Protein AF-0000000076974874 (afdb_homodimer)

Foldseek 3Di:
DWAWKFWWQAAAFFPVSIDIDTDHHDDDDDQQKWKWQFFKAFDDVVQLCVSQPNDDPEDGPRATFGFKTKGFTCQHGNPHDPDGGGFIWIFGDPHGRRRIRMDMDGPLRIGGADPVDDRLQSNLDQPQQLVLCCQCPVVLVHAAQFEEEEELLQEANNLNNQLVQVVHHNYAYEYEDDPVRVVVSVVSPHPYYDHPVCVVVVLCVVPVQAGQEYEYAQAFQCQLVCVNRHHALHEREYEHHLVQLPDRHGDVVSVVRRVVNVPDDDPVVCVVRNYYYYYDDPNVCCVVPVPVSNVVVVVSSVCVVVVSDTFDEFDEEESRCVSVQSVCVSVSVTRTIYMYGHD/DWAWKFWWQAAAFFPVRIDIDTDHHDDDDDQQKWKWQFFKAFDDVVQLCVSQPNDDPEDGPRATFGFKTKGFTCQHGNPHDPDGGGFIWIFGDPHGRRRIRMDMDGPLRIGGADPPDDRLQSNLAQPQQLVLCCQCCVVLVHAAQFEEEEELLQEANNLNNQLVQVVHHNYAYEYEDDPVRVVVSVVSPHPYYDHPVCVVVVLCVVPVQAGQEYEYAQAFQCQLVCVNRHHALGEREYEHHLVQLPDRHGDVVSVVRRVVNPPDDDPVVCVVRNYYYYYDDPNVCCVVPSPVSNVVVVVSSVCVVVVSDDFDEFDEEESRCVSVQSVCVSVSVTRTIYMYGHD

Organism: Strigamia maritima (NCBI:txid126957)

Nearest PDB structures (foldseek):
  6lii-assembly2_C  TM=9.595E-01  e=7.041E-46  Homo sapiens
  6k9y-assembly2_D  TM=9.654E-01  e=4.906E-43  Homo sapiens
  6k9y-assembly2_C  TM=9.634E-01  e=1.095E-42  Homo sapiens
  1yb5-assembly1_A  TM=9.048E-01  e=5.462E-28  Homo sapiens
  2oby-assembly1_A  TM=8.708E-01  e=3.545E-28  Homo sapiens

InterPro domains:
  IPR011032 GroES-like superfamily [SSF50129] (5-145)
  IPR013154 Alcohol dehydrogenase-like, N-terminal [PF08240] (32-114)
  IPR020843 Enoylreductase domain [SM00829] (13-340)
  IPR036291 NAD(P)-binding domain superfamily [SSF51735] (117-253)
  IPR052100 NADPH-dependent quinone oxidoreductase VAT1 [PTHR44054] (5-342)

Sequence (686 aa):
MSGGKCVVLKGFGGYEMLNTEERPDPKITLSNEVKVQVHACGVNFADIYQRQGMLVDMPKPPVVLGLECSGVVECVGNEVLSLKKGDKVMCYSSKGGLYSEKVVLPAEKCFLMPSSMTFEEGAAFLINYLTAYFTLFDIGNLQRGQTVFVHAIAGGVGCAVTQLSKSMPEITVLGTASDGKALAARANGADTVLSYSSFHEELNTRHPKGVDIFIDNLSGAEFIKSLVHIRGLGKLIHIGANSVITGEKRNFMALVRAFWGLKNVSILQLVNNNQAVCGFHLANLWETDQLRVTNTVEKLCRLYEDGVLKPQIDTTWHFNEVTTAMQRIGRRDNIGKVVITPEMSGGKCVVLKGFGGYEMLNTEERPDPKITLSNEVKVQVHACGVNFADIYQRQGMLVDMPKPPVVLGLECSGVVECVGNEVLSLKKGDKVMCYSSKGGLYSEKVVLPAEKCFLMPSSMTFEEGAAFLINYLTAYFTLFDIGNLQRGQTVFVHAIAGGVGCAVTQLSKSMPEITVLGTASDGKALAARANGADTVLSYSSFHEELNTRHPKGVDIFIDNLSGAEFIKSLVHIRGLGKLIHIGANSVITGEKRNFMALVRAFWGLKNVSILQLVNNNQAVCGFHLANLWETDQLRVTNTVEKLCRLYEDGVLKPQIDTTWHFNEVTTAMQRIGRRDNIGKVVITPE

Radius of gyration: 28.52 Å; Cα contacts (8 Å, |Δi|>4): 1704; chains: 2; bounding box: 52×90×62 Å

Structure (mmCIF, N/CA/C/O backbone):
data_AF-0000000076974874-model_v1
#
loop_
_entity.id
_entity.type
_entity.pdbx_description
1 polymer 'Enoyl reductase (ER) domain-containing protein'
#
loop_
_atom_site.group_PDB
_atom_site.id
_atom_site.type_symbol
_atom_site.label_atom_id
_atom_site.label_alt_id
_atom_site.label_comp_id
_atom_site.label_asym_id
_atom_site.label_entity_id
_atom_site.label_seq_id
_atom_site.pdbx_PDB_ins_code
_atom_site.Cartn_x
_atom_site.Cartn_y
_atom_site.Cartn_z
_atom_site.occupancy
_atom_site.B_iso_or_equiv
_atom_site.auth_seq_id
_atom_site.auth_comp_id
_atom_site.auth_asym_id
_atom_site.auth_atom_id
_atom_site.pdbx_PDB_model_num
ATOM 1 N N . MET A 1 1 ? 18.734 -45.75 -20.766 1 39.56 1 MET A N 1
ATOM 2 C CA . MET A 1 1 ? 18.016 -45.719 -19.5 1 39.56 1 MET A CA 1
ATOM 3 C C . MET A 1 1 ? 16.75 -44.875 -19.625 1 39.56 1 MET A C 1
ATOM 5 O O . MET A 1 1 ? 16.797 -43.75 -20.125 1 39.56 1 MET A O 1
ATOM 9 N N . SER A 1 2 ? 15.57 -45.344 -19.766 1 52.66 2 SER A N 1
ATOM 10 C CA . SER A 1 2 ? 14.328 -44.75 -20.266 1 52.66 2 SER A CA 1
ATOM 11 C C . SER A 1 2 ? 13.961 -43.5 -19.469 1 52.66 2 SER A C 1
ATOM 13 O O . SER A 1 2 ? 13.969 -43.531 -18.234 1 52.66 2 SER A O 1
ATOM 15 N N . GLY A 1 3 ? 14.312 -42.312 -19.891 1 68.88 3 GLY A N 1
ATOM 16 C CA . GLY A 1 3 ? 14.008 -41.031 -19.266 1 68.88 3 GLY A CA 1
ATOM 17 C C . GLY A 1 3 ? 12.531 -40.875 -18.953 1 68.88 3 GLY A C 1
ATOM 18 O O . GLY A 1 3 ? 11.82 -41.844 -18.734 1 68.88 3 GLY A O 1
ATOM 19 N N . GLY A 1 4 ? 11.953 -39.875 -18.484 1 87.56 4 GLY A N 1
ATOM 20 C CA . GLY A 1 4 ? 10.555 -39.625 -18.172 1 87.56 4 GLY A CA 1
ATOM 21 C C . GLY A 1 4 ? 9.891 -38.656 -19.125 1 87.56 4 GLY A C 1
ATOM 22 O O . GLY A 1 4 ? 10.578 -37.969 -19.875 1 87.56 4 GLY A O 1
ATOM 23 N N . LYS A 1 5 ? 8.602 -38.75 -19.312 1 94.5 5 LYS A N 1
ATOM 24 C CA . LYS A 1 5 ? 7.789 -37.906 -20.172 1 94.5 5 LYS A CA 1
ATOM 25 C C . LYS A 1 5 ? 7.824 -36.438 -19.688 1 94.5 5 LYS A C 1
ATOM 27 O O . LYS A 1 5 ? 7.91 -36.188 -18.484 1 94.5 5 LYS A O 1
ATOM 32 N N . CYS A 1 6 ? 7.891 -35.594 -20.656 1 97.12 6 CYS A N 1
ATOM 33 C CA . CYS A 1 6 ? 7.777 -34.156 -20.359 1 97.12 6 CYS A CA 1
ATOM 34 C C . CYS A 1 6 ? 6.957 -33.438 -21.406 1 97.12 6 CYS A C 1
ATOM 36 O O . CYS A 1 6 ? 6.703 -34 -22.484 1 97.12 6 CYS A O 1
ATOM 38 N N . VAL A 1 7 ? 6.453 -32.281 -21.094 1 98.06 7 VAL A N 1
ATOM 39 C CA . VAL A 1 7 ? 5.738 -31.406 -22.031 1 98.06 7 VAL A CA 1
ATOM 40 C C . VAL A 1 7 ? 6.676 -30.328 -22.562 1 98.06 7 VAL A C 1
ATOM 42 O O . VAL A 1 7 ? 7.117 -29.453 -21.812 1 98.06 7 VAL A O 1
ATOM 45 N N . VAL A 1 8 ? 6.879 -30.344 -23.859 1 97.88 8 VAL A N 1
ATOM 46 C CA . VAL A 1 8 ? 7.859 -29.469 -24.5 1 97.88 8 VAL A CA 1
ATOM 47 C C . VAL A 1 8 ? 7.141 -28.453 -25.375 1 97.88 8 VAL A C 1
ATOM 49 O O . VAL A 1 8 ? 6.238 -28.812 -26.141 1 97.88 8 VAL A O 1
ATOM 52 N N . LEU A 1 9 ? 7.477 -27.219 -25.172 1 98 9 LEU A N 1
ATOM 53 C CA . LEU A 1 9 ? 7.129 -26.156 -26.109 1 98 9 LEU A CA 1
ATOM 54 C C . LEU A 1 9 ? 8.156 -26.062 -27.234 1 98 9 LEU A C 1
ATOM 56 O O . LEU A 1 9 ? 9.305 -25.672 -27 1 98 9 LEU A O 1
ATOM 60 N N . LYS A 1 10 ? 7.77 -26.297 -28.406 1 97.62 10 LYS A N 1
ATOM 61 C CA . LYS A 1 10 ? 8.703 -26.375 -29.531 1 97.62 10 LYS A CA 1
ATOM 62 C C . LYS A 1 10 ? 8.938 -25 -30.156 1 97.62 10 LYS A C 1
ATOM 64 O O . LYS A 1 10 ? 9.984 -24.75 -30.75 1 97.62 10 LYS A O 1
ATOM 69 N N . GLY A 1 11 ? 8.055 -24.156 -30.094 1 96.56 11 GLY A N 1
ATOM 70 C CA . GLY A 1 11 ? 8.023 -22.797 -30.578 1 96.56 11 GLY A CA 1
ATOM 71 C C . GLY A 1 11 ? 6.887 -21.969 -30 1 96.56 11 GLY A C 1
ATOM 72 O O . GLY A 1 11 ? 5.961 -22.531 -29.391 1 96.56 11 GLY A O 1
ATOM 73 N N . PHE A 1 12 ? 7.062 -20.703 -30.156 1 95.12 12 PHE A N 1
ATOM 74 C CA . PHE A 1 12 ? 5.953 -19.875 -29.703 1 95.12 12 PHE A CA 1
ATOM 75 C C . PHE A 1 12 ? 4.77 -19.984 -30.656 1 95.12 12 PHE A C 1
ATOM 77 O O . PHE A 1 12 ? 4.949 -20.109 -31.875 1 95.12 12 PHE A O 1
ATOM 84 N N . GLY A 1 13 ? 3.568 -20.031 -30.141 1 93.88 13 GLY A N 1
ATOM 85 C CA . GLY A 1 13 ? 2.402 -20.094 -31.016 1 93.88 13 GLY A CA 1
ATOM 86 C C . GLY A 1 13 ? 1.209 -20.766 -30.359 1 93.88 13 GLY A C 1
ATOM 87 O O . GLY A 1 13 ? 0.943 -20.547 -29.172 1 93.88 13 GLY A O 1
ATOM 88 N N . GLY A 1 14 ? 0.458 -21.469 -31.219 1 94.62 14 GLY A N 1
ATOM 89 C CA . GLY A 1 14 ? -0.742 -22.125 -30.734 1 94.62 14 GLY A CA 1
ATOM 90 C C . GLY A 1 14 ? -0.459 -23.469 -30.078 1 94.62 14 GLY A C 1
ATOM 91 O O . GLY A 1 14 ? 0.676 -23.75 -29.688 1 94.62 14 GLY A O 1
ATOM 92 N N . TYR A 1 15 ? -1.513 -24.266 -29.859 1 95.81 15 TYR A N 1
ATOM 93 C CA . TYR A 1 15 ? -1.425 -25.531 -29.141 1 95.81 15 TYR A CA 1
ATOM 94 C C . TYR A 1 15 ? -0.604 -26.547 -29.922 1 95.81 15 TYR A C 1
ATOM 96 O O . TYR A 1 15 ? -0.1 -27.516 -29.344 1 95.81 15 TYR A O 1
ATOM 104 N N . GLU A 1 16 ? -0.487 -26.344 -31.172 1 95.88 16 GLU A N 1
ATOM 105 C CA . GLU A 1 16 ? 0.279 -27.25 -32 1 95.88 16 GLU A CA 1
ATOM 106 C C . GLU A 1 16 ? 1.759 -27.234 -31.641 1 95.88 16 GLU A C 1
ATOM 108 O O . GLU A 1 16 ? 2.51 -28.141 -32.031 1 95.88 16 GLU A O 1
ATOM 113 N N . MET A 1 17 ? 2.156 -26.234 -30.906 1 96.88 17 MET A N 1
ATOM 114 C CA . MET A 1 17 ? 3.555 -26.094 -30.516 1 96.88 17 MET A CA 1
ATOM 115 C C . MET A 1 17 ? 3.867 -26.953 -29.297 1 96.88 17 MET A C 1
ATOM 117 O O . MET A 1 17 ? 5.027 -27.078 -28.906 1 96.88 17 MET A O 1
ATOM 121 N N . LEU A 1 18 ? 2.854 -27.562 -28.703 1 97.19 18 LEU A N 1
ATOM 122 C CA . LEU A 1 18 ? 3.021 -28.406 -27.531 1 97.19 18 LEU A CA 1
ATOM 123 C C . LEU A 1 18 ? 3.189 -29.875 -27.938 1 97.19 18 LEU A C 1
ATOM 125 O O . LEU A 1 18 ? 2.436 -30.375 -28.781 1 97.19 18 LEU A O 1
ATOM 129 N N . ASN A 1 19 ? 4.219 -30.453 -27.344 1 95.44 19 ASN A N 1
ATOM 130 C CA . ASN A 1 19 ? 4.473 -31.875 -27.578 1 95.44 19 ASN A CA 1
ATOM 131 C C . ASN A 1 19 ? 4.879 -32.594 -26.297 1 95.44 19 ASN A C 1
ATOM 133 O O . ASN A 1 19 ? 5.57 -32.031 -25.453 1 95.44 19 ASN A O 1
ATOM 137 N N . THR A 1 20 ? 4.418 -33.812 -26.188 1 95.5 20 THR A N 1
ATOM 138 C CA . THR A 1 20 ? 4.945 -34.688 -25.141 1 95.5 20 THR A CA 1
ATOM 139 C C . THR A 1 20 ? 6.094 -35.531 -25.672 1 95.5 20 THR A C 1
ATOM 141 O O . THR A 1 20 ? 5.949 -36.219 -26.688 1 95.5 20 THR A O 1
ATOM 144 N N . GLU A 1 21 ? 7.176 -35.438 -24.938 1 94.19 21 GLU A N 1
ATOM 145 C CA . GLU A 1 21 ? 8.359 -36.188 -25.375 1 94.19 21 GLU A CA 1
ATOM 146 C C . GLU A 1 21 ? 9.023 -36.906 -24.203 1 94.19 21 GLU A C 1
ATOM 148 O O . GLU A 1 21 ? 8.727 -36.625 -23.047 1 94.19 21 GLU A O 1
ATOM 153 N N . GLU A 1 22 ? 9.844 -37.875 -24.625 1 93.69 22 GLU A N 1
ATOM 154 C CA . GLU A 1 22 ? 10.695 -38.5 -23.625 1 93.69 22 GLU A CA 1
ATOM 155 C C . GLU A 1 22 ? 12.047 -37.812 -23.531 1 93.69 22 GLU A C 1
ATOM 157 O O . GLU A 1 22 ? 12.625 -37.406 -24.547 1 93.69 22 GLU A O 1
ATOM 162 N N . ARG A 1 23 ? 12.391 -37.688 -22.312 1 90.19 23 ARG A N 1
ATOM 163 C CA . ARG A 1 23 ? 13.695 -37.062 -22.078 1 90.19 23 ARG A CA 1
ATOM 164 C C . ARG A 1 23 ? 14.555 -37.938 -21.156 1 90.19 23 ARG A C 1
ATOM 166 O O . ARG A 1 23 ? 14.023 -38.75 -20.406 1 90.19 23 ARG A O 1
ATOM 173 N N . PRO A 1 24 ? 15.883 -37.719 -21.297 1 91 24 PRO A N 1
ATOM 174 C CA . PRO A 1 24 ? 16.766 -38.469 -20.406 1 91 24 PRO A CA 1
ATOM 175 C C . PRO A 1 24 ? 16.516 -38.156 -18.938 1 91 24 PRO A C 1
ATOM 177 O O . PRO A 1 24 ? 16.062 -37.062 -18.594 1 91 24 PRO A O 1
ATOM 180 N N . ASP A 1 25 ? 16.766 -39.094 -18.156 1 93.62 25 ASP A N 1
ATOM 181 C CA . ASP A 1 25 ? 16.656 -38.938 -16.719 1 93.62 25 ASP A CA 1
ATOM 182 C C . ASP A 1 25 ? 17.594 -37.812 -16.234 1 93.62 25 ASP A C 1
ATOM 184 O O . ASP A 1 25 ? 18.812 -37.906 -16.406 1 93.62 25 ASP A O 1
ATOM 188 N N . PRO A 1 26 ? 16.984 -36.812 -15.648 1 95 26 PRO A N 1
ATOM 189 C CA . PRO A 1 26 ? 17.859 -35.75 -15.172 1 95 26 PRO A CA 1
ATOM 190 C C . PRO A 1 26 ? 18.766 -36.188 -14.016 1 95 26 PRO A C 1
ATOM 192 O O . PRO A 1 26 ? 18.344 -37 -13.18 1 95 26 PRO A O 1
ATOM 195 N N . LYS A 1 27 ? 19.906 -35.625 -13.953 1 94.5 27 LYS A N 1
ATOM 196 C CA . LYS A 1 27 ? 20.891 -36 -12.922 1 94.5 27 LYS A CA 1
ATOM 197 C C . LYS A 1 27 ? 21.234 -34.812 -12.055 1 94.5 27 LYS A C 1
ATOM 199 O O . LYS A 1 27 ? 21.266 -33.656 -12.531 1 94.5 27 LYS A O 1
ATOM 204 N N . ILE A 1 28 ? 21.438 -35.062 -10.805 1 96.38 28 ILE A N 1
ATOM 205 C CA . ILE A 1 28 ? 21.969 -34.062 -9.898 1 96.38 28 ILE A CA 1
ATOM 206 C C . ILE A 1 28 ? 23.406 -33.719 -10.281 1 96.38 28 ILE A C 1
ATOM 208 O O . ILE A 1 28 ? 24.25 -34.594 -10.414 1 96.38 28 ILE A O 1
ATOM 212 N N . THR A 1 29 ? 23.656 -32.469 -10.531 1 96.5 29 THR A N 1
ATOM 213 C CA . THR A 1 29 ? 25 -32.031 -10.93 1 96.5 29 THR A CA 1
ATOM 214 C C . THR A 1 29 ? 25.578 -31.078 -9.898 1 96.5 29 THR A C 1
ATOM 216 O O . THR A 1 29 ? 26.797 -30.891 -9.844 1 96.5 29 THR A O 1
ATOM 219 N N . LEU A 1 30 ? 24.812 -30.422 -9.109 1 97.38 30 LEU A N 1
ATOM 220 C CA . LEU A 1 30 ? 25.25 -29.5 -8.07 1 97.38 30 LEU A CA 1
ATOM 221 C C . LEU A 1 30 ? 24.906 -30.047 -6.684 1 97.38 30 LEU A C 1
ATOM 223 O O . LEU A 1 30 ? 23.922 -30.766 -6.52 1 97.38 30 LEU A O 1
ATOM 227 N N . SER A 1 31 ? 25.688 -29.625 -5.719 1 98.06 31 SER A N 1
ATOM 228 C CA . SER A 1 31 ? 25.594 -30.188 -4.375 1 98.06 31 SER A CA 1
ATOM 229 C C . SER A 1 31 ? 24.328 -29.719 -3.66 1 98.06 31 SER A C 1
ATOM 231 O O . SER A 1 31 ? 23.922 -30.297 -2.656 1 98.06 31 SER A O 1
ATOM 233 N N . ASN A 1 32 ? 23.656 -28.672 -4.133 1 98.31 32 ASN A N 1
ATOM 234 C CA . ASN A 1 32 ? 22.484 -28.141 -3.473 1 98.31 32 ASN A CA 1
ATOM 235 C C . ASN A 1 32 ? 21.203 -28.547 -4.203 1 98.31 32 ASN A C 1
ATOM 237 O O . ASN A 1 32 ? 20.125 -27.984 -3.949 1 98.31 32 ASN A O 1
ATOM 241 N N . GLU A 1 33 ? 21.266 -29.5 -5.078 1 98.56 33 GLU A N 1
ATOM 242 C CA . GLU A 1 33 ? 20.125 -29.875 -5.914 1 98.56 33 GLU A CA 1
ATOM 243 C C . GLU A 1 33 ? 19.375 -31.078 -5.328 1 98.56 33 GLU A C 1
ATOM 245 O O . GLU A 1 33 ? 19.938 -31.828 -4.535 1 98.56 33 GLU A O 1
ATOM 250 N N . VAL A 1 34 ? 18.156 -31.188 -5.723 1 98.62 34 VAL A N 1
ATOM 251 C CA . VAL A 1 34 ? 17.25 -32.281 -5.363 1 98.62 34 VAL A CA 1
ATOM 252 C C . VAL A 1 34 ? 16.578 -32.844 -6.621 1 98.62 34 VAL A C 1
ATOM 254 O O . VAL A 1 34 ? 16.172 -32.062 -7.5 1 98.62 34 VAL A O 1
ATOM 257 N N . LYS A 1 35 ? 16.531 -34.125 -6.703 1 98.44 35 LYS A N 1
ATOM 258 C CA . LYS A 1 35 ? 15.758 -34.781 -7.754 1 98.44 35 LYS A CA 1
ATOM 259 C C . LYS A 1 35 ? 14.391 -35.219 -7.234 1 98.44 35 LYS A C 1
ATOM 261 O O . LYS A 1 35 ? 14.297 -35.875 -6.188 1 98.44 35 LYS A O 1
ATOM 266 N N . VAL A 1 36 ? 13.406 -34.875 -7.945 1 98.5 36 VAL A N 1
ATOM 267 C CA . VAL A 1 36 ? 12.039 -35.125 -7.508 1 98.5 36 VAL A CA 1
ATOM 268 C C . VAL A 1 36 ? 11.305 -35.938 -8.578 1 98.5 36 VAL A C 1
ATOM 270 O O . VAL A 1 36 ? 11.359 -35.594 -9.766 1 98.5 36 VAL A O 1
ATOM 273 N N . GLN A 1 37 ? 10.68 -37 -8.141 1 98.25 37 GLN A N 1
ATOM 274 C CA . GLN A 1 37 ? 9.688 -37.688 -8.961 1 98.25 37 GLN A CA 1
ATOM 275 C C . GLN A 1 37 ? 8.344 -36.969 -8.922 1 98.25 37 GLN A C 1
ATOM 277 O O . GLN A 1 37 ? 7.641 -37 -7.914 1 98.25 37 GLN A O 1
ATOM 282 N N . VAL A 1 38 ? 7.98 -36.438 -10.07 1 98.56 38 VAL A N 1
ATOM 283 C CA . VAL A 1 38 ? 6.812 -35.562 -10.117 1 98.56 38 VAL A CA 1
ATOM 284 C C . VAL A 1 38 ? 5.539 -36.406 -10.164 1 98.56 38 VAL A C 1
ATOM 286 O O . VAL A 1 38 ? 5.453 -37.375 -10.93 1 98.56 38 VAL A O 1
ATOM 289 N N . HIS A 1 39 ? 4.555 -35.969 -9.359 1 98.69 39 HIS A N 1
ATOM 290 C CA . HIS A 1 39 ? 3.271 -36.656 -9.344 1 98.69 39 HIS A CA 1
ATOM 291 C C . HIS A 1 39 ? 2.164 -35.75 -9.898 1 98.69 39 HIS A C 1
ATOM 293 O O . HIS A 1 39 ? 1.172 -36.25 -10.438 1 98.69 39 HIS A O 1
ATOM 299 N N . ALA A 1 40 ? 2.295 -34.5 -9.766 1 98.88 40 ALA A N 1
ATOM 300 C CA . ALA A 1 40 ? 1.297 -33.562 -10.273 1 98.88 40 ALA A CA 1
ATOM 301 C C . ALA A 1 40 ? 1.926 -32.188 -10.562 1 98.88 40 ALA A C 1
ATOM 303 O O . ALA A 1 40 ? 2.893 -31.797 -9.914 1 98.88 40 ALA A O 1
ATOM 304 N N . CYS A 1 41 ? 1.43 -31.5 -11.539 1 98.88 41 CYS A N 1
ATOM 305 C CA . CYS A 1 41 ? 1.834 -30.141 -11.906 1 98.88 41 CYS A CA 1
ATOM 306 C C . CYS A 1 41 ? 0.626 -29.219 -11.992 1 98.88 41 CYS A C 1
ATOM 308 O O . CYS A 1 41 ? -0.462 -29.656 -12.375 1 98.88 41 CYS A O 1
ATOM 310 N N . GLY A 1 42 ? 0.848 -28.016 -11.57 1 98.81 42 GLY A N 1
ATOM 311 C CA . GLY A 1 42 ? -0.207 -27.031 -11.742 1 98.81 42 GLY A CA 1
ATOM 312 C C . GLY A 1 42 ? -0.109 -26.281 -13.055 1 98.81 42 GLY A C 1
ATOM 313 O O . GLY A 1 42 ? 0.988 -25.938 -13.5 1 98.81 42 GLY A O 1
ATOM 314 N N . VAL A 1 43 ? -1.263 -26.047 -13.719 1 98.62 43 VAL A N 1
ATOM 315 C CA . VAL A 1 43 ? -1.313 -25.234 -14.922 1 98.62 43 VAL A CA 1
ATOM 316 C C . VAL A 1 43 ? -1.652 -23.797 -14.562 1 98.62 43 VAL A C 1
ATOM 318 O O . VAL A 1 43 ? -2.602 -23.531 -13.812 1 98.62 43 VAL A O 1
ATOM 321 N N . ASN A 1 44 ? -0.866 -22.891 -15.062 1 97.06 44 ASN A N 1
ATOM 322 C CA . ASN A 1 44 ? -1.031 -21.469 -14.758 1 97.06 44 ASN A CA 1
ATOM 323 C C . ASN A 1 44 ? -1.206 -20.641 -16.016 1 97.06 44 ASN A C 1
ATOM 325 O O . ASN A 1 44 ? -0.8 -21.062 -17.109 1 97.06 44 ASN A O 1
ATOM 329 N N . PHE A 1 45 ? -1.776 -19.484 -15.875 1 95.31 45 PHE A N 1
ATOM 330 C CA . PHE A 1 45 ? -1.852 -18.562 -17 1 95.31 45 PHE A CA 1
ATOM 331 C C . PHE A 1 45 ? -0.459 -18.234 -17.531 1 95.31 45 PHE A C 1
ATOM 333 O O . PHE A 1 45 ? -0.279 -18.047 -18.75 1 95.31 45 PHE A O 1
ATOM 340 N N . ALA A 1 46 ? 0.475 -18.219 -16.656 1 95.19 46 ALA A N 1
ATOM 341 C CA . ALA A 1 46 ? 1.857 -17.953 -17.047 1 95.19 46 ALA A CA 1
ATOM 342 C C . ALA A 1 46 ? 2.332 -18.969 -18.078 1 95.19 46 ALA A C 1
ATOM 344 O O . ALA A 1 46 ? 3.129 -18.641 -18.953 1 95.19 46 ALA A O 1
ATOM 345 N N . ASP A 1 47 ? 1.861 -20.172 -18.016 1 96.56 47 ASP A N 1
ATOM 346 C CA . ASP A 1 47 ? 2.205 -21.188 -19.016 1 96.56 47 ASP A CA 1
ATOM 347 C C . ASP A 1 47 ? 1.648 -20.828 -20.375 1 96.56 47 ASP A C 1
ATOM 349 O O . ASP A 1 47 ? 2.287 -21.078 -21.406 1 96.56 47 ASP A O 1
ATOM 353 N N . ILE A 1 48 ? 0.464 -20.234 -20.359 1 95.62 48 ILE A N 1
ATOM 354 C CA . ILE A 1 48 ? -0.152 -19.797 -21.609 1 95.62 48 ILE A CA 1
ATOM 355 C C . ILE A 1 48 ? 0.618 -18.594 -22.172 1 95.62 48 ILE A C 1
ATOM 357 O O . ILE A 1 48 ? 0.888 -18.531 -23.359 1 95.62 48 ILE A O 1
ATOM 361 N N . TYR A 1 49 ? 1 -17.672 -21.25 1 94.38 49 TYR A N 1
ATOM 362 C CA . TYR A 1 49 ? 1.813 -16.531 -21.688 1 94.38 49 TYR A CA 1
ATOM 363 C C . TYR A 1 49 ? 3.107 -17.016 -22.328 1 94.38 49 TYR A C 1
ATOM 365 O O . TYR A 1 49 ? 3.502 -16.516 -23.391 1 94.38 49 TYR A O 1
ATOM 373 N N . GLN A 1 50 ? 3.695 -17.906 -21.688 1 94.81 50 GLN A N 1
ATOM 374 C CA . GLN A 1 50 ? 4.957 -18.438 -22.203 1 94.81 50 GLN A CA 1
ATOM 375 C C . GLN A 1 50 ? 4.762 -19.109 -23.562 1 94.81 50 GLN A C 1
ATOM 377 O O . GLN A 1 50 ? 5.551 -18.906 -24.484 1 94.81 50 GLN A O 1
ATOM 382 N N . ARG A 1 51 ? 3.754 -19.891 -23.641 1 96.31 51 ARG A N 1
ATOM 383 C CA . ARG A 1 51 ? 3.484 -20.562 -24.906 1 96.31 51 ARG A CA 1
ATOM 384 C C . ARG A 1 51 ? 3.318 -19.562 -26.047 1 96.31 51 ARG A C 1
ATOM 386 O O . ARG A 1 51 ? 3.801 -19.797 -27.156 1 96.31 51 ARG A O 1
ATOM 393 N N . GLN A 1 52 ? 2.721 -18.5 -25.719 1 95.31 52 GLN A N 1
ATOM 394 C CA . GLN A 1 52 ? 2.422 -17.5 -26.734 1 95.31 52 GLN A CA 1
ATOM 395 C C . GLN A 1 52 ? 3.59 -16.547 -26.922 1 95.31 52 GLN A C 1
ATOM 397 O O . GLN A 1 52 ? 3.518 -15.625 -27.75 1 95.31 52 GLN A O 1
ATOM 402 N N . GLY A 1 53 ? 4.645 -16.609 -26.156 1 93.12 53 GLY A N 1
ATOM 403 C CA . GLY A 1 53 ? 5.836 -15.789 -26.297 1 93.12 53 GLY A CA 1
ATOM 404 C C . GLY A 1 53 ? 5.703 -14.422 -25.656 1 93.12 53 GLY A C 1
ATOM 405 O O . GLY A 1 53 ? 6.289 -13.453 -26.141 1 93.12 53 GLY A O 1
ATOM 406 N N . MET A 1 54 ? 4.938 -14.359 -24.594 1 91.56 54 MET A N 1
ATOM 407 C CA . MET A 1 54 ? 4.637 -13.055 -24.016 1 91.56 54 MET A CA 1
ATOM 408 C C . MET A 1 54 ? 5.52 -12.781 -22.797 1 91.56 54 MET A C 1
ATOM 410 O O . MET A 1 54 ? 5.48 -11.688 -22.234 1 91.56 54 MET A O 1
ATOM 414 N N . LEU A 1 55 ? 6.277 -13.758 -22.359 1 89.81 55 LEU A N 1
ATOM 415 C CA . LEU A 1 55 ? 7.168 -13.578 -21.203 1 89.81 55 LEU A CA 1
ATOM 416 C C . LEU A 1 55 ? 8.609 -13.414 -21.672 1 89.81 55 LEU A C 1
ATOM 418 O O . LEU A 1 55 ? 9.148 -14.273 -22.375 1 89.81 55 LEU A O 1
ATOM 422 N N . VAL A 1 56 ? 9.227 -12.359 -21.297 1 82.38 56 VAL A N 1
ATOM 423 C CA . VAL A 1 56 ? 10.531 -12.016 -21.859 1 82.38 56 VAL A CA 1
ATOM 424 C C . VAL A 1 56 ? 11.633 -12.703 -21.047 1 82.38 56 VAL A C 1
ATOM 426 O O . VAL A 1 56 ? 12.68 -13.055 -21.594 1 82.38 56 VAL A O 1
ATOM 429 N N . ASP A 1 57 ? 11.5 -12.992 -19.844 1 85.06 57 ASP A N 1
ATOM 430 C CA . ASP A 1 57 ? 12.57 -13.531 -19 1 85.06 57 ASP A CA 1
ATOM 431 C C . ASP A 1 57 ? 12.438 -15.047 -18.859 1 85.06 57 ASP A C 1
ATOM 433 O O . ASP A 1 57 ? 12.773 -15.602 -17.812 1 85.06 57 ASP A O 1
ATOM 437 N N . MET A 1 58 ? 11.945 -15.719 -19.922 1 92.38 58 MET A N 1
ATOM 438 C CA . MET A 1 58 ? 11.797 -17.172 -19.906 1 92.38 58 MET A CA 1
ATOM 439 C C . MET A 1 58 ? 12.695 -17.812 -20.969 1 92.38 58 MET A C 1
ATOM 441 O O . MET A 1 58 ? 12.992 -17.203 -22 1 92.38 58 MET A O 1
ATOM 445 N N . PRO A 1 59 ? 13.102 -19.047 -20.672 1 92.94 59 PRO A N 1
ATOM 446 C CA . PRO A 1 59 ? 13.828 -19.781 -21.719 1 92.94 59 PRO A CA 1
ATOM 447 C C . PRO A 1 59 ? 13.047 -19.875 -23.016 1 92.94 59 PRO A C 1
ATOM 449 O O . PRO A 1 59 ? 11.82 -20 -23 1 92.94 59 PRO A O 1
ATOM 452 N N . LYS A 1 60 ? 13.828 -19.906 -24.188 1 92.75 60 LYS A N 1
ATOM 453 C CA . LYS A 1 60 ? 13.227 -19.984 -25.516 1 92.75 60 LYS A CA 1
ATOM 454 C C . LYS A 1 60 ? 13.008 -21.438 -25.938 1 92.75 60 LYS A C 1
ATOM 456 O O . LYS A 1 60 ? 13.789 -22.312 -25.578 1 92.75 60 LYS A O 1
ATOM 461 N N . PRO A 1 61 ? 12.039 -21.641 -26.641 1 95.81 61 PRO A N 1
ATOM 462 C CA . PRO A 1 61 ? 11.812 -23 -27.156 1 95.81 61 PRO A CA 1
ATOM 463 C C . PRO A 1 61 ? 12.992 -23.516 -27.969 1 95.81 61 PRO A C 1
ATOM 465 O O . PRO A 1 61 ? 13.719 -22.734 -28.594 1 95.81 61 PRO A O 1
ATOM 468 N N . PRO A 1 62 ? 13.172 -24.797 -28.031 1 96.81 62 PRO A N 1
ATOM 469 C CA . PRO A 1 62 ? 12.383 -25.828 -27.344 1 96.81 62 PRO A CA 1
ATOM 470 C C . PRO A 1 62 ? 12.672 -25.891 -25.844 1 96.81 62 PRO A C 1
ATOM 472 O O . PRO A 1 62 ? 13.836 -25.859 -25.438 1 96.81 62 PRO A O 1
ATOM 475 N N . VAL A 1 63 ? 11.609 -25.922 -25.062 1 97.19 63 VAL A N 1
ATOM 476 C CA . VAL A 1 63 ? 11.781 -25.906 -23.609 1 97.19 63 VAL A CA 1
ATOM 477 C C . VAL A 1 63 ? 10.664 -26.703 -22.953 1 97.19 63 VAL A C 1
ATOM 479 O O . VAL A 1 63 ? 9.57 -26.828 -23.5 1 97.19 63 VAL A O 1
ATOM 482 N N . VAL A 1 64 ? 10.961 -27.281 -21.812 1 97.62 64 VAL A N 1
ATOM 483 C CA . VAL A 1 64 ? 9.93 -27.922 -21 1 97.62 64 VAL A CA 1
ATOM 484 C C . VAL A 1 64 ? 9.172 -26.859 -20.219 1 97.62 64 VAL A C 1
ATOM 486 O O . VAL A 1 64 ? 9.781 -25.984 -19.594 1 97.62 64 VAL A O 1
ATOM 489 N N . LEU A 1 65 ? 7.844 -26.906 -20.234 1 97.88 65 LEU A N 1
ATOM 490 C CA . LEU A 1 65 ? 7 -25.938 -19.547 1 97.88 65 LEU A CA 1
ATOM 491 C C . LEU A 1 65 ? 6.762 -26.328 -18.094 1 97.88 65 LEU A C 1
ATOM 493 O O . LEU A 1 65 ? 7.254 -27.375 -17.641 1 97.88 65 LEU A O 1
ATOM 497 N N . GLY A 1 66 ? 6.09 -25.438 -17.438 1 98.38 66 GLY A N 1
ATOM 498 C CA . GLY A 1 66 ? 5.617 -25.734 -16.094 1 98.38 66 GLY A CA 1
ATOM 499 C C . GLY A 1 66 ? 6.348 -24.969 -15.016 1 98.38 66 GLY A C 1
ATOM 500 O O . GLY A 1 66 ? 7.578 -24.984 -14.953 1 98.38 66 GLY A O 1
ATOM 501 N N . LEU A 1 67 ? 5.566 -24.422 -14.062 1 98.56 67 LEU A N 1
ATOM 502 C CA . LEU A 1 67 ? 6.145 -23.547 -13.047 1 98.56 67 LEU A CA 1
ATOM 503 C C . LEU A 1 67 ? 6.09 -24.219 -11.672 1 98.56 67 LEU A C 1
ATOM 505 O O . LEU A 1 67 ? 6.836 -23.844 -10.766 1 98.56 67 LEU A O 1
ATOM 509 N N . GLU A 1 68 ? 5.168 -25.078 -11.484 1 98.81 68 GLU A N 1
ATOM 510 C CA . GLU A 1 68 ? 5.027 -25.688 -10.164 1 98.81 68 GLU A CA 1
ATOM 511 C C . GLU A 1 68 ? 4.609 -27.156 -10.266 1 98.81 68 GLU A C 1
ATOM 513 O O . GLU A 1 68 ? 3.947 -27.547 -11.234 1 98.81 68 GLU A O 1
ATOM 518 N N . CYS A 1 69 ? 5.012 -27.922 -9.297 1 98.88 69 CYS A N 1
ATOM 519 C CA . CYS A 1 69 ? 4.664 -29.328 -9.234 1 98.88 69 CYS A CA 1
ATOM 520 C C . CYS A 1 69 ? 4.789 -29.859 -7.809 1 98.88 69 CYS A C 1
ATOM 522 O O . CYS A 1 69 ? 5.207 -29.125 -6.906 1 98.88 69 CYS A O 1
ATOM 524 N N . SER A 1 70 ? 4.305 -31.031 -7.605 1 98.88 70 SER A N 1
ATOM 525 C CA . SER A 1 70 ? 4.492 -31.781 -6.375 1 98.88 70 SER A CA 1
ATOM 526 C C . SER A 1 70 ? 4.945 -33.219 -6.664 1 98.88 70 SER A C 1
ATOM 528 O O . SER A 1 70 ? 4.711 -33.719 -7.758 1 98.88 70 SER A O 1
ATOM 530 N N . GLY A 1 71 ? 5.664 -33.75 -5.734 1 98.75 71 GLY A N 1
ATOM 531 C CA . GLY A 1 71 ? 6.188 -35.094 -5.941 1 98.75 71 GLY A CA 1
ATOM 532 C C . GLY A 1 71 ? 6.961 -35.594 -4.746 1 98.75 71 GLY A C 1
ATOM 533 O O . GLY A 1 71 ? 6.734 -35.188 -3.613 1 98.75 71 GLY A O 1
ATOM 534 N N . VAL A 1 72 ? 7.754 -36.594 -5.074 1 98.81 72 VAL A N 1
ATOM 535 C CA . VAL A 1 72 ? 8.531 -37.25 -4.035 1 98.81 72 VAL A CA 1
ATOM 536 C C . VAL A 1 72 ? 10.016 -37.125 -4.34 1 98.81 72 VAL A C 1
ATOM 538 O O . VAL A 1 72 ? 10.445 -37.375 -5.473 1 98.81 72 VAL A O 1
ATOM 541 N N . VAL A 1 73 ? 10.758 -36.781 -3.287 1 98.81 73 VAL A N 1
ATOM 542 C CA . VAL A 1 73 ? 12.203 -36.688 -3.441 1 98.81 73 VAL A CA 1
ATOM 543 C C . VAL A 1 73 ? 12.797 -38.062 -3.746 1 98.81 73 VAL A C 1
ATOM 545 O O . VAL A 1 73 ? 12.562 -39.031 -3.01 1 98.81 73 VAL A O 1
ATOM 548 N N . GLU A 1 74 ? 13.484 -38.125 -4.82 1 98.12 74 GLU A N 1
ATOM 549 C CA . GLU A 1 74 ? 14.164 -39.344 -5.211 1 98.12 74 GLU A CA 1
ATOM 550 C C . GLU A 1 74 ? 15.586 -39.406 -4.656 1 98.12 74 GLU A C 1
ATOM 552 O O . GLU A 1 74 ? 16.047 -40.438 -4.199 1 98.12 74 GLU A O 1
ATOM 557 N N . CYS A 1 75 ? 16.312 -38.344 -4.762 1 97.75 75 CYS A N 1
ATOM 558 C CA . CYS A 1 75 ? 17.656 -38.188 -4.199 1 97.75 75 CYS A CA 1
ATOM 559 C C . CYS A 1 75 ? 18.016 -36.719 -4.023 1 97.75 75 CYS A C 1
ATOM 561 O O . CYS A 1 75 ? 17.375 -35.844 -4.586 1 97.75 75 CYS A O 1
ATOM 563 N N . VAL A 1 76 ? 19.031 -36.5 -3.16 1 98.44 76 VAL A N 1
ATOM 564 C CA . VAL A 1 76 ? 19.453 -35.156 -2.846 1 98.44 76 VAL A CA 1
ATOM 565 C C . VAL A 1 76 ? 20.969 -35.031 -3.021 1 98.44 76 VAL A C 1
ATOM 567 O O . VAL A 1 76 ? 21.703 -36 -2.906 1 98.44 76 VAL A O 1
ATOM 570 N N . GLY A 1 77 ? 21.344 -33.781 -3.389 1 98.06 77 GLY A N 1
ATOM 571 C CA . GLY A 1 77 ? 22.766 -33.5 -3.408 1 98.06 77 GLY A CA 1
ATOM 572 C C . GLY A 1 77 ? 23.406 -33.562 -2.035 1 98.06 77 GLY A C 1
ATOM 573 O O . GLY A 1 77 ? 22.719 -33.531 -1.018 1 98.06 77 GLY A O 1
ATOM 574 N N . ASN A 1 78 ? 24.75 -33.531 -2.012 1 97.25 78 ASN A N 1
ATOM 575 C CA . ASN A 1 78 ? 25.5 -33.844 -0.799 1 97.25 78 ASN A CA 1
ATOM 576 C C . ASN A 1 78 ? 25.359 -32.719 0.229 1 97.25 78 ASN A C 1
ATOM 578 O O . ASN A 1 78 ? 25.547 -32.938 1.426 1 97.25 78 ASN A O 1
ATOM 582 N N . GLU A 1 79 ? 24.969 -31.516 -0.182 1 97.75 79 GLU A N 1
ATOM 583 C CA . GLU A 1 79 ? 24.906 -30.391 0.741 1 97.75 79 GLU A CA 1
ATOM 584 C C . GLU A 1 79 ? 23.469 -30.125 1.18 1 97.75 79 GLU A C 1
ATOM 586 O O . GLU A 1 79 ? 23.219 -29.219 1.983 1 97.75 79 GLU A O 1
ATOM 591 N N . VAL A 1 80 ? 22.562 -30.891 0.642 1 98.25 80 VAL A N 1
ATOM 592 C CA . VAL A 1 80 ? 21.172 -30.703 1.011 1 98.25 80 VAL A CA 1
ATOM 593 C C . VAL A 1 80 ? 20.891 -31.391 2.342 1 98.25 80 VAL A C 1
ATOM 595 O O . VAL A 1 80 ? 21 -32.625 2.443 1 98.25 80 VAL A O 1
ATOM 598 N N . LEU A 1 81 ? 20.516 -30.641 3.373 1 96.75 81 LEU A N 1
ATOM 599 C CA . LEU A 1 81 ? 20.266 -31.172 4.703 1 96.75 81 LEU A CA 1
ATOM 600 C C . LEU A 1 81 ? 18.781 -31.078 5.047 1 96.75 81 LEU A C 1
ATOM 602 O O . LEU A 1 81 ? 18.297 -31.781 5.93 1 96.75 81 LEU A O 1
ATOM 606 N N . SER A 1 82 ? 18.047 -30.281 4.363 1 96.19 82 SER A N 1
ATOM 607 C CA . SER A 1 82 ? 16.672 -29.953 4.715 1 96.19 82 SER A CA 1
ATOM 608 C C . SER A 1 82 ? 15.695 -30.984 4.152 1 96.19 82 SER A C 1
ATOM 610 O O . SER A 1 82 ? 14.539 -31.031 4.566 1 96.19 82 SER A O 1
ATOM 612 N N . LEU A 1 83 ? 16.109 -31.828 3.191 1 98.44 83 LEU A N 1
ATOM 613 C CA . LEU A 1 83 ? 15.266 -32.812 2.521 1 98.44 83 LEU A CA 1
ATOM 614 C C . LEU A 1 83 ? 15.969 -34.156 2.438 1 98.44 83 LEU A C 1
ATOM 616 O O . LEU A 1 83 ? 17.203 -34.25 2.48 1 98.44 83 LEU A O 1
ATOM 620 N N . LYS A 1 84 ? 15.172 -35.219 2.295 1 98.31 84 LYS A N 1
ATOM 621 C CA . LYS A 1 84 ? 15.695 -36.562 2.104 1 98.31 84 LYS A CA 1
ATOM 622 C C . LYS A 1 84 ? 14.797 -37.375 1.175 1 98.31 84 LYS A C 1
ATOM 624 O O . LYS A 1 84 ? 13.641 -37 0.938 1 98.31 84 LYS A O 1
ATOM 629 N N . LYS A 1 85 ? 15.414 -38.5 0.753 1 98.44 85 LYS A N 1
ATOM 630 C CA . LYS A 1 85 ? 14.656 -39.406 -0.089 1 98.44 85 LYS A CA 1
ATOM 631 C C . LYS A 1 85 ? 13.336 -39.812 0.57 1 98.44 85 LYS A C 1
ATOM 633 O O . LYS A 1 85 ? 13.305 -40.125 1.76 1 98.44 85 LYS A O 1
ATOM 638 N N . GLY A 1 86 ? 12.266 -39.688 -0.203 1 98.62 86 GLY A N 1
ATOM 639 C CA . GLY A 1 86 ? 10.961 -40.094 0.303 1 98.62 86 GLY A CA 1
ATOM 640 C C . GLY A 1 86 ? 10.109 -38.938 0.752 1 98.62 86 GLY A C 1
ATOM 641 O O . GLY A 1 86 ? 8.891 -39.062 0.912 1 98.62 86 GLY A O 1
ATOM 642 N N . ASP A 1 87 ? 10.734 -37.781 0.981 1 98.75 87 ASP A N 1
ATOM 643 C CA . ASP A 1 87 ? 9.961 -36.625 1.358 1 98.75 87 ASP A CA 1
ATOM 644 C C . ASP A 1 87 ? 8.984 -36.219 0.254 1 98.75 87 ASP A C 1
ATOM 646 O O . ASP A 1 87 ? 9.336 -36.25 -0.928 1 98.75 87 ASP A O 1
ATOM 650 N N . LYS A 1 88 ? 7.715 -35.906 0.587 1 98.88 88 LYS A N 1
ATOM 651 C CA . LYS A 1 88 ? 6.781 -35.25 -0.327 1 98.88 88 LYS A CA 1
ATOM 652 C C . LYS A 1 88 ? 7.012 -33.75 -0.357 1 98.88 88 LYS A C 1
ATOM 654 O O . LYS A 1 88 ? 7.113 -33.125 0.692 1 98.88 88 LYS A O 1
ATOM 659 N N . VAL A 1 89 ? 7.117 -33.219 -1.594 1 98.94 89 VAL A N 1
ATOM 660 C CA . VAL A 1 89 ? 7.484 -31.797 -1.678 1 98.94 89 VAL A CA 1
ATOM 661 C C . VAL A 1 89 ? 6.613 -31.094 -2.719 1 98.94 89 VAL A C 1
ATOM 663 O O . VAL A 1 89 ? 6.074 -31.734 -3.621 1 98.94 89 VAL A O 1
ATOM 666 N N . MET A 1 90 ? 6.363 -29.844 -2.551 1 98.88 90 MET A N 1
ATOM 667 C CA . MET A 1 90 ? 5.91 -28.891 -3.562 1 98.88 90 MET A CA 1
ATOM 668 C C . MET A 1 90 ? 7.082 -28.094 -4.121 1 98.88 90 MET A C 1
ATOM 670 O O . MET A 1 90 ? 7.965 -27.672 -3.373 1 98.88 90 MET A O 1
ATOM 674 N N . CYS A 1 91 ? 7.086 -27.891 -5.402 1 98.81 91 CYS A N 1
ATOM 675 C CA . CYS A 1 91 ? 8.219 -27.234 -6.055 1 98.81 91 CYS A CA 1
ATOM 676 C C . CYS A 1 91 ? 7.75 -26.078 -6.914 1 98.81 91 CYS A C 1
ATOM 678 O O . CYS A 1 91 ? 6.637 -26.094 -7.441 1 98.81 91 CYS A O 1
ATOM 680 N N . TYR A 1 92 ? 8.586 -25.094 -7.008 1 98.62 92 TYR A N 1
ATOM 681 C CA . TYR A 1 92 ? 8.352 -23.938 -7.863 1 98.62 92 TYR A CA 1
ATOM 682 C C . TYR A 1 92 ? 9.609 -23.562 -8.648 1 98.62 92 TYR A C 1
ATOM 684 O O . TYR A 1 92 ? 10.719 -23.609 -8.102 1 98.62 92 TYR A O 1
ATOM 692 N N . SER A 1 93 ? 9.422 -23.297 -9.906 1 97.62 93 SER A N 1
ATOM 693 C CA . SER A 1 93 ? 10.492 -22.797 -10.766 1 97.62 93 SER A CA 1
ATOM 694 C C . SER A 1 93 ? 10.016 -21.641 -11.625 1 97.62 93 SER A C 1
ATOM 696 O O . SER A 1 93 ? 9.141 -21.812 -12.484 1 97.62 93 SER A O 1
ATOM 698 N N . SER A 1 94 ? 10.664 -20.5 -11.469 1 95.5 94 SER A N 1
ATOM 699 C CA . SER A 1 94 ? 10.281 -19.328 -12.242 1 95.5 94 SER A CA 1
ATOM 700 C C . SER A 1 94 ? 10.719 -19.453 -13.695 1 95.5 94 SER A C 1
ATOM 702 O O . SER A 1 94 ? 10.258 -18.703 -14.562 1 95.5 94 SER A O 1
ATOM 704 N N . LYS A 1 95 ? 11.57 -20.422 -13.992 1 94.62 95 LYS A N 1
ATOM 705 C CA . LYS A 1 95 ? 12.094 -20.578 -15.352 1 94.62 95 LYS A CA 1
ATOM 706 C C . LYS A 1 95 ? 11.43 -21.766 -16.062 1 94.62 95 LYS A C 1
ATOM 708 O O . LYS A 1 95 ? 11.797 -22.109 -17.188 1 94.62 95 LYS A O 1
ATOM 713 N N . GLY A 1 96 ? 10.477 -22.344 -15.461 1 96.81 96 GLY A N 1
ATOM 714 C CA . GLY A 1 96 ? 9.781 -23.469 -16.062 1 96.81 96 GLY A CA 1
ATOM 715 C C . GLY A 1 96 ? 10.531 -24.781 -15.898 1 96.81 96 GLY A C 1
ATOM 716 O O . GLY A 1 96 ? 11.352 -24.922 -14.984 1 96.81 96 GLY A O 1
ATOM 717 N N . GLY A 1 97 ? 10.07 -25.781 -16.609 1 97.06 97 GLY A N 1
ATOM 718 C CA . GLY A 1 97 ? 10.75 -27.078 -16.656 1 97.06 97 GLY A CA 1
ATOM 719 C C . GLY A 1 97 ? 10.062 -28.141 -15.812 1 97.06 97 GLY A C 1
ATOM 720 O O . GLY A 1 97 ? 10.523 -29.281 -15.758 1 97.06 97 GLY A O 1
ATOM 721 N N . LEU A 1 98 ? 8.938 -27.844 -15.258 1 98.31 98 LEU A N 1
ATOM 722 C CA . LEU A 1 98 ? 8.438 -28.75 -14.227 1 98.31 98 LEU A CA 1
ATOM 723 C C . LEU A 1 98 ? 7.395 -29.703 -14.805 1 98.31 98 LEU A C 1
ATOM 725 O O . LEU A 1 98 ? 7 -30.672 -14.148 1 98.31 98 LEU A O 1
ATOM 729 N N . TYR A 1 99 ? 6.957 -29.469 -16.016 1 98.44 99 TYR A N 1
ATOM 730 C CA . TYR A 1 99 ? 6.113 -30.453 -16.688 1 98.44 99 TYR A CA 1
ATOM 731 C C . TYR A 1 99 ? 6.938 -31.656 -17.141 1 98.44 99 TYR A C 1
ATOM 733 O O . TYR A 1 99 ? 7.039 -31.922 -18.344 1 98.44 99 TYR A O 1
ATOM 741 N N . SER A 1 100 ? 7.469 -32.312 -16.203 1 97.88 100 SER A N 1
ATOM 742 C CA . SER A 1 100 ? 8.328 -33.469 -16.422 1 97.88 100 SER A CA 1
ATOM 743 C C . SER A 1 100 ? 8.109 -34.562 -15.359 1 97.88 100 SER A C 1
ATOM 745 O O . SER A 1 100 ? 7.793 -34.219 -14.211 1 97.88 100 SER A O 1
ATOM 747 N N . GLU A 1 101 ? 8.281 -35.781 -15.734 1 97.75 101 GLU A N 1
ATOM 748 C CA . GLU A 1 101 ? 8.117 -36.875 -14.789 1 97.75 101 GLU A CA 1
ATOM 749 C C . GLU A 1 101 ? 9.141 -36.812 -13.664 1 97.75 101 GLU A C 1
ATOM 751 O O . GLU A 1 101 ? 8.883 -37.25 -12.547 1 97.75 101 GLU A O 1
ATOM 756 N N . LYS A 1 102 ? 10.305 -36.344 -14.055 1 97.44 102 LYS A N 1
ATOM 757 C CA . LYS A 1 102 ? 11.367 -36.094 -13.086 1 97.44 102 LYS A CA 1
ATOM 758 C C . LYS A 1 102 ? 11.992 -34.719 -13.281 1 97.44 102 LYS A C 1
ATOM 760 O O . LYS A 1 102 ? 12.18 -34.281 -14.414 1 97.44 102 LYS A O 1
ATOM 765 N N . VAL A 1 103 ? 12.312 -34.094 -12.172 1 97.81 103 VAL A N 1
ATOM 766 C CA . VAL A 1 103 ? 12.938 -32.781 -12.258 1 97.81 103 VAL A CA 1
ATOM 767 C C . VAL A 1 103 ? 14.086 -32.688 -11.25 1 97.81 103 VAL A C 1
ATOM 769 O O . VAL A 1 103 ? 14.109 -33.406 -10.25 1 97.81 103 VAL A O 1
ATOM 772 N N . VAL A 1 104 ? 15.07 -31.859 -11.594 1 98.12 104 VAL A N 1
ATOM 773 C CA . VAL A 1 104 ? 16.156 -31.5 -10.688 1 98.12 104 VAL A CA 1
ATOM 774 C C . VAL A 1 104 ? 16.156 -29.984 -10.477 1 98.12 104 VAL A C 1
ATOM 776 O O . VAL A 1 104 ? 16.141 -29.219 -11.438 1 98.12 104 VAL A O 1
ATOM 779 N N . LEU A 1 105 ? 16.094 -29.609 -9.234 1 97.31 105 LEU A N 1
ATOM 780 C CA . LEU A 1 105 ? 16.094 -28.188 -8.898 1 97.31 105 LEU A CA 1
ATOM 781 C C . LEU A 1 105 ? 16.812 -27.922 -7.578 1 97.31 105 LEU A C 1
ATOM 783 O O . LEU A 1 105 ? 17.062 -28.859 -6.82 1 97.31 105 LEU A O 1
ATOM 787 N N . PRO A 1 106 ? 17.203 -26.625 -7.383 1 97.5 106 PRO A N 1
ATOM 788 C CA . PRO A 1 106 ? 17.781 -26.297 -6.078 1 97.5 106 PRO A CA 1
ATOM 789 C C . PRO A 1 106 ? 16.844 -26.625 -4.914 1 97.5 106 PRO A C 1
ATOM 791 O O . PRO A 1 106 ? 15.633 -26.422 -5.016 1 97.5 106 PRO A O 1
ATOM 794 N N . ALA A 1 107 ? 17.453 -27.062 -3.82 1 98.12 107 ALA A N 1
ATOM 795 C CA . ALA A 1 107 ? 16.688 -27.469 -2.645 1 98.12 107 ALA A CA 1
ATOM 796 C C . ALA A 1 107 ? 15.805 -26.328 -2.146 1 98.12 107 ALA A C 1
ATOM 798 O O . ALA A 1 107 ? 14.711 -26.562 -1.637 1 98.12 107 ALA A O 1
ATOM 799 N N . GLU A 1 108 ? 16.172 -25.078 -2.367 1 96.81 108 GLU A N 1
ATOM 800 C CA . GLU A 1 108 ? 15.469 -23.922 -1.854 1 96.81 108 GLU A CA 1
ATOM 801 C C . GLU A 1 108 ? 14.156 -23.688 -2.607 1 96.81 108 GLU A C 1
ATOM 803 O O . GLU A 1 108 ? 13.312 -22.906 -2.174 1 96.81 108 GLU A O 1
ATOM 808 N N . LYS A 1 109 ? 13.945 -24.438 -3.668 1 97.75 109 LYS A N 1
ATOM 809 C CA . LYS A 1 109 ? 12.719 -24.328 -4.453 1 97.75 109 LYS A CA 1
ATOM 810 C C . LYS A 1 109 ? 11.742 -25.453 -4.109 1 97.75 109 LYS A C 1
ATOM 812 O O . LYS A 1 109 ? 10.695 -25.594 -4.746 1 97.75 109 LYS A O 1
ATOM 817 N N . CYS A 1 110 ? 12.078 -26.25 -3.16 1 98.5 110 CYS A N 1
ATOM 818 C CA . CYS A 1 110 ? 11.266 -27.375 -2.74 1 98.5 110 CYS A CA 1
ATOM 819 C C . CYS A 1 110 ? 10.812 -27.219 -1.294 1 98.5 110 CYS A C 1
ATOM 821 O O . CYS A 1 110 ? 11.609 -26.859 -0.424 1 98.5 110 CYS A O 1
ATOM 823 N N . PHE A 1 111 ? 9.562 -27.5 -1.057 1 98.81 111 PHE A N 1
ATOM 824 C CA . PHE A 1 111 ? 8.969 -27.344 0.269 1 98.81 111 PHE A CA 1
ATOM 825 C C . PHE A 1 111 ? 8.266 -28.625 0.7 1 98.81 111 PHE A C 1
ATOM 827 O O . PHE A 1 111 ? 7.512 -29.219 -0.076 1 98.81 111 PHE A O 1
ATOM 834 N N . LEU A 1 112 ? 8.484 -29 1.94 1 98.69 112 LEU A N 1
ATOM 835 C CA . LEU A 1 112 ? 7.805 -30.172 2.473 1 98.69 112 LEU A CA 1
ATOM 836 C C . LEU A 1 112 ? 6.293 -29.984 2.438 1 98.69 112 LEU A C 1
ATOM 838 O O . LEU A 1 112 ? 5.785 -28.922 2.807 1 98.69 112 LEU A O 1
ATOM 842 N N . MET A 1 113 ? 5.637 -30.984 2.002 1 98.19 113 MET A N 1
ATOM 843 C CA . MET A 1 113 ? 4.176 -30.984 1.972 1 98.19 113 MET A CA 1
ATOM 844 C C . MET A 1 113 ? 3.602 -31.375 3.328 1 98.19 113 MET A C 1
ATOM 846 O O . MET A 1 113 ? 4.133 -32.25 3.998 1 98.19 113 MET A O 1
ATOM 850 N N . PRO A 1 114 ? 2.486 -30.703 3.678 1 98 114 PRO A N 1
ATOM 851 C CA . PRO A 1 114 ? 1.726 -31.297 4.781 1 98 114 PRO A CA 1
ATOM 852 C C . PRO A 1 114 ? 1.335 -32.75 4.52 1 98 114 PRO A C 1
ATOM 854 O O . PRO A 1 114 ? 1.034 -33.125 3.383 1 98 114 PRO A O 1
ATOM 857 N N . SER A 1 115 ? 1.246 -33.5 5.551 1 95.62 115 SER A N 1
ATOM 858 C CA . SER A 1 115 ? 1.054 -34.938 5.414 1 95.62 115 SER A CA 1
ATOM 859 C C . SER A 1 115 ? -0.297 -35.25 4.785 1 95.62 115 SER A C 1
ATOM 861 O O . SER A 1 115 ? -0.435 -36.25 4.07 1 95.62 115 SER A O 1
ATOM 863 N N . SER A 1 116 ? -1.258 -34.438 5.012 1 97.31 116 SER A N 1
ATOM 864 C CA . SER A 1 116 ? -2.607 -34.75 4.543 1 97.31 116 SER A CA 1
ATOM 865 C C . SER A 1 116 ? -2.836 -34.188 3.141 1 97.31 116 SER A C 1
ATOM 867 O O . SER A 1 116 ? -3.885 -34.438 2.537 1 97.31 116 SER A O 1
ATOM 869 N N . MET A 1 117 ? -1.913 -33.562 2.621 1 98.06 117 MET A N 1
ATOM 870 C CA . MET A 1 117 ? -2.047 -32.906 1.323 1 98.06 117 MET A CA 1
ATOM 871 C C . MET A 1 117 ? -1.87 -33.906 0.188 1 98.06 117 MET A C 1
ATOM 873 O O . MET A 1 117 ? -0.95 -34.719 0.216 1 98.06 117 MET A O 1
ATOM 877 N N . THR A 1 118 ? -2.854 -33.938 -0.772 1 98.69 118 THR A N 1
ATOM 878 C CA . THR A 1 118 ? -2.662 -34.719 -1.98 1 98.69 118 THR A CA 1
ATOM 879 C C . THR A 1 118 ? -1.659 -34.062 -2.914 1 98.69 118 THR A C 1
ATOM 881 O O . THR A 1 118 ? -1.381 -32.844 -2.781 1 98.69 118 THR A O 1
ATOM 884 N N . PHE A 1 119 ? -1.104 -34.781 -3.811 1 98.75 119 PHE A N 1
ATOM 885 C CA . PHE A 1 119 ? -0.158 -34.219 -4.762 1 98.75 119 PHE A CA 1
ATOM 886 C C . PHE A 1 119 ? -0.84 -33.188 -5.645 1 98.75 119 PHE A C 1
ATOM 888 O O . PHE A 1 119 ? -0.223 -32.188 -6.027 1 98.75 119 PHE A O 1
ATOM 895 N N . GLU A 1 120 ? -2.135 -33.438 -5.984 1 98.75 120 GLU A N 1
ATOM 896 C CA . GLU A 1 120 ? -2.889 -32.438 -6.754 1 98.75 120 GLU A CA 1
ATOM 897 C C . GLU A 1 120 ? -3.027 -31.125 -5.988 1 98.75 120 GLU A C 1
ATOM 899 O O . GLU A 1 120 ? -2.832 -30.047 -6.555 1 98.75 120 GLU A O 1
ATOM 904 N N . GLU A 1 121 ? -3.322 -31.234 -4.73 1 98.75 121 GLU A N 1
ATOM 905 C CA . GLU A 1 121 ? -3.398 -30.031 -3.895 1 98.75 121 GLU A CA 1
ATOM 906 C C . GLU A 1 121 ? -2.041 -29.344 -3.797 1 98.75 121 GLU A C 1
ATOM 908 O O . GLU A 1 121 ? -1.96 -28.109 -3.842 1 98.75 121 GLU A O 1
ATOM 913 N N . GLY A 1 122 ? -0.994 -30.141 -3.631 1 98.81 122 GLY A N 1
ATOM 914 C CA . GLY A 1 122 ? 0.351 -29.594 -3.58 1 98.81 122 GLY A CA 1
ATOM 915 C C . GLY A 1 122 ? 0.724 -28.812 -4.824 1 98.81 122 GLY A C 1
ATOM 916 O O . GLY A 1 122 ? 1.354 -27.75 -4.738 1 98.81 122 GLY A O 1
ATOM 917 N N . ALA A 1 123 ? 0.301 -29.312 -6.012 1 98.75 123 ALA A N 1
ATOM 918 C CA . ALA A 1 123 ? 0.6 -28.672 -7.293 1 98.75 123 ALA A CA 1
ATOM 919 C C . ALA A 1 123 ? -0.261 -27.422 -7.504 1 98.75 123 ALA A C 1
ATOM 921 O O . ALA A 1 123 ? -0.084 -26.703 -8.484 1 98.75 123 ALA A O 1
ATOM 922 N N . ALA A 1 124 ? -1.219 -27.234 -6.586 1 98.81 124 ALA A N 1
ATOM 923 C CA . ALA A 1 124 ? -2.152 -26.109 -6.691 1 98.81 124 ALA A CA 1
ATOM 924 C C . ALA A 1 124 ? -1.887 -25.062 -5.605 1 98.81 124 ALA A C 1
ATOM 926 O O . ALA A 1 124 ? -2.627 -24.094 -5.48 1 98.81 124 ALA A O 1
ATOM 927 N N . PHE A 1 125 ? -0.79 -25.188 -4.852 1 98.88 125 PHE A N 1
ATOM 928 C CA . PHE A 1 125 ? -0.716 -24.484 -3.574 1 98.88 125 PHE A CA 1
ATOM 929 C C . PHE A 1 125 ? 0.22 -23.297 -3.666 1 98.88 125 PHE A C 1
ATOM 931 O O . PHE A 1 125 ? -0.181 -22.156 -3.379 1 98.88 125 PHE A O 1
ATOM 938 N N . LEU A 1 126 ? 1.417 -23.453 -4.109 1 98.81 126 LEU A N 1
ATOM 939 C CA . LEU A 1 126 ? 2.459 -22.438 -3.949 1 98.81 126 LEU A CA 1
ATOM 940 C C . LEU A 1 126 ? 2.086 -21.156 -4.684 1 98.81 126 LEU A C 1
ATOM 942 O O . LEU A 1 126 ? 1.974 -20.094 -4.066 1 98.81 126 LEU A O 1
ATOM 946 N N . ILE A 1 127 ? 1.786 -21.203 -5.945 1 98.75 127 ILE A N 1
ATOM 947 C CA . ILE A 1 127 ? 1.613 -19.984 -6.742 1 98.75 127 ILE A CA 1
ATOM 948 C C . ILE A 1 127 ? 0.351 -19.25 -6.297 1 98.75 127 ILE A C 1
ATOM 950 O O . ILE A 1 127 ? 0.389 -18.047 -6.023 1 98.75 127 ILE A O 1
ATOM 954 N N . ASN A 1 128 ? -0.77 -19.969 -6.156 1 98.75 128 ASN A N 1
ATOM 955 C CA . ASN A 1 128 ? -2.045 -19.328 -5.848 1 98.75 128 ASN A CA 1
ATOM 956 C C . ASN A 1 128 ? -2.045 -18.734 -4.445 1 98.75 128 ASN A C 1
ATOM 958 O O . ASN A 1 128 ? -2.424 -17.578 -4.262 1 98.75 128 ASN A O 1
ATOM 962 N N . TYR A 1 129 ? -1.521 -19.469 -3.484 1 98.88 129 TYR A N 1
ATOM 963 C CA . TYR A 1 129 ? -1.689 -19.031 -2.102 1 98.88 129 TYR A CA 1
ATOM 964 C C . TYR A 1 129 ? -0.597 -18.047 -1.703 1 98.88 129 TYR A C 1
ATOM 966 O O . TYR A 1 129 ? -0.822 -17.156 -0.874 1 98.88 129 TYR A O 1
ATOM 974 N N . LEU A 1 130 ? 0.591 -18.172 -2.303 1 98.88 130 LEU A N 1
ATOM 975 C CA . LEU A 1 130 ? 1.589 -17.125 -2.1 1 98.88 130 LEU A CA 1
ATOM 976 C C . LEU A 1 130 ? 1.118 -15.805 -2.695 1 98.88 130 LEU A C 1
ATOM 978 O O . LEU A 1 130 ? 1.229 -14.758 -2.053 1 98.88 130 LEU A O 1
ATOM 982 N N . THR A 1 131 ? 0.568 -15.852 -3.936 1 98.81 131 THR A N 1
ATOM 983 C CA . THR A 1 131 ? 0.042 -14.648 -4.574 1 98.81 131 THR A CA 1
ATOM 984 C C . THR A 1 131 ? -1.04 -14.008 -3.707 1 98.81 131 THR A C 1
ATOM 986 O O . THR A 1 131 ? -0.996 -12.805 -3.438 1 98.81 131 THR A O 1
ATOM 989 N N . ALA A 1 132 ? -1.941 -14.82 -3.25 1 98.88 132 ALA A N 1
ATOM 990 C CA . ALA A 1 132 ? -3.035 -14.328 -2.418 1 98.88 132 ALA A CA 1
ATOM 991 C C . ALA A 1 132 ? -2.508 -13.727 -1.118 1 98.88 132 ALA A C 1
ATOM 993 O O . ALA A 1 132 ? -2.928 -12.641 -0.713 1 98.88 132 ALA A O 1
ATOM 994 N N . TYR A 1 133 ? -1.575 -14.398 -0.482 1 98.88 133 TYR A N 1
ATOM 995 C CA . TYR A 1 133 ? -1.061 -13.953 0.807 1 98.88 133 TYR A CA 1
ATOM 996 C C . TYR A 1 133 ? -0.382 -12.594 0.679 1 98.88 133 TYR A C 1
ATOM 998 O O . TYR A 1 133 ? -0.687 -11.664 1.432 1 98.88 133 TYR A O 1
ATOM 1006 N N . PHE A 1 134 ? 0.495 -12.484 -0.247 1 98.75 134 PHE A N 1
ATOM 1007 C CA . PHE A 1 134 ? 1.281 -11.258 -0.356 1 98.75 134 PHE A CA 1
ATOM 1008 C C . PHE A 1 134 ? 0.404 -10.086 -0.779 1 98.75 134 PHE A C 1
ATOM 1010 O O . PHE A 1 134 ? 0.613 -8.953 -0.334 1 98.75 134 PHE A O 1
ATOM 1017 N N . THR A 1 135 ? -0.593 -10.328 -1.615 1 98.62 135 THR A N 1
ATOM 1018 C CA . THR A 1 135 ? -1.463 -9.234 -2.041 1 98.62 135 THR A CA 1
ATOM 1019 C C . THR A 1 135 ? -2.396 -8.812 -0.911 1 98.62 135 THR A C 1
ATOM 1021 O O . THR A 1 135 ? -2.662 -7.625 -0.729 1 98.62 135 THR A O 1
ATOM 1024 N N . LEU A 1 136 ? -2.828 -9.781 -0.083 1 98.75 136 LEU A N 1
ATOM 1025 C CA . LEU A 1 136 ? -3.791 -9.477 0.969 1 98.75 136 LEU A CA 1
ATOM 1026 C C . LEU A 1 136 ? -3.096 -8.875 2.188 1 98.75 136 LEU A C 1
ATOM 1028 O O . LEU A 1 136 ? -3.555 -7.875 2.74 1 98.75 136 LEU A O 1
ATOM 1032 N N . PHE A 1 137 ? -1.976 -9.445 2.549 1 98.06 137 PHE A N 1
ATOM 1033 C CA . PHE A 1 137 ? -1.467 -9.133 3.879 1 98.06 137 PHE A CA 1
ATOM 1034 C C . PHE A 1 137 ? -0.245 -8.227 3.789 1 98.06 137 PHE A C 1
ATOM 1036 O O . PHE A 1 137 ? -0.092 -7.305 4.59 1 98.06 137 PHE A O 1
ATOM 1043 N N . ASP A 1 138 ? 0.677 -8.516 2.871 1 96.75 138 ASP A N 1
ATOM 1044 C CA . ASP A 1 138 ? 1.869 -7.68 2.789 1 96.75 138 ASP A CA 1
ATOM 1045 C C . ASP A 1 138 ? 1.568 -6.363 2.076 1 96.75 138 ASP A C 1
ATOM 1047 O O . ASP A 1 138 ? 1.755 -5.285 2.645 1 96.75 138 ASP A O 1
ATOM 1051 N N . ILE A 1 139 ? 1.026 -6.469 0.854 1 97.31 139 ILE A N 1
ATOM 1052 C CA . ILE A 1 139 ? 0.741 -5.27 0.076 1 97.31 139 ILE A CA 1
ATOM 1053 C C . ILE A 1 139 ? -0.558 -4.633 0.566 1 97.31 139 ILE A C 1
ATOM 1055 O O . ILE A 1 139 ? -0.621 -3.422 0.781 1 97.31 139 ILE A O 1
ATOM 1059 N N . GLY A 1 140 ? -1.577 -5.473 0.834 1 97.69 140 GLY A N 1
ATOM 1060 C CA . GLY A 1 140 ? -2.928 -5.008 1.1 1 97.69 140 GLY A CA 1
ATOM 1061 C C . GLY A 1 140 ? -3.129 -4.547 2.531 1 97.69 140 GLY A C 1
ATOM 1062 O O . GLY A 1 140 ? -3.992 -3.709 2.803 1 97.69 140 GLY A O 1
ATOM 1063 N N . ASN A 1 141 ? -2.314 -5.137 3.461 1 97.75 141 ASN A N 1
ATOM 1064 C CA . ASN A 1 141 ? -2.52 -4.844 4.875 1 97.75 141 ASN A CA 1
ATOM 1065 C C . ASN A 1 141 ? -3.965 -5.098 5.293 1 97.75 141 ASN A C 1
ATOM 1067 O O . ASN A 1 141 ? -4.613 -4.215 5.859 1 97.75 141 ASN A O 1
ATOM 1071 N N . LEU A 1 142 ? -4.477 -6.297 4.996 1 98.19 142 LEU A N 1
ATOM 1072 C CA . LEU A 1 142 ? -5.855 -6.66 5.297 1 98.19 142 LEU A CA 1
ATOM 1073 C C . LEU A 1 142 ? -6.113 -6.633 6.797 1 98.19 142 LEU A C 1
ATOM 1075 O O . LEU A 1 142 ? -5.367 -7.238 7.57 1 98.19 142 LEU A O 1
ATOM 1079 N N . GLN A 1 143 ? -7.137 -5.926 7.152 1 96.44 143 GLN A N 1
ATOM 1080 C CA . GLN A 1 143 ? -7.539 -5.801 8.547 1 96.44 143 GLN A CA 1
ATOM 1081 C C . GLN A 1 143 ? -8.992 -6.223 8.742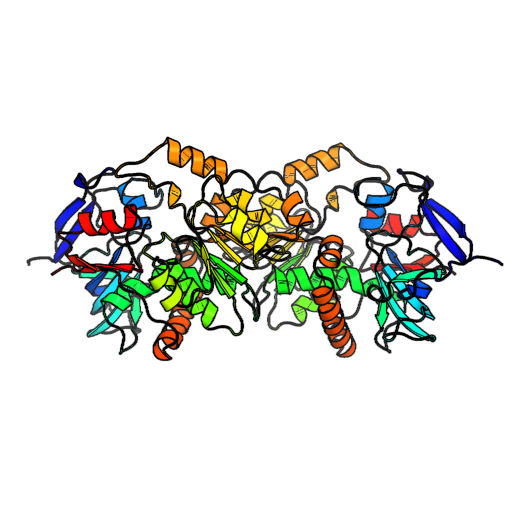 1 96.44 143 GLN A C 1
ATOM 1083 O O . GLN A 1 143 ? -9.75 -6.32 7.77 1 96.44 143 GLN A O 1
ATOM 1088 N N . ARG A 1 144 ? -9.297 -6.422 10.008 1 96.69 144 ARG A N 1
ATOM 1089 C CA . ARG A 1 144 ? -10.641 -6.832 10.383 1 96.69 144 ARG A CA 1
ATOM 1090 C C . ARG A 1 144 ? -11.688 -5.867 9.836 1 96.69 144 ARG A C 1
ATOM 1092 O O . ARG A 1 144 ? -11.484 -4.652 9.859 1 96.69 144 ARG A O 1
ATOM 1099 N N . GLY A 1 145 ? -12.758 -6.387 9.289 1 96.88 145 GLY A N 1
ATOM 1100 C CA . GLY A 1 145 ? -13.914 -5.59 8.898 1 96.88 145 GLY A CA 1
ATOM 1101 C C . GLY A 1 145 ? -13.805 -5.023 7.496 1 96.88 145 GLY A C 1
ATOM 1102 O O . GLY A 1 145 ? -14.688 -4.297 7.043 1 96.88 145 GLY A O 1
ATOM 1103 N N . GLN A 1 146 ? -12.758 -5.355 6.715 1 97.94 146 GLN A N 1
ATOM 1104 C CA . GLN A 1 146 ? -12.508 -4.742 5.418 1 97.94 146 GLN A CA 1
ATOM 1105 C C . GLN A 1 146 ? -13.156 -5.543 4.293 1 97.94 146 GLN A C 1
ATOM 1107 O O . GLN A 1 146 ? -13.68 -6.637 4.523 1 97.94 146 GLN A O 1
ATOM 1112 N N . THR A 1 147 ? -13.172 -4.988 3.166 1 98.56 147 THR A N 1
ATOM 1113 C CA . THR A 1 147 ? -13.75 -5.566 1.955 1 98.56 147 THR A CA 1
ATOM 1114 C C . THR A 1 147 ? -12.664 -5.871 0.93 1 98.56 147 THR A C 1
ATOM 1116 O O . THR A 1 147 ? -11.75 -5.062 0.721 1 98.56 147 THR A O 1
ATOM 1119 N N . VAL A 1 148 ? -12.773 -7.07 0.347 1 98.81 148 VAL A N 1
ATOM 1120 C CA . VAL A 1 148 ? -11.836 -7.512 -0.68 1 98.81 148 VAL A CA 1
ATOM 1121 C C . VAL A 1 148 ? -12.586 -7.824 -1.971 1 98.81 148 VAL A C 1
ATOM 1123 O O . VAL A 1 148 ? -13.633 -8.477 -1.943 1 98.81 148 VAL A O 1
ATOM 1126 N N . PHE A 1 149 ? -12.102 -7.293 -3.08 1 98.69 149 PHE A N 1
ATOM 1127 C CA . PHE A 1 149 ? -12.625 -7.625 -4.402 1 98.69 149 PHE A CA 1
ATOM 1128 C C . PHE A 1 149 ? -11.555 -8.305 -5.25 1 98.69 149 PHE A C 1
ATOM 1130 O O . PHE A 1 149 ? -10.414 -7.844 -5.309 1 98.69 149 PHE A O 1
ATOM 1137 N N . VAL A 1 150 ? -11.906 -9.383 -5.922 1 98.44 150 VAL A N 1
ATOM 1138 C CA . VAL A 1 150 ? -10.977 -10.047 -6.832 1 98.44 150 VAL A CA 1
ATOM 1139 C C . VAL A 1 150 ? -11.711 -10.477 -8.094 1 98.44 150 VAL A C 1
ATOM 1141 O O . VAL A 1 150 ? -12.789 -11.078 -8.023 1 98.44 150 VAL A O 1
ATOM 1144 N N . HIS A 1 151 ? -11.156 -10.141 -9.289 1 96 151 HIS A N 1
ATOM 1145 C CA . HIS A 1 151 ? -11.711 -10.664 -10.531 1 96 151 HIS A CA 1
ATOM 1146 C C . HIS A 1 151 ? -11.492 -12.172 -10.641 1 96 151 HIS A C 1
ATOM 1148 O O . HIS A 1 151 ? -10.539 -12.711 -10.062 1 96 151 HIS A O 1
ATOM 1154 N N . ALA A 1 152 ? -12.375 -12.812 -11.484 1 95.75 152 ALA A N 1
ATOM 1155 C CA . ALA A 1 152 ? -12.258 -14.25 -11.703 1 95.75 152 ALA A CA 1
ATOM 1156 C C . ALA A 1 152 ? -12.141 -15.008 -10.383 1 95.75 152 ALA A C 1
ATOM 1158 O O . ALA A 1 152 ? -11.227 -15.812 -10.203 1 95.75 152 ALA A O 1
ATOM 1159 N N . ILE A 1 153 ? -13.086 -14.766 -9.508 1 98.12 153 ILE A N 1
ATOM 1160 C CA . ILE A 1 153 ? -13.008 -15.172 -8.109 1 98.12 153 ILE A CA 1
ATOM 1161 C C . ILE A 1 153 ? -13.094 -16.688 -8 1 98.12 153 ILE A C 1
ATOM 1163 O O . ILE A 1 153 ? -12.719 -17.266 -6.977 1 98.12 153 ILE A O 1
ATOM 1167 N N . ALA A 1 154 ? -13.539 -17.359 -9.031 1 98 154 ALA A N 1
ATOM 1168 C CA . ALA A 1 154 ? -13.711 -18.812 -8.977 1 98 154 ALA A CA 1
ATOM 1169 C C . ALA A 1 154 ? -12.438 -19.531 -9.414 1 98 154 ALA A C 1
ATOM 1171 O O . ALA A 1 154 ? -12.328 -20.75 -9.273 1 98 154 ALA A O 1
ATOM 1172 N N . GLY A 1 155 ? -11.484 -18.781 -9.922 1 97.38 155 GLY A N 1
ATOM 1173 C CA . GLY A 1 155 ? -10.234 -19.406 -10.352 1 97.38 155 GLY A CA 1
ATOM 1174 C C . GLY A 1 155 ? -9.32 -19.75 -9.195 1 97.38 155 GLY A C 1
ATOM 1175 O O . GLY A 1 155 ? -9.734 -19.719 -8.039 1 97.38 155 GLY A O 1
ATOM 1176 N N . GLY A 1 156 ? -8.109 -20.172 -9.523 1 97.69 156 GLY A N 1
ATOM 1177 C CA . GLY A 1 156 ? -7.156 -20.594 -8.508 1 97.69 156 GLY A CA 1
ATOM 1178 C C . GLY A 1 156 ? -6.801 -19.5 -7.523 1 97.69 156 GLY A C 1
ATOM 1179 O O . GLY A 1 156 ? -6.961 -19.672 -6.312 1 97.69 156 GLY A O 1
ATOM 1180 N N . VAL A 1 157 ? -6.367 -18.375 -8.031 1 98.25 157 VAL A N 1
ATOM 1181 C CA . VAL A 1 157 ? -5.984 -17.25 -7.184 1 98.25 157 VAL A CA 1
ATOM 1182 C C . VAL A 1 157 ? -7.211 -16.703 -6.461 1 98.25 157 VAL A C 1
ATOM 1184 O O . VAL A 1 157 ? -7.148 -16.391 -5.27 1 98.25 157 VAL A O 1
ATOM 1187 N N . GLY A 1 158 ? -8.344 -16.641 -7.184 1 98.44 158 GLY A N 1
ATOM 1188 C CA . GLY A 1 158 ? -9.578 -16.188 -6.559 1 98.44 158 GLY A CA 1
ATOM 1189 C C . GLY A 1 158 ? -9.984 -17.031 -5.367 1 98.44 158 GLY A C 1
ATOM 1190 O O . GLY A 1 158 ? -10.375 -16.5 -4.328 1 98.44 158 GLY A O 1
ATOM 1191 N N . CYS A 1 159 ? -9.867 -18.297 -5.551 1 98.62 159 CYS A N 1
ATOM 1192 C CA . CYS A 1 159 ? -10.18 -19.219 -4.465 1 98.62 159 CYS A CA 1
ATOM 1193 C C . CYS A 1 159 ? -9.266 -18.984 -3.27 1 98.62 159 CYS A C 1
ATOM 1195 O O . CYS A 1 159 ? -9.727 -18.938 -2.129 1 98.62 159 CYS A O 1
ATOM 1197 N N . ALA A 1 160 ? -8.023 -18.875 -3.529 1 98.88 160 ALA A N 1
ATOM 1198 C CA . ALA A 1 160 ? -7.039 -18.641 -2.475 1 98.88 160 ALA A CA 1
ATOM 1199 C C . ALA A 1 160 ? -7.289 -17.312 -1.761 1 98.88 160 ALA A C 1
ATOM 1201 O O . ALA A 1 160 ? -7.242 -17.25 -0.53 1 98.88 160 ALA A O 1
ATOM 1202 N N . VAL A 1 161 ? -7.582 -16.234 -2.518 1 98.88 161 VAL A N 1
ATOM 1203 C CA . VAL A 1 161 ? -7.871 -14.922 -1.959 1 98.88 161 VAL A CA 1
ATOM 1204 C C . VAL A 1 161 ? -9.086 -15.008 -1.039 1 98.88 161 VAL A C 1
ATOM 1206 O O . VAL A 1 161 ? -9.078 -14.469 0.067 1 98.88 161 VAL A O 1
ATOM 1209 N N . THR A 1 162 ? -10.07 -15.719 -1.489 1 98.94 162 THR A N 1
ATOM 1210 C CA . THR A 1 162 ? -11.297 -15.859 -0.713 1 98.94 162 THR A CA 1
ATOM 1211 C C . THR A 1 162 ? -11.023 -16.562 0.611 1 98.94 162 THR A C 1
ATOM 1213 O O . THR A 1 162 ? -11.398 -16.078 1.676 1 98.94 162 THR A O 1
ATOM 1216 N N . GLN A 1 163 ? -10.336 -17.641 0.542 1 98.88 163 GLN A N 1
ATOM 1217 C CA . GLN A 1 163 ? -10.094 -18.438 1.74 1 98.88 163 GLN A CA 1
ATOM 1218 C C . GLN A 1 163 ? -9.219 -17.672 2.734 1 98.88 163 GLN A C 1
ATOM 1220 O O . GLN A 1 163 ? -9.508 -17.641 3.932 1 98.88 163 GLN A O 1
ATOM 1225 N N . LEU A 1 164 ? -8.148 -17.062 2.254 1 98.88 164 LEU A N 1
ATOM 1226 C CA . LEU A 1 164 ? -7.266 -16.312 3.135 1 98.88 164 LEU A CA 1
ATOM 1227 C C . LEU A 1 164 ? -7.992 -15.102 3.721 1 98.88 164 LEU A C 1
ATOM 1229 O O . LEU A 1 164 ? -7.801 -14.766 4.891 1 98.88 164 LEU A O 1
ATOM 1233 N N . SER A 1 165 ? -8.797 -14.43 2.906 1 98.81 165 SER A N 1
ATOM 1234 C CA . SER A 1 165 ? -9.594 -13.32 3.422 1 98.81 165 SER A CA 1
ATOM 1235 C C . SER A 1 165 ? -10.5 -13.773 4.559 1 98.81 165 SER A C 1
ATOM 1237 O O . SER A 1 165 ? -10.578 -13.117 5.602 1 98.81 165 SER A O 1
ATOM 1239 N N . LYS A 1 166 ? -11.141 -14.914 4.355 1 98.44 166 LYS A N 1
ATOM 1240 C CA . LYS A 1 166 ? -12.125 -15.406 5.312 1 98.44 166 LYS A CA 1
ATOM 1241 C C . LYS A 1 166 ? -11.445 -15.953 6.57 1 98.44 166 LYS A C 1
ATOM 1243 O O . LYS A 1 166 ? -12.109 -16.219 7.574 1 98.44 166 LYS A O 1
ATOM 1248 N N . SER A 1 167 ? -10.102 -16.125 6.531 1 97.69 167 SER A N 1
ATOM 1249 C CA . SER A 1 167 ? -9.367 -16.5 7.738 1 97.69 167 SER A CA 1
ATOM 1250 C C . SER A 1 167 ? -9.289 -15.336 8.719 1 97.69 167 SER A C 1
ATOM 1252 O O . SER A 1 167 ? -8.953 -15.523 9.891 1 97.69 167 SER A O 1
ATOM 1254 N N . MET A 1 168 ? -9.57 -14.094 8.281 1 96.69 168 MET A N 1
ATOM 1255 C CA . MET A 1 168 ? -9.648 -12.891 9.102 1 96.69 168 MET A CA 1
ATOM 1256 C C . MET A 1 168 ? -11.094 -12.586 9.484 1 96.69 168 MET A C 1
ATOM 1258 O O . MET A 1 168 ? -12.016 -12.875 8.727 1 96.69 168 MET A O 1
ATOM 1262 N N . PRO A 1 169 ? -11.328 -12.062 10.641 1 96.44 169 PRO A N 1
ATOM 1263 C CA . PRO A 1 169 ? -12.703 -11.812 11.086 1 96.44 169 PRO A CA 1
ATOM 1264 C C . PRO A 1 169 ? -13.383 -10.688 10.312 1 96.44 169 PRO A C 1
ATOM 1266 O O . PRO A 1 169 ? -12.75 -9.664 10.031 1 96.44 169 PRO A O 1
ATOM 1269 N N . GLU A 1 170 ? -14.602 -10.938 9.992 1 97.88 170 GLU A N 1
ATOM 1270 C CA . GLU A 1 170 ? -15.523 -9.914 9.508 1 97.88 170 GLU A CA 1
ATOM 1271 C C . GLU A 1 170 ? -15.055 -9.344 8.164 1 97.88 170 GLU A C 1
ATOM 1273 O O . GLU A 1 170 ? -15.094 -8.133 7.949 1 97.88 170 GLU A O 1
ATOM 1278 N N . ILE A 1 171 ? -14.477 -10.133 7.328 1 98.69 171 ILE A N 1
ATOM 1279 C CA . ILE A 1 171 ? -14.086 -9.688 5.996 1 98.69 171 ILE A CA 1
ATOM 1280 C C . ILE A 1 171 ? -15.219 -9.953 5.008 1 98.69 171 ILE A C 1
ATOM 1282 O O . ILE A 1 171 ? -15.844 -11.016 5.043 1 98.69 171 ILE A O 1
ATOM 1286 N N . THR A 1 172 ? -15.539 -9 4.18 1 98.69 172 THR A N 1
ATOM 1287 C CA . THR A 1 172 ? -16.469 -9.164 3.07 1 98.69 172 THR A CA 1
ATOM 1288 C C . THR A 1 172 ? -15.719 -9.398 1.764 1 98.69 172 THR A C 1
ATOM 1290 O O . THR A 1 172 ? -14.891 -8.586 1.358 1 98.69 172 THR A O 1
ATOM 1293 N N . VAL A 1 173 ? -16.016 -10.523 1.129 1 98.81 173 VAL A N 1
ATOM 1294 C CA . VAL A 1 173 ? -15.312 -10.906 -0.087 1 98.81 173 VAL A CA 1
ATOM 1295 C C . VAL A 1 173 ? -16.266 -10.836 -1.282 1 98.81 173 VAL A C 1
ATOM 1297 O O . VAL A 1 173 ? -17.297 -11.492 -1.291 1 98.81 173 VAL A O 1
ATOM 1300 N N . LEU A 1 174 ? -15.875 -10.047 -2.287 1 98.56 174 LEU A N 1
ATOM 1301 C CA . LEU A 1 174 ? -16.594 -9.898 -3.545 1 98.56 174 LEU A CA 1
ATOM 1302 C C . LEU A 1 174 ? -15.703 -10.242 -4.73 1 98.56 174 LEU A C 1
ATOM 1304 O O . LEU A 1 174 ? -14.477 -10.148 -4.637 1 98.56 174 LEU A O 1
ATOM 1308 N N . GLY A 1 175 ? -16.297 -10.609 -5.773 1 97.81 175 GLY A N 1
ATOM 1309 C CA . GLY A 1 175 ? -15.562 -10.82 -7.004 1 97.81 175 GLY A CA 1
ATOM 1310 C C . GLY A 1 175 ? -16.453 -11.078 -8.203 1 97.81 175 GLY A C 1
ATOM 1311 O O . GLY A 1 175 ? -17.672 -11.039 -8.094 1 97.81 175 GLY A O 1
ATOM 1312 N N . THR A 1 176 ? -15.836 -11.18 -9.32 1 96.88 176 THR A N 1
ATOM 1313 C CA . THR A 1 176 ? -16.594 -11.469 -10.531 1 96.88 176 THR A CA 1
ATOM 1314 C C . THR A 1 176 ? -16.406 -12.93 -10.945 1 96.88 176 THR A C 1
ATOM 1316 O O . THR A 1 176 ? -15.344 -13.516 -10.703 1 96.88 176 THR A O 1
ATOM 1319 N N . ALA A 1 177 ? -17.344 -13.484 -11.477 1 96.38 177 ALA A N 1
ATOM 1320 C CA . ALA A 1 177 ? -17.328 -14.797 -12.109 1 96.38 177 ALA A CA 1
ATOM 1321 C C . ALA A 1 177 ? -18.469 -14.938 -13.117 1 96.38 177 ALA A C 1
ATOM 1323 O O . ALA A 1 177 ? -19.406 -14.141 -13.117 1 96.38 177 ALA A O 1
ATOM 1324 N N . SER A 1 178 ? -18.312 -15.867 -13.992 1 94 178 SER A N 1
ATOM 1325 C CA . SER A 1 178 ? -19.453 -16.203 -14.844 1 94 178 SER A CA 1
ATOM 1326 C C . SER A 1 178 ? -20.562 -16.875 -14.039 1 94 178 SER A C 1
ATOM 1328 O O . SER A 1 178 ? -20.312 -17.422 -12.961 1 94 178 SER A O 1
ATOM 1330 N N . ASP A 1 179 ? -21.766 -16.812 -14.562 1 89.62 179 ASP A N 1
ATOM 1331 C CA . ASP A 1 179 ? -22.953 -17.266 -13.844 1 89.62 179 ASP A CA 1
ATOM 1332 C C . ASP A 1 179 ? -22.797 -18.734 -13.422 1 89.62 179 ASP A C 1
ATOM 1334 O O . ASP A 1 179 ? -23.188 -19.109 -12.312 1 89.62 179 ASP A O 1
ATOM 1338 N N . GLY A 1 180 ? -22.25 -19.531 -14.227 1 92.38 180 GLY A N 1
ATOM 1339 C CA . GLY A 1 180 ? -22.125 -20.953 -13.953 1 92.38 180 GLY A CA 1
ATOM 1340 C C . GLY A 1 180 ? -21.156 -21.266 -12.82 1 92.38 180 GLY A C 1
ATOM 1341 O O . GLY A 1 180 ? -21.156 -22.375 -12.289 1 92.38 180 GLY A O 1
ATOM 1342 N N . LYS A 1 181 ? -20.438 -20.219 -12.344 1 96.38 181 LYS A N 1
ATOM 1343 C CA . LYS A 1 181 ? -19.406 -20.484 -11.344 1 96.38 181 LYS A CA 1
ATOM 1344 C C . LYS A 1 181 ? -19.734 -19.797 -10.023 1 96.38 181 LYS A C 1
ATOM 1346 O O . LYS A 1 181 ? -18.984 -19.922 -9.047 1 96.38 181 LYS A O 1
ATOM 1351 N N . ALA A 1 182 ? -20.875 -19.109 -10 1 95.88 182 ALA A N 1
ATOM 1352 C CA . ALA A 1 182 ? -21.219 -18.312 -8.82 1 95.88 182 ALA A CA 1
ATOM 1353 C C . ALA A 1 182 ? -21.438 -19.219 -7.605 1 95.88 182 ALA A C 1
ATOM 1355 O O . ALA A 1 182 ? -21.031 -18.859 -6.492 1 95.88 182 ALA A O 1
ATOM 1356 N N . LEU A 1 183 ? -22.031 -20.312 -7.84 1 96.75 183 LEU A N 1
ATOM 1357 C CA . LEU A 1 183 ? -22.328 -21.234 -6.742 1 96.75 183 LEU A CA 1
ATOM 1358 C C . LEU A 1 183 ? -21.031 -21.75 -6.121 1 96.75 183 LEU A C 1
ATOM 1360 O O . LEU A 1 183 ? -20.906 -21.812 -4.895 1 96.75 183 LEU A O 1
ATOM 1364 N N . ALA A 1 184 ? -20.109 -22.094 -6.977 1 97.5 184 ALA A N 1
ATOM 1365 C CA . ALA A 1 184 ? -18.828 -22.609 -6.488 1 97.5 184 ALA A CA 1
ATOM 1366 C C . ALA A 1 184 ? -18.062 -21.531 -5.723 1 97.5 184 ALA A C 1
ATOM 1368 O O . ALA A 1 184 ? -17.438 -21.812 -4.699 1 97.5 184 ALA A O 1
ATOM 1369 N N . ALA A 1 185 ? -18.109 -20.344 -6.207 1 98.12 185 ALA A N 1
ATOM 1370 C CA . ALA A 1 185 ? -17.438 -19.234 -5.539 1 98.12 185 ALA A CA 1
ATOM 1371 C C . ALA A 1 185 ? -18.016 -18.984 -4.152 1 98.12 185 ALA A C 1
ATOM 1373 O O . ALA A 1 185 ? -17.281 -18.766 -3.189 1 98.12 185 ALA A O 1
ATOM 1374 N N . ARG A 1 186 ? -19.312 -19.016 -4.031 1 98 186 ARG A N 1
ATOM 1375 C CA . ARG A 1 186 ? -19.984 -18.828 -2.748 1 98 186 ARG A CA 1
ATOM 1376 C C . ARG A 1 186 ? -19.672 -19.969 -1.787 1 98 186 ARG A C 1
ATOM 1378 O O . ARG A 1 186 ? -19.469 -19.734 -0.59 1 98 186 ARG A O 1
ATOM 1385 N N . ALA A 1 187 ? -19.625 -21.141 -2.361 1 97.94 187 ALA A N 1
ATOM 1386 C CA . ALA A 1 187 ? -19.281 -22.297 -1.543 1 97.94 187 ALA A CA 1
ATOM 1387 C C . ALA A 1 187 ? -17.875 -22.172 -0.972 1 97.94 187 ALA A C 1
ATOM 1389 O O . ALA A 1 187 ? -17.594 -22.672 0.118 1 97.94 187 ALA A O 1
ATOM 1390 N N . ASN A 1 188 ? -17.062 -21.469 -1.707 1 98.19 188 ASN A N 1
ATOM 1391 C CA . ASN A 1 188 ? -15.688 -21.234 -1.256 1 98.19 188 ASN A CA 1
ATOM 1392 C C . ASN A 1 188 ? -15.617 -20.062 -0.287 1 98.19 188 ASN A C 1
ATOM 1394 O O . ASN A 1 188 ? -14.547 -19.766 0.256 1 98.19 188 ASN A O 1
ATOM 1398 N N . GLY A 1 189 ? -16.656 -19.328 -0.079 1 98.12 189 GLY A N 1
ATOM 1399 C CA . GLY A 1 189 ? -16.672 -18.328 0.966 1 98.12 189 GLY A CA 1
ATOM 1400 C C . GLY A 1 189 ? -16.969 -16.922 0.443 1 98.12 189 GLY A C 1
ATOM 1401 O O . GLY A 1 189 ? -17.078 -15.977 1.22 1 98.12 189 GLY A O 1
ATOM 1402 N N . ALA A 1 190 ? -17.141 -16.781 -0.865 1 98.5 190 ALA A N 1
ATOM 1403 C CA . ALA A 1 190 ? -17.453 -15.461 -1.413 1 98.5 190 ALA A CA 1
ATOM 1404 C C . ALA A 1 190 ? -18.797 -14.953 -0.905 1 98.5 190 ALA A C 1
ATOM 1406 O O . ALA A 1 190 ? -19.766 -15.703 -0.858 1 98.5 190 ALA A O 1
ATOM 1407 N N . ASP A 1 191 ? -18.812 -13.688 -0.508 1 98.31 191 ASP A N 1
ATOM 1408 C CA . ASP A 1 191 ? -20.062 -13.094 -0.032 1 98.31 191 ASP A CA 1
ATOM 1409 C C . ASP A 1 191 ? -20.922 -12.602 -1.198 1 98.31 191 ASP A C 1
ATOM 1411 O O . ASP A 1 191 ? -22.156 -12.695 -1.156 1 98.31 191 ASP A O 1
ATOM 1415 N N . THR A 1 192 ? -20.297 -12.047 -2.18 1 97.5 192 THR A N 1
ATOM 1416 C CA . THR A 1 192 ? -21 -11.508 -3.342 1 97.5 192 THR A CA 1
ATOM 1417 C C . THR A 1 192 ? -20.25 -11.852 -4.629 1 97.5 192 THR A C 1
ATOM 1419 O O . THR A 1 192 ? -19.047 -11.641 -4.723 1 97.5 192 THR A O 1
ATOM 1422 N N . VAL A 1 193 ? -20.969 -12.438 -5.57 1 98 193 VAL A N 1
ATOM 1423 C CA . VAL A 1 193 ? -20.422 -12.719 -6.895 1 98 193 VAL A CA 1
ATOM 1424 C C . VAL A 1 193 ? -21.141 -11.867 -7.938 1 98 193 VAL A C 1
ATOM 1426 O O . VAL A 1 193 ? -22.375 -11.898 -8.039 1 98 193 VAL A O 1
ATOM 1429 N N . LEU A 1 194 ? -20.375 -11.094 -8.664 1 97.12 194 LEU A N 1
ATOM 1430 C CA . LEU A 1 194 ? -20.906 -10.148 -9.648 1 97.12 194 LEU A CA 1
ATOM 1431 C C . LEU A 1 194 ? -20.562 -10.594 -11.062 1 97.12 194 LEU A C 1
ATOM 1433 O O . LEU A 1 194 ? -19.641 -11.391 -11.258 1 97.12 194 LEU A O 1
ATOM 1437 N N . SER A 1 195 ? -21.344 -10.039 -12 1 95.25 195 SER A N 1
ATOM 1438 C CA . SER A 1 195 ? -21.031 -10.281 -13.406 1 95.25 195 SER A CA 1
ATOM 1439 C C . SER A 1 195 ? -19.938 -9.336 -13.906 1 95.25 195 SER A C 1
ATOM 1441 O O . SER A 1 195 ? -19.844 -8.195 -13.445 1 95.25 195 SER A O 1
ATOM 1443 N N . TYR A 1 196 ? -19.172 -9.805 -14.867 1 90.94 196 TYR A N 1
ATOM 1444 C CA . TYR A 1 196 ? -18.109 -9 -15.453 1 90.94 196 TYR A CA 1
ATOM 1445 C C . TYR A 1 196 ? -18.672 -7.75 -16.109 1 90.94 196 TYR A C 1
ATOM 1447 O O . TYR A 1 196 ? -18.031 -6.695 -16.109 1 90.94 196 TYR A O 1
ATOM 1455 N N . SER A 1 197 ? -19.859 -7.867 -16.562 1 91.5 197 SER A N 1
ATOM 1456 C CA . SER A 1 197 ? -20.438 -6.781 -17.359 1 91.5 197 SER A CA 1
ATOM 1457 C C . SER A 1 197 ? -21.047 -5.719 -16.453 1 91.5 197 SER A C 1
ATOM 1459 O O . SER A 1 197 ? -21.188 -4.559 -16.859 1 91.5 197 SER A O 1
ATOM 1461 N N . SER A 1 198 ? -21.328 -6.082 -15.242 1 91.94 198 SER A N 1
ATOM 1462 C CA . SER A 1 198 ? -22.109 -5.133 -14.453 1 91.94 198 SER A CA 1
ATOM 1463 C C . SER A 1 198 ? -21.422 -4.84 -13.117 1 91.94 198 SER A C 1
ATOM 1465 O O . SER A 1 198 ? -22.016 -4.188 -12.25 1 91.94 198 SER A O 1
ATOM 1467 N N . PHE A 1 199 ? -20.234 -5.309 -12.945 1 94.44 199 PHE A N 1
ATOM 1468 C CA . PHE A 1 199 ? -19.641 -5.215 -11.617 1 94.44 199 PHE A CA 1
ATOM 1469 C C . PHE A 1 199 ? -19.438 -3.758 -11.219 1 94.44 199 PHE A C 1
ATOM 1471 O O . PHE A 1 199 ? -19.562 -3.408 -10.039 1 94.44 199 PHE A O 1
ATOM 1478 N N . HIS A 1 200 ? -19.188 -2.818 -12.164 1 94.88 200 HIS A N 1
ATOM 1479 C CA . HIS A 1 200 ? -19 -1.41 -11.828 1 94.88 200 HIS A CA 1
ATOM 1480 C C . HIS A 1 200 ? -20.234 -0.818 -11.188 1 94.88 200 HIS A C 1
ATOM 1482 O O . HIS A 1 200 ? -20.156 -0.212 -10.117 1 94.88 200 HIS A O 1
ATOM 1488 N N . GLU A 1 201 ? -21.312 -1.05 -11.836 1 96.06 201 GLU A N 1
ATOM 1489 C CA . GLU A 1 201 ? -22.594 -0.527 -11.344 1 96.06 201 GLU A CA 1
ATOM 1490 C C . GLU A 1 201 ? -22.953 -1.161 -10.008 1 96.06 201 GLU A C 1
ATOM 1492 O O . GLU A 1 201 ? -23.422 -0.474 -9.094 1 96.06 201 GLU A O 1
ATOM 1497 N N . GLU A 1 202 ? -22.75 -2.391 -9.93 1 95.75 202 GLU A N 1
ATOM 1498 C CA . GLU A 1 202 ? -23.109 -3.117 -8.719 1 95.75 202 GLU A CA 1
ATOM 1499 C C . GLU A 1 202 ? -22.234 -2.705 -7.543 1 95.75 202 GLU A C 1
ATOM 1501 O O . GLU A 1 202 ? -22.719 -2.566 -6.418 1 95.75 202 GLU A O 1
ATOM 1506 N N . LEU A 1 203 ? -20.938 -2.521 -7.766 1 96.38 203 LEU A N 1
ATOM 1507 C CA . LEU A 1 203 ? -20.047 -2.049 -6.703 1 96.38 203 LEU A CA 1
ATOM 1508 C C . LEU A 1 203 ? -20.469 -0.656 -6.234 1 96.38 203 LEU A C 1
ATOM 1510 O O . LEU A 1 203 ? -20.469 -0.379 -5.031 1 96.38 203 LEU A O 1
ATOM 1514 N N . ASN A 1 204 ? -20.797 0.198 -7.172 1 95.5 204 ASN A N 1
ATOM 1515 C CA . ASN A 1 204 ? -21.234 1.55 -6.832 1 95.5 204 ASN A CA 1
ATOM 1516 C C . ASN A 1 204 ? -22.469 1.536 -5.941 1 95.5 204 ASN A C 1
ATOM 1518 O O . ASN A 1 204 ? -22.609 2.389 -5.062 1 95.5 204 ASN A O 1
ATOM 1522 N N . THR A 1 205 ? -23.328 0.575 -6.145 1 94.88 205 THR A N 1
ATOM 1523 C CA . THR A 1 205 ? -24.594 0.497 -5.422 1 94.88 205 THR A CA 1
ATOM 1524 C C . THR A 1 205 ? -24.406 -0.202 -4.078 1 94.88 205 THR A C 1
ATOM 1526 O O . THR A 1 205 ? -24.875 0.286 -3.049 1 94.88 205 THR A O 1
ATOM 1529 N N . ARG A 1 206 ? -23.688 -1.265 -4.09 1 94.19 206 ARG A N 1
ATOM 1530 C CA . ARG A 1 206 ? -23.594 -2.119 -2.91 1 94.19 206 ARG A CA 1
ATOM 1531 C C . ARG A 1 206 ? -22.5 -1.626 -1.965 1 94.19 206 ARG A C 1
ATOM 1533 O O . ARG A 1 206 ? -22.594 -1.816 -0.75 1 94.19 206 ARG A O 1
ATOM 1540 N N . HIS A 1 207 ? -21.5 -1.026 -2.543 1 95.69 207 HIS A N 1
ATOM 1541 C CA . HIS A 1 207 ? -20.359 -0.525 -1.78 1 95.69 207 HIS A CA 1
ATOM 1542 C C . HIS A 1 207 ? -19.984 0.887 -2.215 1 95.69 207 HIS A C 1
ATOM 1544 O O . HIS A 1 207 ? -18.875 1.113 -2.713 1 95.69 207 HIS A O 1
ATOM 1550 N N . PRO A 1 208 ? -20.828 1.824 -1.923 1 94.62 208 PRO A N 1
ATOM 1551 C CA . PRO A 1 208 ? -20.641 3.182 -2.438 1 94.62 208 PRO A CA 1
ATOM 1552 C C . PRO A 1 208 ? -19.375 3.838 -1.901 1 94.62 208 PRO A C 1
ATOM 1554 O O . PRO A 1 208 ? -18.828 4.75 -2.531 1 94.62 208 PRO A O 1
ATOM 1557 N N . LYS A 1 209 ? -18.828 3.408 -0.778 1 93.94 209 LYS A N 1
ATOM 1558 C CA . LYS A 1 209 ? -17.594 3.969 -0.239 1 93.94 209 LYS A CA 1
ATOM 1559 C C . LYS A 1 209 ? -16.359 3.266 -0.821 1 93.94 209 LYS A C 1
ATOM 1561 O O . LYS A 1 209 ? -15.227 3.674 -0.568 1 93.94 209 LYS A O 1
ATOM 1566 N N . GLY A 1 210 ? -16.656 2.152 -1.597 1 96.94 210 GLY A N 1
ATOM 1567 C CA . GLY A 1 210 ? -15.562 1.419 -2.232 1 96.94 210 GLY A CA 1
ATOM 1568 C C . GLY A 1 210 ? -15.125 0.204 -1.439 1 96.94 210 GLY A C 1
ATOM 1569 O O . GLY A 1 210 ? -15.68 -0.093 -0.383 1 96.94 210 GLY A O 1
ATOM 1570 N N . VAL A 1 211 ? -14.172 -0.492 -1.984 1 98.31 211 VAL A N 1
ATOM 1571 C CA . VAL A 1 211 ? -13.602 -1.659 -1.322 1 98.31 211 VAL A CA 1
ATOM 1572 C C . VAL A 1 211 ? -12.188 -1.338 -0.841 1 98.31 211 VAL A C 1
ATOM 1574 O O . VAL A 1 211 ? -11.547 -0.42 -1.354 1 98.31 211 VAL A O 1
ATOM 1577 N N . ASP A 1 212 ? -11.672 -2.094 0.125 1 98.38 212 ASP A N 1
ATOM 1578 C CA . ASP A 1 212 ? -10.375 -1.811 0.733 1 98.38 212 ASP A CA 1
ATOM 1579 C C . ASP A 1 212 ? -9.242 -2.365 -0.12 1 98.38 212 ASP A C 1
ATOM 1581 O O . ASP A 1 212 ? -8.188 -1.737 -0.241 1 98.38 212 ASP A O 1
ATOM 1585 N N . ILE A 1 213 ? -9.414 -3.537 -0.656 1 98.75 213 ILE A N 1
ATOM 1586 C CA . ILE A 1 213 ? -8.406 -4.191 -1.488 1 98.75 213 ILE A CA 1
ATOM 1587 C C . ILE A 1 213 ? -9.055 -4.703 -2.773 1 98.75 213 ILE A C 1
ATOM 1589 O O . ILE A 1 213 ? -10.039 -5.441 -2.73 1 98.75 213 ILE A O 1
ATOM 1593 N N . PHE A 1 214 ? -8.578 -4.215 -3.898 1 98.56 214 PHE A N 1
ATOM 1594 C CA . PHE A 1 214 ? -9 -4.648 -5.227 1 98.56 214 PHE A CA 1
ATOM 1595 C C . PHE A 1 214 ? -7.859 -5.363 -5.945 1 98.56 214 PHE A C 1
ATOM 1597 O O . PHE A 1 214 ? -6.875 -4.738 -6.344 1 98.56 214 PHE A O 1
ATOM 1604 N N . ILE A 1 215 ? -7.992 -6.672 -6.113 1 98.25 215 ILE A N 1
ATOM 1605 C CA . ILE A 1 215 ? -6.988 -7.477 -6.797 1 98.25 215 ILE A CA 1
ATOM 1606 C C . ILE A 1 215 ? -7.406 -7.703 -8.25 1 98.25 215 ILE A C 1
ATOM 1608 O O . ILE A 1 215 ? -8.406 -8.367 -8.516 1 98.25 215 ILE A O 1
ATOM 1612 N N . ASP A 1 216 ? -6.59 -7.184 -9.133 1 95.69 216 ASP A N 1
ATOM 1613 C CA . ASP A 1 216 ? -6.895 -7.25 -10.562 1 95.69 216 ASP A CA 1
ATOM 1614 C C . ASP A 1 216 ? -5.961 -8.219 -11.281 1 95.69 216 ASP A C 1
ATOM 1616 O O . ASP A 1 216 ? -4.746 -8.016 -11.312 1 95.69 216 ASP A O 1
ATOM 1620 N N . ASN A 1 217 ? -6.543 -9.219 -11.852 1 93.81 217 ASN A N 1
ATOM 1621 C CA . ASN A 1 217 ? -5.766 -10.164 -12.648 1 93.81 217 ASN A CA 1
ATOM 1622 C C . ASN A 1 217 ? -6.184 -10.141 -14.117 1 93.81 217 ASN A C 1
ATOM 1624 O O . ASN A 1 217 ? -5.75 -10.984 -14.906 1 93.81 217 ASN A O 1
ATOM 1628 N N . LEU A 1 218 ? -7.031 -9.266 -14.453 1 88.56 218 LEU A N 1
ATOM 1629 C CA . LEU A 1 218 ? -7.473 -9.141 -15.836 1 88.56 218 LEU A CA 1
ATOM 1630 C C . LEU A 1 218 ? -6.66 -8.086 -16.578 1 88.56 218 LEU A C 1
ATOM 1632 O O . LEU A 1 218 ? -6.25 -8.297 -17.719 1 88.56 218 LEU A O 1
ATOM 1636 N N . SER A 1 219 ? -6.367 -6.945 -15.922 1 86.94 219 SER A N 1
ATOM 1637 C CA . SER A 1 219 ? -5.68 -5.793 -16.5 1 86.94 219 SER A CA 1
ATOM 1638 C C . SER A 1 219 ? -6.547 -5.094 -17.547 1 86.94 219 SER A C 1
ATOM 1640 O O . SER A 1 219 ? -7.766 -5.004 -17.375 1 86.94 219 SER A O 1
ATOM 1642 N N . GLY A 1 220 ? -5.879 -4.402 -18.406 1 78.69 220 GLY A N 1
ATOM 1643 C CA . GLY A 1 220 ? -6.602 -3.783 -19.516 1 78.69 220 GLY A CA 1
ATOM 1644 C C . GLY A 1 220 ? -7.145 -2.41 -19.172 1 78.69 220 GLY A C 1
ATOM 1645 O O . GLY A 1 220 ? -6.656 -1.755 -18.25 1 78.69 220 GLY A O 1
ATOM 1646 N N . ALA A 1 221 ? -8.195 -2.016 -19.891 1 75.94 221 ALA A N 1
ATOM 1647 C CA . ALA A 1 221 ? -8.711 -0.649 -19.844 1 75.94 221 ALA A CA 1
ATOM 1648 C C . ALA A 1 221 ? -9.43 -0.385 -18.516 1 75.94 221 ALA A C 1
ATOM 1650 O O . ALA A 1 221 ? -9.492 0.756 -18.062 1 75.94 221 ALA A O 1
ATOM 1651 N N . GLU A 1 222 ? -9.781 -1.401 -17.875 1 78.69 222 GLU A N 1
ATOM 1652 C CA . GLU A 1 222 ? -10.609 -1.209 -16.688 1 78.69 222 GLU A CA 1
ATOM 1653 C C . GLU A 1 222 ? -9.75 -1.074 -15.438 1 78.69 222 GLU A C 1
ATOM 1655 O O . GLU A 1 222 ? -10.242 -0.656 -14.391 1 78.69 222 GLU A O 1
ATOM 1660 N N . PHE A 1 223 ? -8.477 -1.336 -15.57 1 87 223 PHE A N 1
ATOM 1661 C CA . PHE A 1 223 ? -7.672 -1.387 -14.359 1 87 223 PHE A CA 1
ATOM 1662 C C . PHE A 1 223 ? -7.648 -0.029 -13.664 1 87 223 PHE A C 1
ATOM 1664 O O . PHE A 1 223 ? -8.094 0.097 -12.523 1 87 223 PHE A O 1
ATOM 1671 N N . ILE A 1 224 ? -7.27 0.989 -14.344 1 82.75 224 ILE A N 1
ATOM 1672 C CA . ILE A 1 224 ? -7.137 2.309 -13.742 1 82.75 224 ILE A CA 1
ATOM 1673 C C . ILE A 1 224 ? -8.523 2.871 -13.422 1 82.75 224 ILE A C 1
ATOM 1675 O O . ILE A 1 224 ? -8.703 3.557 -12.414 1 82.75 224 ILE A O 1
ATOM 1679 N N . LYS A 1 225 ? -9.508 2.52 -14.266 1 84.44 225 LYS A N 1
ATOM 1680 C CA . LYS A 1 225 ? -10.875 2.982 -14.039 1 84.44 225 LYS A CA 1
ATOM 1681 C C . LYS A 1 225 ? -11.438 2.412 -12.742 1 84.44 225 LYS A C 1
ATOM 1683 O O . LYS A 1 225 ? -12.359 2.986 -12.156 1 84.44 225 LYS A O 1
ATOM 1688 N N . SER A 1 226 ? -10.805 1.381 -12.297 1 92 226 SER A N 1
ATOM 1689 C CA . SER A 1 226 ? -11.328 0.696 -11.117 1 92 226 SER A CA 1
ATOM 1690 C C . SER A 1 226 ? -10.953 1.432 -9.836 1 92 226 SER A C 1
ATOM 1692 O O . SER A 1 226 ? -11.43 1.088 -8.75 1 92 226 SER A O 1
ATOM 1694 N N . LEU A 1 227 ? -10.148 2.479 -9.977 1 92.56 227 LEU A N 1
ATOM 1695 C CA . LEU A 1 227 ? -9.75 3.26 -8.812 1 92.56 227 LEU A CA 1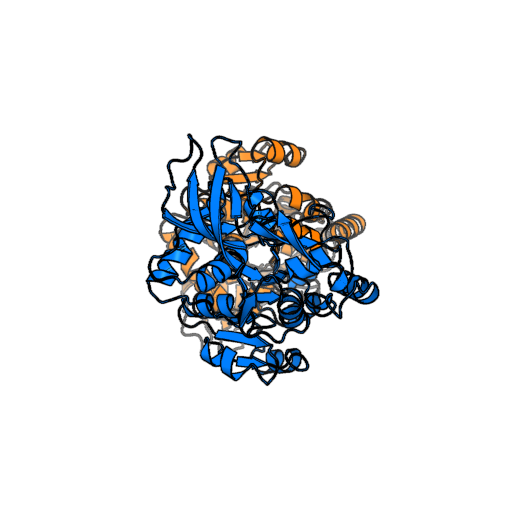
ATOM 1696 C C . LEU A 1 227 ? -10.969 3.926 -8.164 1 92.56 227 LEU A C 1
ATOM 1698 O O . LEU A 1 227 ? -10.961 4.203 -6.965 1 92.56 227 LEU A O 1
ATOM 1702 N N . VAL A 1 228 ? -12.023 4.129 -8.914 1 93 228 VAL A N 1
ATOM 1703 C CA . VAL A 1 228 ? -13.219 4.789 -8.391 1 93 228 VAL A CA 1
ATOM 1704 C C . VAL A 1 228 ? -13.898 3.896 -7.359 1 93 228 VAL A C 1
ATOM 1706 O O . VAL A 1 228 ? -14.711 4.367 -6.559 1 93 228 VAL A O 1
ATOM 1709 N N . HIS A 1 229 ? -13.531 2.578 -7.406 1 96.75 229 HIS A N 1
ATOM 1710 C CA . HIS A 1 229 ? -14.156 1.611 -6.508 1 96.75 229 HIS A CA 1
ATOM 1711 C C . HIS A 1 229 ? -13.266 1.332 -5.301 1 96.75 229 HIS A C 1
ATOM 1713 O O . HIS A 1 229 ? -13.547 0.419 -4.52 1 96.75 229 HIS A O 1
ATOM 1719 N N . ILE A 1 230 ? -12.188 2.076 -5.152 1 97.5 230 ILE A N 1
ATOM 1720 C CA . ILE A 1 230 ? -11.281 1.859 -4.035 1 97.5 230 ILE A CA 1
ATOM 1721 C C . ILE A 1 230 ? -11.562 2.875 -2.93 1 97.5 230 ILE A C 1
ATOM 1723 O O . ILE A 1 230 ? -11.656 4.078 -3.191 1 97.5 230 ILE A O 1
ATOM 1727 N N . ARG A 1 231 ? -11.711 2.404 -1.746 1 96.75 231 ARG A N 1
ATOM 1728 C CA . ARG A 1 231 ? -11.93 3.264 -0.587 1 96.75 231 ARG A CA 1
ATOM 1729 C C . ARG A 1 231 ? -10.672 4.039 -0.231 1 96.75 231 ARG A C 1
ATOM 1731 O O . ARG A 1 231 ? -9.57 3.654 -0.632 1 96.75 231 ARG A O 1
ATOM 1738 N N . GLY A 1 232 ? -10.875 5.164 0.52 1 96.75 232 GLY A N 1
ATOM 1739 C CA . GLY A 1 232 ? -9.695 5.82 1.066 1 96.75 232 GLY A CA 1
ATOM 1740 C C . GLY A 1 232 ? -8.797 4.879 1.845 1 96.75 232 GLY A C 1
ATOM 1741 O O . GLY A 1 232 ? -9.281 4.051 2.623 1 96.75 232 GLY A O 1
ATOM 1742 N N . LEU A 1 233 ? -7.461 5.004 1.566 1 97.62 233 LEU A N 1
ATOM 1743 C CA . LEU A 1 233 ? -6.414 4.191 2.172 1 97.62 233 LEU A CA 1
ATOM 1744 C C . LEU A 1 233 ? -6.43 2.773 1.61 1 97.62 233 LEU A C 1
ATOM 1746 O O . LEU A 1 233 ? -5.75 1.886 2.133 1 97.62 233 LEU A O 1
ATOM 1750 N N . GLY A 1 234 ? -7.293 2.592 0.598 1 98 234 GLY A N 1
ATOM 1751 C CA . GLY A 1 234 ? -7.367 1.282 -0.033 1 98 234 GLY A CA 1
ATOM 1752 C C . GLY A 1 234 ? -6.324 1.083 -1.116 1 98 234 GLY A C 1
ATOM 1753 O O . GLY A 1 234 ? -5.551 1.994 -1.416 1 98 234 GLY A O 1
ATOM 1754 N N . LYS A 1 235 ? -6.305 -0.139 -1.746 1 98.06 235 LYS A N 1
ATOM 1755 C CA . LYS A 1 235 ? -5.262 -0.527 -2.691 1 98.06 235 LYS A CA 1
ATOM 1756 C C . LYS A 1 235 ? -5.859 -1.225 -3.912 1 98.06 235 LYS A C 1
ATOM 1758 O O . LYS A 1 235 ? -6.715 -2.102 -3.775 1 98.06 235 LYS A O 1
ATOM 1763 N N . LEU A 1 236 ? -5.406 -0.776 -5.07 1 97.12 236 LEU A N 1
ATOM 1764 C CA . LEU A 1 236 ? -5.605 -1.503 -6.316 1 97.12 236 LEU A CA 1
ATOM 1765 C C . LEU A 1 236 ? -4.34 -2.258 -6.715 1 97.12 236 LEU A C 1
ATOM 1767 O O . LEU A 1 236 ? -3.309 -1.643 -7 1 97.12 236 LEU A O 1
ATOM 1771 N N . ILE A 1 237 ? -4.422 -3.586 -6.781 1 97.94 237 ILE A N 1
ATOM 1772 C CA . ILE A 1 237 ? -3.227 -4.406 -6.953 1 97.94 237 ILE A CA 1
ATOM 1773 C C . ILE A 1 237 ? -3.311 -5.172 -8.273 1 97.94 237 ILE A C 1
ATOM 1775 O O . ILE A 1 237 ? -4.215 -5.984 -8.469 1 97.94 237 ILE A O 1
ATOM 1779 N N . HIS A 1 238 ? -2.346 -4.91 -9.117 1 96.56 238 HIS A N 1
ATOM 1780 C CA . HIS A 1 238 ? -2.248 -5.594 -10.406 1 96.56 238 HIS A CA 1
ATOM 1781 C C . HIS A 1 238 ? -1.397 -6.855 -10.297 1 96.56 238 HIS A C 1
ATOM 1783 O O . HIS A 1 238 ? -0.222 -6.785 -9.93 1 96.56 238 HIS A O 1
ATOM 1789 N N . ILE A 1 239 ? -1.946 -8.047 -10.656 1 96.62 239 ILE A N 1
ATOM 1790 C CA . ILE A 1 239 ? -1.174 -9.266 -10.477 1 96.62 239 ILE A CA 1
ATOM 1791 C C . ILE A 1 239 ? -1.073 -10.016 -11.797 1 96.62 239 ILE A C 1
ATOM 1793 O O . ILE A 1 239 ? -0.385 -11.039 -11.891 1 96.62 239 ILE A O 1
ATOM 1797 N N . GLY A 1 240 ? -1.771 -9.602 -12.805 1 90.88 240 GLY A N 1
ATOM 1798 C CA . GLY A 1 240 ? -1.756 -10.312 -14.07 1 90.88 240 GLY A CA 1
ATOM 1799 C C . GLY A 1 240 ? -2.553 -9.617 -15.156 1 90.88 240 GLY A C 1
ATOM 1800 O O . GLY A 1 240 ? -3.154 -8.562 -14.914 1 90.88 240 GLY A O 1
ATOM 1801 N N . ALA A 1 241 ? -2.533 -10.203 -16.359 1 88.81 241 ALA A N 1
ATOM 1802 C CA . ALA A 1 241 ? -3.217 -9.641 -17.516 1 88.81 241 ALA A CA 1
ATOM 1803 C C . ALA A 1 241 ? -3.949 -10.727 -18.297 1 88.81 241 ALA A C 1
ATOM 1805 O O . ALA A 1 241 ? -3.738 -10.875 -19.516 1 88.81 241 ALA A O 1
ATOM 1806 N N . ASN A 1 242 ? -4.863 -11.234 -17.641 1 88.31 242 ASN A N 1
ATOM 1807 C CA . ASN A 1 242 ? -5.543 -12.367 -18.25 1 88.31 242 ASN A CA 1
ATOM 1808 C C . ASN A 1 242 ? -6.383 -11.938 -19.453 1 88.31 242 ASN A C 1
ATOM 1810 O O . ASN A 1 242 ? -6.695 -12.75 -20.312 1 88.31 242 ASN A O 1
ATOM 1814 N N . SER A 1 243 ? -6.734 -10.695 -19.5 1 82.94 243 SER A N 1
ATOM 1815 C CA . SER A 1 243 ? -7.574 -10.195 -20.594 1 82.94 243 SER A CA 1
ATOM 1816 C C . SER A 1 243 ? -6.824 -10.203 -21.922 1 82.94 243 SER A C 1
ATOM 1818 O O . SER A 1 243 ? -7.438 -10.086 -22.984 1 82.94 243 SER A O 1
ATOM 1820 N N . VAL A 1 244 ? -5.535 -10.383 -21.812 1 85.94 244 VAL A N 1
ATOM 1821 C CA . VAL A 1 244 ? -4.766 -10.352 -23.047 1 85.94 244 VAL A CA 1
ATOM 1822 C C . VAL A 1 244 ? -4.863 -11.703 -23.766 1 85.94 244 VAL A C 1
ATOM 1824 O O . VAL A 1 244 ? -4.516 -11.82 -24.938 1 85.94 244 VAL A O 1
ATOM 1827 N N . ILE A 1 245 ? -5.23 -12.695 -23.016 1 87.06 245 ILE A N 1
ATOM 1828 C CA . ILE A 1 245 ? -5.422 -14.008 -23.609 1 87.06 245 ILE A CA 1
ATOM 1829 C C . ILE A 1 245 ? -6.805 -14.086 -24.25 1 87.06 245 ILE A C 1
ATOM 1831 O O . ILE A 1 245 ? -7.805 -14.289 -23.562 1 87.06 245 ILE A O 1
ATOM 1835 N N . THR A 1 246 ? -6.922 -13.922 -25.516 1 86.19 246 THR A N 1
ATOM 1836 C CA . THR A 1 246 ? -8.203 -13.875 -26.203 1 86.19 246 THR A CA 1
ATOM 1837 C C . THR A 1 246 ? -8.336 -15.062 -27.156 1 86.19 246 THR A C 1
ATOM 1839 O O . THR A 1 246 ? -9.359 -15.211 -27.844 1 86.19 246 THR A O 1
ATOM 1842 N N . GLY A 1 247 ? -7.277 -15.906 -27.203 1 85.75 247 GLY A N 1
ATOM 1843 C CA . GLY A 1 247 ? -7.281 -17.062 -28.094 1 85.75 247 GLY A CA 1
ATOM 1844 C C . GLY A 1 247 ? -6 -17.859 -28.047 1 85.75 247 GLY A C 1
ATOM 1845 O O . GLY A 1 247 ? -5.258 -17.797 -27.062 1 85.75 247 GLY A O 1
ATOM 1846 N N . GLU A 1 248 ? -5.914 -18.609 -29.094 1 86.19 248 GLU A N 1
ATOM 1847 C CA . GLU A 1 248 ? -4.824 -19.578 -29.156 1 86.19 248 GLU A CA 1
ATOM 1848 C C . GLU A 1 248 ? -3.482 -18.891 -29.375 1 86.19 248 GLU A C 1
ATOM 1850 O O . GLU A 1 248 ? -2.449 -19.375 -28.906 1 86.19 248 GLU A O 1
ATOM 1855 N N . LYS A 1 249 ? -3.469 -17.844 -30.172 1 86.5 249 LYS A N 1
ATOM 1856 C CA . LYS A 1 249 ? -2.24 -17.125 -30.5 1 86.5 249 LYS A CA 1
ATOM 1857 C C . LYS A 1 249 ? -2.281 -15.695 -29.969 1 86.5 249 LYS A C 1
ATOM 1859 O O . LYS A 1 249 ? -3.34 -15.211 -29.562 1 86.5 249 LYS A O 1
ATOM 1864 N N . ARG A 1 250 ? -1.103 -15.109 -30.031 1 87.12 250 ARG A N 1
ATOM 1865 C CA . ARG A 1 250 ? -0.968 -13.734 -29.547 1 87.12 250 ARG A CA 1
ATOM 1866 C C . ARG A 1 250 ? -1.902 -12.797 -30.312 1 87.12 250 ARG A C 1
ATOM 1868 O O . ARG A 1 250 ? -2.074 -12.93 -31.516 1 87.12 250 ARG A O 1
ATOM 1875 N N . ASN A 1 251 ? -2.527 -11.953 -29.594 1 86.69 251 ASN A N 1
ATOM 1876 C CA . ASN A 1 251 ? -3.381 -10.898 -30.141 1 86.69 251 ASN A CA 1
ATOM 1877 C C . ASN A 1 251 ? -2.807 -9.516 -29.844 1 86.69 251 ASN A C 1
ATOM 1879 O O . ASN A 1 251 ? -2.955 -8.992 -28.75 1 86.69 251 ASN A O 1
ATOM 1883 N N . PHE A 1 252 ? -2.236 -8.953 -30.891 1 86.44 252 PHE A N 1
ATOM 1884 C CA . PHE A 1 252 ? -1.523 -7.688 -30.734 1 86.44 252 PHE A CA 1
ATOM 1885 C C . PHE A 1 252 ? -2.465 -6.586 -30.266 1 86.44 252 PHE A C 1
ATOM 1887 O O . PHE A 1 252 ? -2.084 -5.75 -29.438 1 86.44 252 PHE A O 1
ATOM 1894 N N . MET A 1 253 ? -3.623 -6.676 -30.734 1 85.25 253 MET A N 1
ATOM 1895 C CA . MET A 1 253 ? -4.609 -5.672 -30.344 1 85.25 253 MET A CA 1
ATOM 1896 C C . MET A 1 253 ? -4.926 -5.777 -28.859 1 85.25 253 MET A C 1
ATOM 1898 O O . MET A 1 253 ? -5.055 -4.762 -28.172 1 85.25 253 MET A O 1
ATOM 1902 N N . ALA A 1 254 ? -5.039 -6.988 -28.359 1 84.25 254 ALA A N 1
ATOM 1903 C CA . ALA A 1 254 ? -5.285 -7.199 -26.938 1 84.25 254 ALA A CA 1
ATOM 1904 C C . ALA A 1 254 ? -4.121 -6.676 -26.094 1 84.25 254 ALA A C 1
ATOM 1906 O O . ALA A 1 254 ? -4.332 -6.098 -25.016 1 84.25 254 ALA A O 1
ATOM 1907 N N . LEU A 1 255 ? -2.945 -6.805 -26.609 1 84.31 255 LEU A N 1
ATOM 1908 C CA . LEU A 1 255 ? -1.751 -6.328 -25.922 1 84.31 255 LEU A CA 1
ATOM 1909 C C . LEU A 1 255 ? -1.741 -4.805 -25.859 1 84.31 255 LEU A C 1
ATOM 1911 O O . LEU A 1 255 ? -1.45 -4.23 -24.797 1 84.31 255 LEU A O 1
ATOM 1915 N N . VAL A 1 256 ? -2.07 -4.266 -26.953 1 82.44 256 VAL A N 1
ATOM 1916 C CA . VAL A 1 256 ? -2.092 -2.811 -27.031 1 82.44 256 VAL A CA 1
ATOM 1917 C C . VAL A 1 256 ? -3.152 -2.26 -26.078 1 82.44 256 VAL A C 1
ATOM 1919 O O . VAL A 1 256 ? -2.912 -1.281 -25.375 1 82.44 256 VAL A O 1
ATOM 1922 N N . ARG A 1 257 ? -4.238 -2.873 -26.047 1 80.44 257 ARG A N 1
ATOM 1923 C CA . ARG A 1 257 ? -5.32 -2.447 -25.172 1 80.44 257 ARG A CA 1
ATOM 1924 C C . ARG A 1 257 ? -4.902 -2.547 -23.703 1 80.44 257 ARG A C 1
ATOM 1926 O O . ARG A 1 257 ? -5.176 -1.641 -22.922 1 80.44 257 ARG A O 1
ATOM 1933 N N . ALA A 1 258 ? -4.34 -3.713 -23.422 1 81.62 258 ALA A N 1
ATOM 1934 C CA . ALA A 1 258 ? -3.865 -3.91 -22.062 1 81.62 258 ALA A CA 1
ATOM 1935 C C . ALA A 1 258 ? -2.848 -2.84 -21.672 1 81.62 258 ALA A C 1
ATOM 1937 O O . ALA A 1 258 ? -2.941 -2.248 -20.594 1 81.62 258 ALA A O 1
ATOM 1938 N N . PHE A 1 259 ? -2 -2.572 -22.594 1 78.81 259 PHE A N 1
ATOM 1939 C CA . PHE A 1 259 ? -0.967 -1.574 -22.344 1 78.81 259 PHE A CA 1
ATOM 1940 C C . PHE A 1 259 ? -1.586 -0.199 -22.109 1 78.81 259 PHE A C 1
ATOM 1942 O O . PHE A 1 259 ? -1.197 0.52 -21.188 1 78.81 259 PHE A O 1
ATOM 1949 N N . TRP A 1 260 ? -2.51 0.073 -22.906 1 75.19 260 TRP A N 1
ATOM 1950 C CA . TRP A 1 260 ? -3.176 1.366 -22.797 1 75.19 260 TRP A CA 1
ATOM 1951 C C . TRP A 1 260 ? -3.93 1.484 -21.484 1 75.19 260 TRP A C 1
ATOM 1953 O O . TRP A 1 260 ? -3.977 2.561 -20.875 1 75.19 260 TRP A O 1
ATOM 1963 N N . GLY A 1 261 ? -4.48 0.398 -21.125 1 73.25 261 GLY A N 1
ATOM 1964 C CA . GLY A 1 261 ? -5.223 0.382 -19.875 1 73.25 261 GLY A CA 1
ATOM 1965 C C . GLY A 1 261 ? -4.348 0.583 -18.656 1 73.25 261 GLY A C 1
ATOM 1966 O O . GLY A 1 261 ? -4.824 1.02 -17.609 1 73.25 261 GLY A O 1
ATOM 1967 N N . LEU A 1 262 ? -3.168 0.203 -18.938 1 72.75 262 LEU A N 1
ATOM 1968 C CA . LEU A 1 262 ? -2.229 0.33 -17.828 1 72.75 262 LEU A CA 1
ATOM 1969 C C . LEU A 1 262 ? -1.534 1.688 -17.859 1 72.75 262 LEU A C 1
ATOM 1971 O O . LEU A 1 262 ? -0.508 1.88 -17.203 1 72.75 262 LEU A O 1
ATOM 1975 N N . LYS A 1 263 ? -2.385 2.576 -18.828 1 67.75 263 LYS A N 1
ATOM 1976 C CA . LYS A 1 263 ? -1.753 3.885 -18.969 1 67.75 263 LYS A CA 1
ATOM 1977 C C . LYS A 1 263 ? -1.923 4.719 -17.703 1 67.75 263 LYS A C 1
ATOM 1979 O O . LYS A 1 263 ? -3.02 4.801 -17.156 1 67.75 263 LYS A O 1
ATOM 1984 N N . ASN A 1 264 ? -0.981 5.336 -17.297 1 70.69 264 ASN A N 1
ATOM 1985 C CA . ASN A 1 264 ? -0.329 6.137 -16.266 1 70.69 264 ASN A CA 1
ATOM 1986 C C . ASN A 1 264 ? -1.293 6.488 -15.133 1 70.69 264 ASN A C 1
ATOM 1988 O O . ASN A 1 264 ? -2.494 6.641 -15.359 1 70.69 264 ASN A O 1
ATOM 1992 N N . VAL A 1 265 ? -0.925 6.113 -14.062 1 79.62 265 VAL A N 1
ATOM 1993 C CA . VAL A 1 265 ? -1.551 6.43 -12.781 1 79.62 265 VAL A CA 1
ATOM 1994 C C . VAL A 1 265 ? -1.283 7.891 -12.422 1 79.62 265 VAL A C 1
ATOM 1996 O O . VAL A 1 265 ? -0.146 8.359 -12.516 1 79.62 265 VAL A O 1
ATOM 1999 N N . SER A 1 266 ? -2.381 8.633 -12.227 1 83.38 266 SER A N 1
ATOM 2000 C CA . SER A 1 266 ? -2.23 9.992 -11.727 1 83.38 266 SER A CA 1
ATOM 2001 C C . SER A 1 266 ? -1.933 10.008 -10.234 1 83.38 266 SER A C 1
ATOM 2003 O O . SER A 1 266 ? -2.805 9.695 -9.422 1 83.38 266 SER A O 1
ATOM 2005 N N . ILE A 1 267 ? -0.737 10.461 -9.992 1 89 267 ILE A N 1
ATOM 2006 C CA . ILE A 1 267 ? -0.365 10.539 -8.586 1 89 267 ILE A CA 1
ATOM 2007 C C . ILE A 1 267 ? -1.278 11.531 -7.863 1 89 267 ILE A C 1
ATOM 2009 O O . ILE A 1 267 ? -1.633 11.328 -6.703 1 89 267 ILE A O 1
ATOM 2013 N N . LEU A 1 268 ? -1.676 12.57 -8.555 1 87.88 268 LEU A N 1
ATOM 2014 C CA . LEU A 1 268 ? -2.564 13.57 -7.965 1 87.88 268 LEU A CA 1
ATOM 2015 C C . LEU A 1 268 ? -3.904 12.945 -7.582 1 87.88 268 LEU A C 1
ATOM 2017 O O . LEU A 1 268 ? -4.477 13.281 -6.543 1 87.88 268 LEU A O 1
ATOM 2021 N N . GLN A 1 269 ? -4.359 12.039 -8.422 1 89.75 269 GLN A N 1
ATOM 2022 C CA . GLN A 1 269 ? -5.594 11.328 -8.094 1 89.75 269 GLN A CA 1
ATOM 2023 C C . GLN A 1 269 ? -5.418 10.453 -6.859 1 89.75 269 GLN A C 1
ATOM 2025 O O . GLN A 1 269 ? -6.305 10.383 -6.008 1 89.75 269 GLN A O 1
ATOM 2030 N N . LEU A 1 270 ? -4.285 9.789 -6.789 1 94.56 270 LEU A N 1
ATOM 2031 C CA . LEU A 1 270 ? -4.012 8.953 -5.629 1 94.56 270 LEU A CA 1
ATOM 2032 C C . LEU A 1 270 ? -3.969 9.789 -4.352 1 94.56 270 LEU A C 1
ATOM 2034 O O . LEU A 1 270 ? -4.484 9.367 -3.312 1 94.56 270 LEU A O 1
ATOM 2038 N N . VAL A 1 271 ? -3.375 10.93 -4.461 1 94.5 271 VAL A N 1
ATOM 2039 C CA . VAL A 1 271 ? -3.273 11.812 -3.305 1 94.5 271 VAL A CA 1
ATOM 2040 C C . VAL A 1 271 ? -4.664 12.297 -2.898 1 94.5 271 VAL A C 1
ATOM 2042 O O . VAL A 1 271 ? -5.047 12.195 -1.73 1 94.5 271 VAL A O 1
ATOM 2045 N N . ASN A 1 272 ? -5.438 12.727 -3.859 1 93.25 272 ASN A N 1
ATOM 2046 C CA . ASN A 1 272 ? -6.75 13.297 -3.584 1 93.25 272 ASN A CA 1
ATOM 2047 C C . ASN A 1 272 ? -7.684 12.266 -2.955 1 93.25 272 ASN A C 1
ATOM 2049 O O . ASN A 1 272 ? -8.531 12.609 -2.127 1 93.25 272 ASN A O 1
ATOM 2053 N N . ASN A 1 273 ? -7.477 11.031 -3.324 1 95.5 273 ASN A N 1
ATOM 2054 C CA . ASN A 1 273 ? -8.406 10 -2.875 1 95.5 273 ASN A CA 1
ATOM 2055 C C . ASN A 1 273 ? -7.781 9.109 -1.801 1 95.5 273 ASN A C 1
ATOM 2057 O O . ASN A 1 273 ? -8.422 8.188 -1.307 1 95.5 273 ASN A O 1
ATOM 2061 N N . ASN A 1 274 ? -6.574 9.398 -1.427 1 97.88 274 ASN A N 1
ATOM 2062 C CA . ASN A 1 274 ? -5.859 8.586 -0.45 1 97.88 274 ASN A CA 1
ATOM 2063 C C . ASN A 1 274 ? -5.836 7.117 -0.857 1 97.88 274 ASN A C 1
ATOM 2065 O O . ASN A 1 274 ? -6.223 6.246 -0.077 1 97.88 274 ASN A O 1
ATOM 2069 N N . GLN A 1 275 ? -5.258 6.879 -2.047 1 97.31 275 GLN A N 1
ATOM 2070 C CA . GLN A 1 275 ? -5.289 5.527 -2.59 1 97.31 275 GLN A CA 1
ATOM 2071 C C . GLN A 1 275 ? -3.891 5.062 -2.99 1 97.31 275 GLN A C 1
ATOM 2073 O O . GLN A 1 275 ? -2.949 5.859 -3.01 1 97.31 275 GLN A O 1
ATOM 2078 N N . ALA A 1 276 ? -3.775 3.756 -3.256 1 97.38 276 ALA A N 1
ATOM 2079 C CA . ALA A 1 276 ? -2.527 3.135 -3.693 1 97.38 276 ALA A CA 1
ATOM 2080 C C . ALA A 1 276 ? -2.75 2.266 -4.926 1 97.38 276 ALA A C 1
ATOM 2082 O O . ALA A 1 276 ? -3.791 1.616 -5.055 1 97.38 276 ALA A O 1
ATOM 2083 N N . VAL A 1 277 ? -1.774 2.314 -5.766 1 95.81 277 VAL A N 1
ATOM 2084 C CA . VAL A 1 277 ? -1.673 1.357 -6.863 1 95.81 277 VAL A CA 1
ATOM 2085 C C . VAL A 1 277 ? -0.417 0.505 -6.691 1 95.81 277 VAL A C 1
ATOM 2087 O O . VAL A 1 277 ? 0.649 1.022 -6.352 1 95.81 277 VAL A O 1
ATOM 2090 N N . CYS A 1 278 ? -0.612 -0.846 -6.922 1 96.81 278 CYS A N 1
ATOM 2091 C CA . CYS A 1 278 ? 0.47 -1.787 -6.656 1 96.81 278 CYS A CA 1
ATOM 2092 C C . CYS A 1 278 ? 0.574 -2.828 -7.762 1 96.81 278 CYS A C 1
ATOM 2094 O O . CYS A 1 278 ? -0.413 -3.119 -8.438 1 96.81 278 CYS A O 1
ATOM 2096 N N . GLY A 1 279 ? 1.796 -3.256 -7.898 1 96.5 279 GLY A N 1
ATOM 2097 C CA . GLY A 1 279 ? 2.055 -4.406 -8.75 1 96.5 279 GLY A CA 1
ATOM 2098 C C . GLY A 1 279 ? 2.67 -5.574 -7.996 1 96.5 279 GLY A C 1
ATOM 2099 O O . GLY A 1 279 ? 3.471 -5.379 -7.082 1 96.5 279 GLY A O 1
ATOM 2100 N N . PHE A 1 280 ? 2.307 -6.758 -8.43 1 98.06 280 PHE A N 1
ATOM 2101 C CA . PHE A 1 280 ? 2.852 -7.957 -7.805 1 98.06 280 PHE A CA 1
ATOM 2102 C C . PHE A 1 280 ? 3.248 -8.984 -8.852 1 98.06 280 PHE A C 1
ATOM 2104 O O . PHE A 1 280 ? 2.482 -9.266 -9.781 1 98.06 280 PHE A O 1
ATOM 2111 N N . HIS A 1 281 ? 4.398 -9.484 -8.688 1 97 281 HIS A N 1
ATOM 2112 C CA . HIS A 1 281 ? 4.961 -10.555 -9.5 1 97 281 HIS A CA 1
ATOM 2113 C C . HIS A 1 281 ? 5.711 -11.57 -8.641 1 97 281 HIS A C 1
ATOM 2115 O O . HIS A 1 281 ? 6.848 -11.32 -8.234 1 97 281 HIS A O 1
ATOM 2121 N N . LEU A 1 282 ? 5.164 -12.727 -8.508 1 97.12 282 LEU A N 1
ATOM 2122 C CA . LEU A 1 282 ? 5.656 -13.719 -7.559 1 97.12 282 LEU A CA 1
ATOM 2123 C C . LEU A 1 282 ? 7.074 -14.156 -7.91 1 97.12 282 LEU A C 1
ATOM 2125 O O . LEU A 1 282 ? 7.938 -14.242 -7.031 1 97.12 282 LEU A O 1
ATOM 2129 N N . ALA A 1 283 ? 7.336 -14.422 -9.172 1 95.56 283 ALA A N 1
ATOM 2130 C CA . ALA A 1 283 ? 8.648 -14.898 -9.594 1 95.56 283 ALA A CA 1
ATOM 2131 C C . ALA A 1 283 ? 9.75 -13.914 -9.211 1 95.56 283 ALA A C 1
ATOM 2133 O O . ALA A 1 283 ? 10.789 -14.305 -8.68 1 95.56 283 ALA A O 1
ATOM 2134 N N . ASN A 1 284 ? 9.453 -12.672 -9.461 1 95.44 284 ASN A N 1
ATOM 2135 C CA . ASN A 1 284 ? 10.43 -11.648 -9.117 1 95.44 284 ASN A CA 1
ATOM 2136 C C . ASN A 1 284 ? 10.625 -11.539 -7.613 1 95.44 284 ASN A C 1
ATOM 2138 O O . ASN A 1 284 ? 11.742 -11.328 -7.141 1 95.44 284 ASN A O 1
ATOM 2142 N N . LEU A 1 285 ? 9.57 -11.664 -6.871 1 96.81 285 LEU A N 1
ATOM 2143 C CA . LEU A 1 285 ? 9.703 -11.625 -5.418 1 96.81 285 LEU A CA 1
ATOM 2144 C C . LEU A 1 285 ? 10.547 -12.789 -4.914 1 96.81 285 LEU A C 1
ATOM 2146 O O . LEU A 1 285 ? 11.398 -12.617 -4.043 1 96.81 285 LEU A O 1
ATOM 2150 N N . TRP A 1 286 ? 10.281 -13.938 -5.469 1 95.31 286 TRP A N 1
ATOM 2151 C CA . TRP A 1 286 ? 11.023 -15.125 -5.082 1 95.31 286 TRP A CA 1
ATOM 2152 C C . TRP A 1 286 ? 12.523 -14.93 -5.305 1 95.31 286 TRP A C 1
ATOM 2154 O O . TRP A 1 286 ? 13.336 -15.352 -4.484 1 95.31 286 TRP A O 1
ATOM 2164 N N . GLU A 1 287 ? 12.867 -14.266 -6.336 1 92.31 287 GLU A N 1
ATOM 2165 C CA . GLU A 1 287 ? 14.266 -14.023 -6.676 1 92.31 287 GLU A CA 1
ATOM 2166 C C . GLU A 1 287 ? 14.883 -12.977 -5.746 1 92.31 287 GLU A C 1
ATOM 2168 O O . GLU A 1 287 ? 16.047 -13.078 -5.379 1 92.31 287 GLU A O 1
ATOM 2173 N N . THR A 1 288 ? 14.109 -12.031 -5.344 1 93 288 THR A N 1
ATOM 2174 C CA . THR A 1 288 ? 14.672 -10.898 -4.617 1 93 288 THR A CA 1
ATOM 2175 C C . THR A 1 288 ? 14.555 -11.109 -3.109 1 93 288 THR A C 1
ATOM 2177 O O . THR A 1 288 ? 15.281 -10.492 -2.332 1 93 288 THR A O 1
ATOM 2180 N N . ASP A 1 289 ? 13.633 -11.969 -2.729 1 94.81 289 ASP A N 1
ATOM 2181 C CA . ASP A 1 289 ? 13.43 -12.18 -1.299 1 94.81 289 ASP A CA 1
ATOM 2182 C C . ASP A 1 289 ? 13 -13.617 -1.01 1 94.81 289 ASP A C 1
ATOM 2184 O O . ASP A 1 289 ? 11.891 -13.859 -0.528 1 94.81 289 ASP A O 1
ATOM 2188 N N . GLN A 1 290 ? 13.875 -14.539 -1.091 1 94.75 290 GLN A N 1
ATOM 2189 C CA . GLN A 1 290 ? 13.617 -15.969 -0.938 1 94.75 290 GLN A CA 1
ATOM 2190 C C . GLN A 1 290 ? 13.203 -16.297 0.49 1 94.75 290 GLN A C 1
ATOM 2192 O O . GLN A 1 290 ? 12.328 -17.141 0.705 1 94.75 290 GLN A O 1
ATOM 2197 N N . LEU A 1 291 ? 13.867 -15.68 1.399 1 94.62 291 LEU A N 1
ATOM 2198 C CA . LEU A 1 291 ? 13.586 -15.953 2.803 1 94.62 291 LEU A CA 1
ATOM 2199 C C . LEU A 1 291 ? 12.133 -15.609 3.143 1 94.62 291 LEU A C 1
ATOM 2201 O O . LEU A 1 291 ? 11.453 -16.375 3.828 1 94.62 291 LEU A O 1
ATOM 2205 N N . ARG A 1 292 ? 11.672 -14.484 2.67 1 94.88 292 ARG A N 1
ATOM 2206 C CA . ARG A 1 292 ? 10.297 -14.078 2.922 1 94.88 292 ARG A CA 1
ATOM 2207 C C . ARG A 1 292 ? 9.305 -15.055 2.301 1 94.88 292 ARG A C 1
ATOM 2209 O O . ARG A 1 292 ? 8.289 -15.383 2.908 1 94.88 292 ARG A O 1
ATOM 2216 N N . VAL A 1 293 ? 9.578 -15.5 1.124 1 97.62 293 VAL A N 1
ATOM 2217 C CA . VAL A 1 293 ? 8.711 -16.453 0.442 1 97.62 293 VAL A CA 1
ATOM 2218 C C . VAL A 1 293 ? 8.68 -17.766 1.221 1 97.62 293 VAL A C 1
ATOM 2220 O O . VAL A 1 293 ? 7.609 -18.312 1.484 1 97.62 293 VAL A O 1
ATOM 2223 N N . THR A 1 294 ? 9.836 -18.203 1.674 1 97.69 294 THR A N 1
ATOM 2224 C CA . THR A 1 294 ? 9.938 -19.469 2.404 1 97.69 294 THR A CA 1
ATOM 2225 C C . THR A 1 294 ? 9.164 -19.391 3.719 1 97.69 294 THR A C 1
ATOM 2227 O O . THR A 1 294 ? 8.406 -20.297 4.051 1 97.69 294 THR A O 1
ATOM 2230 N N . ASN A 1 295 ? 9.305 -18.266 4.41 1 97.56 295 ASN A N 1
ATOM 2231 C CA . ASN A 1 295 ? 8.57 -18.078 5.66 1 97.56 295 ASN A CA 1
ATOM 2232 C C . ASN A 1 295 ? 7.066 -18.062 5.43 1 97.56 295 ASN A C 1
ATOM 2234 O O . ASN A 1 295 ? 6.305 -18.578 6.254 1 97.56 295 ASN A O 1
ATOM 2238 N N . THR A 1 296 ? 6.715 -17.516 4.336 1 98.5 296 THR A N 1
ATOM 2239 C CA . THR A 1 296 ? 5.293 -17.453 4.023 1 98.5 296 THR A CA 1
ATOM 2240 C C . THR A 1 296 ? 4.742 -18.828 3.686 1 98.5 296 THR A C 1
ATOM 2242 O O . THR A 1 296 ? 3.617 -19.172 4.059 1 98.5 296 THR A O 1
ATOM 2245 N N . VAL A 1 297 ? 5.504 -19.641 2.965 1 98.75 297 VAL A N 1
ATOM 2246 C CA . VAL A 1 297 ? 5.078 -21 2.66 1 98.75 297 VAL A CA 1
ATOM 2247 C C . VAL A 1 297 ? 4.828 -21.766 3.957 1 98.75 297 VAL A C 1
ATOM 2249 O O . VAL A 1 297 ? 3.836 -22.484 4.078 1 98.75 297 VAL A O 1
ATOM 2252 N N . GLU A 1 298 ? 5.707 -21.594 4.898 1 98.25 298 GLU A N 1
ATOM 2253 C CA . GLU A 1 298 ? 5.539 -22.25 6.188 1 98.25 298 GLU A CA 1
ATOM 2254 C C . GLU A 1 298 ? 4.238 -21.844 6.863 1 98.25 298 GLU A C 1
ATOM 2256 O O . GLU A 1 298 ? 3.512 -22.672 7.398 1 98.25 298 GLU A O 1
ATOM 2261 N N . LYS A 1 299 ? 3.963 -20.562 6.836 1 98.25 299 LYS A N 1
ATOM 2262 C CA . LYS A 1 299 ? 2.721 -20.047 7.406 1 98.25 299 LYS A CA 1
ATOM 2263 C C . LYS A 1 299 ? 1.505 -20.641 6.695 1 98.25 299 LYS A C 1
ATOM 2265 O O . LYS A 1 299 ? 0.533 -21.031 7.34 1 98.25 299 LYS A O 1
ATOM 2270 N N . LEU A 1 300 ? 1.579 -20.703 5.414 1 98.81 300 LEU A N 1
ATOM 2271 C CA . LEU A 1 300 ? 0.469 -21.203 4.613 1 98.81 300 LEU A CA 1
ATOM 2272 C C . LEU A 1 300 ? 0.254 -22.688 4.867 1 98.81 300 LEU A C 1
ATOM 2274 O O . LEU A 1 300 ? -0.886 -23.156 4.918 1 98.81 300 LEU A O 1
ATOM 2278 N N . CYS A 1 301 ? 1.318 -23.422 5.031 1 98.75 301 CYS A N 1
ATOM 2279 C CA . CYS A 1 301 ? 1.21 -24.844 5.324 1 98.75 301 CYS A CA 1
ATOM 2280 C C . CYS A 1 301 ? 0.532 -25.078 6.672 1 98.75 301 CYS A C 1
ATOM 2282 O O . CYS A 1 301 ? -0.276 -26 6.812 1 98.75 301 CYS A O 1
ATOM 2284 N N . ARG A 1 302 ? 0.854 -24.25 7.66 1 98.31 302 ARG A N 1
ATOM 2285 C CA . ARG A 1 302 ? 0.195 -24.359 8.961 1 98.31 302 ARG A CA 1
ATOM 2286 C C . ARG A 1 302 ? -1.302 -24.094 8.836 1 98.31 302 ARG A C 1
ATOM 2288 O O . ARG A 1 302 ? -2.115 -24.797 9.438 1 98.31 302 ARG A O 1
ATOM 2295 N N . LEU A 1 303 ? -1.638 -23.094 8.039 1 98.56 303 LEU A N 1
ATOM 2296 C CA . LEU A 1 303 ? -3.047 -22.781 7.824 1 98.56 303 LEU A CA 1
ATOM 2297 C C . LEU A 1 303 ? -3.764 -23.938 7.125 1 98.56 303 LEU A C 1
ATOM 2299 O O . LEU A 1 303 ? -4.934 -24.203 7.402 1 98.56 303 LEU A O 1
ATOM 2303 N N . TYR A 1 304 ? -3.088 -24.562 6.207 1 98.69 304 TYR A N 1
ATOM 2304 C CA . TYR A 1 304 ? -3.645 -25.75 5.566 1 98.69 304 TYR A CA 1
ATOM 2305 C C . TYR A 1 304 ? -3.885 -26.859 6.582 1 98.69 304 TYR A C 1
ATOM 2307 O O . TYR A 1 304 ? -4.961 -27.453 6.613 1 98.69 304 TYR A O 1
ATOM 2315 N N . GLU A 1 305 ? -2.896 -27.094 7.391 1 98.19 305 GLU A N 1
ATOM 2316 C CA . GLU A 1 305 ? -2.994 -28.141 8.398 1 98.19 305 GLU A CA 1
ATOM 2317 C C . GLU A 1 305 ? -4.117 -27.859 9.391 1 98.19 305 GLU A C 1
ATOM 2319 O O . GLU A 1 305 ? -4.766 -28.781 9.883 1 98.19 305 GLU A O 1
ATOM 2324 N N . ASP A 1 306 ? -4.367 -26.594 9.625 1 97.62 306 ASP A N 1
ATOM 2325 C CA . ASP A 1 306 ? -5.418 -26.156 10.547 1 97.62 306 ASP A CA 1
ATOM 2326 C C . ASP A 1 306 ? -6.789 -26.234 9.883 1 97.62 306 ASP A C 1
ATOM 2328 O O . ASP A 1 306 ? -7.809 -25.953 10.523 1 97.62 306 ASP A O 1
ATOM 2332 N N . GLY A 1 307 ? -6.828 -26.531 8.625 1 97.31 307 GLY A N 1
ATOM 2333 C CA . GLY A 1 307 ? -8.086 -26.688 7.914 1 97.31 307 GLY A CA 1
ATOM 2334 C C . GLY A 1 307 ? -8.633 -25.375 7.375 1 97.31 307 GLY A C 1
ATOM 2335 O O . GLY A 1 307 ? -9.773 -25.328 6.902 1 97.31 307 GLY A O 1
ATOM 2336 N N . VAL A 1 308 ? -7.801 -24.375 7.406 1 97.69 308 VAL A N 1
ATOM 2337 C CA . VAL A 1 308 ? -8.219 -23.047 6.973 1 97.69 308 VAL A CA 1
ATOM 2338 C C . VAL A 1 308 ? -8.164 -22.953 5.449 1 97.69 308 VAL A C 1
ATOM 2340 O O . VAL A 1 308 ? -9 -22.297 4.824 1 97.69 308 VAL A O 1
ATOM 2343 N N . LEU A 1 309 ? -7.191 -23.609 4.848 1 98.56 309 LEU A N 1
ATOM 2344 C CA . LEU A 1 309 ? -6.988 -23.547 3.404 1 98.56 309 LEU A CA 1
ATOM 2345 C C . LEU A 1 309 ? -7.199 -24.922 2.777 1 98.56 309 LEU A C 1
ATOM 2347 O O . LEU A 1 309 ? -6.809 -25.953 3.357 1 98.56 309 LEU A O 1
ATOM 2351 N N . LYS A 1 310 ? -7.785 -24.875 1.67 1 98.06 310 LYS A N 1
ATOM 2352 C CA . LYS A 1 310 ? -7.992 -26.078 0.869 1 98.06 310 LYS A CA 1
ATOM 2353 C C . LYS A 1 310 ? -8.039 -25.75 -0.62 1 98.06 310 LYS A C 1
ATOM 2355 O O . LYS A 1 310 ? -9.047 -25.25 -1.123 1 98.06 310 LYS A O 1
ATOM 2360 N N . PRO A 1 311 ? -6.996 -26.109 -1.314 1 98.31 311 PRO A N 1
ATOM 2361 C CA . PRO A 1 311 ? -7.016 -25.844 -2.754 1 98.31 311 PRO A CA 1
ATOM 2362 C C . PRO A 1 311 ? -8.18 -26.531 -3.465 1 98.31 311 PRO A C 1
ATOM 2364 O O . PRO A 1 311 ? -8.492 -27.688 -3.166 1 98.31 311 PRO A O 1
ATOM 2367 N N . GLN A 1 312 ? -8.828 -25.766 -4.297 1 97.94 312 GLN A N 1
ATOM 2368 C CA . GLN A 1 312 ? -9.875 -26.312 -5.145 1 97.94 312 GLN A CA 1
ATOM 2369 C C . GLN A 1 312 ? -9.305 -26.828 -6.465 1 97.94 312 GLN A C 1
ATOM 2371 O O . GLN A 1 312 ? -8.742 -26.062 -7.242 1 97.94 312 GLN A O 1
ATOM 2376 N N . ILE A 1 313 ? -9.438 -28.141 -6.664 1 98.69 313 ILE A N 1
ATOM 2377 C CA . ILE A 1 313 ? -8.945 -28.734 -7.902 1 98.69 313 ILE A CA 1
ATOM 2378 C C . ILE A 1 313 ? -10.078 -28.797 -8.922 1 98.69 313 ILE A C 1
ATOM 2380 O O . ILE A 1 313 ? -11.133 -29.391 -8.656 1 98.69 313 ILE A O 1
ATOM 2384 N N . ASP A 1 314 ? -9.852 -28.172 -10.008 1 98.5 314 ASP A N 1
ATOM 2385 C CA . ASP A 1 314 ? -10.844 -28.188 -11.078 1 98.5 314 ASP A CA 1
ATOM 2386 C C . ASP A 1 314 ? -10.867 -29.547 -11.781 1 98.5 314 ASP A C 1
ATOM 2388 O O . ASP A 1 314 ? -11.883 -30.234 -11.773 1 98.5 314 ASP A O 1
ATOM 2392 N N . THR A 1 315 ? -9.828 -29.859 -12.453 1 98 315 THR A N 1
ATOM 2393 C CA . THR A 1 315 ? -9.641 -31.094 -13.211 1 98 315 THR A CA 1
ATOM 2394 C C . THR A 1 315 ? -8.188 -31.547 -13.172 1 98 315 THR A C 1
ATOM 2396 O O . THR A 1 315 ? -7.293 -30.734 -12.875 1 98 315 THR A O 1
ATOM 2399 N N . THR A 1 316 ? -8.047 -32.844 -13.367 1 98.31 316 THR A N 1
ATOM 2400 C CA . THR A 1 316 ? -6.73 -33.438 -13.547 1 98.31 316 THR A CA 1
ATOM 2401 C C . THR A 1 316 ? -6.621 -34.125 -14.906 1 98.31 316 THR A C 1
ATOM 2403 O O . THR A 1 316 ? -7.465 -34.938 -15.258 1 98.31 316 THR A O 1
ATOM 2406 N N . TRP A 1 317 ? -5.645 -33.688 -15.672 1 98.25 317 TRP A N 1
ATOM 2407 C CA . TRP A 1 317 ? -5.363 -34.25 -16.984 1 98.25 317 TRP A CA 1
ATOM 2408 C C . TRP A 1 317 ? -3.98 -34.906 -17.031 1 98.25 317 TRP A C 1
ATOM 2410 O O . TRP A 1 317 ? -3.172 -34.688 -16.125 1 98.25 317 TRP A O 1
ATOM 2420 N N . HIS A 1 318 ? -3.719 -35.688 -18.094 1 97.81 318 HIS A N 1
ATOM 2421 C CA . HIS A 1 318 ? -2.375 -36.219 -18.297 1 97.81 318 HIS A CA 1
ATOM 2422 C C . HIS A 1 318 ? -1.54 -35.281 -19.172 1 97.81 318 HIS A C 1
ATOM 2424 O O . HIS A 1 318 ? -2.084 -34.438 -19.891 1 97.81 318 HIS A O 1
ATOM 2430 N N . PHE A 1 319 ? -0.225 -35.5 -19.125 1 97.88 319 PHE A N 1
ATOM 2431 C CA . PHE A 1 319 ? 0.697 -34.688 -19.938 1 97.88 319 PHE A CA 1
ATOM 2432 C C . PHE A 1 319 ? 0.273 -34.719 -21.391 1 97.88 319 PHE A C 1
ATOM 2434 O O . PHE A 1 319 ? 0.365 -33.688 -22.078 1 97.88 319 PHE A O 1
ATOM 2441 N N . ASN A 1 320 ? -0.25 -35.844 -21.828 1 95.56 320 ASN A N 1
ATOM 2442 C CA . ASN A 1 320 ? -0.636 -35.938 -23.234 1 95.56 320 ASN A CA 1
ATOM 2443 C C . ASN A 1 320 ? -1.902 -35.156 -23.531 1 95.56 320 ASN A C 1
ATOM 2445 O O . ASN A 1 320 ? -2.266 -34.969 -24.703 1 95.56 320 ASN A O 1
ATOM 2449 N N . GLU A 1 321 ? -2.514 -34.625 -22.484 1 97.25 321 GLU A N 1
ATOM 2450 C CA . GLU A 1 321 ? -3.727 -33.812 -22.625 1 97.25 321 GLU A CA 1
ATOM 2451 C C . GLU A 1 321 ? -3.479 -32.375 -22.234 1 97.25 321 GLU A C 1
ATOM 2453 O O . GLU A 1 321 ? -4.414 -31.656 -21.891 1 97.25 321 GLU A O 1
ATOM 2458 N N . VAL A 1 322 ? -2.279 -31.969 -22.297 1 97.19 322 VAL A N 1
ATOM 2459 C CA . VAL A 1 322 ? -1.895 -30.641 -21.828 1 97.19 322 VAL A CA 1
ATOM 2460 C C . VAL A 1 322 ? -2.646 -29.578 -22.641 1 97.19 322 VAL A C 1
ATOM 2462 O O . VAL A 1 322 ? -3.004 -28.516 -22.109 1 97.19 322 VAL A O 1
ATOM 2465 N N . THR A 1 323 ? -2.916 -29.844 -23.875 1 97.06 323 THR A N 1
ATOM 2466 C CA . THR A 1 323 ? -3.666 -28.922 -24.703 1 97.06 323 THR A CA 1
ATOM 2467 C C . THR A 1 323 ? -5.051 -28.656 -24.125 1 97.06 323 THR A C 1
ATOM 2469 O O . THR A 1 323 ? -5.465 -27.5 -23.984 1 97.06 323 THR A O 1
ATOM 2472 N N . THR A 1 324 ? -5.695 -29.703 -23.781 1 97.25 324 THR A N 1
ATOM 2473 C CA . THR A 1 324 ? -7.02 -29.594 -23.188 1 97.25 324 THR A CA 1
ATOM 2474 C C . THR A 1 324 ? -6.953 -28.812 -21.875 1 97.25 324 THR A C 1
ATOM 2476 O O . THR A 1 324 ? -7.801 -27.969 -21.594 1 97.25 324 THR A O 1
ATOM 2479 N N . ALA A 1 325 ? -5.969 -29.125 -21.094 1 97.56 325 ALA A N 1
ATOM 2480 C CA . ALA A 1 325 ? -5.785 -28.453 -19.812 1 97.56 325 ALA A CA 1
ATOM 2481 C C . ALA A 1 325 ? -5.574 -26.953 -20 1 97.56 325 ALA A C 1
ATOM 2483 O O . ALA A 1 325 ? -6.207 -26.141 -19.328 1 97.56 325 ALA A O 1
ATOM 2484 N N . MET A 1 326 ? -4.734 -26.547 -20.938 1 96.81 326 MET A N 1
ATOM 2485 C CA . MET A 1 326 ? -4.434 -25.141 -21.188 1 96.81 326 MET A CA 1
ATOM 2486 C C . MET A 1 326 ? -5.637 -24.422 -21.781 1 96.81 326 MET A C 1
ATOM 2488 O O . MET A 1 326 ? -5.867 -23.25 -21.5 1 96.81 326 MET A O 1
ATOM 2492 N N . GLN A 1 327 ? -6.398 -25.141 -22.609 1 96.56 327 GLN A N 1
ATOM 2493 C CA . GLN A 1 327 ? -7.609 -24.562 -23.172 1 96.56 327 GLN A CA 1
ATOM 2494 C C . GLN A 1 327 ? -8.625 -24.234 -22.078 1 96.56 327 GLN A C 1
ATOM 2496 O O . GLN A 1 327 ? -9.297 -23.203 -22.125 1 96.56 327 GLN A O 1
ATOM 2501 N N . ARG A 1 328 ? -8.656 -25.125 -21.156 1 95.56 328 ARG A N 1
ATOM 2502 C CA . ARG A 1 328 ? -9.602 -24.938 -20.062 1 95.56 328 ARG A CA 1
ATOM 2503 C C . ARG A 1 328 ? -9.305 -23.656 -19.281 1 95.56 328 ARG A C 1
ATOM 2505 O O . ARG A 1 328 ? -10.227 -22.922 -18.938 1 95.56 328 ARG A O 1
ATOM 2512 N N . ILE A 1 329 ? -8.078 -23.328 -19.062 1 94.69 329 ILE A N 1
ATOM 2513 C CA . ILE A 1 329 ? -7.66 -22.125 -18.359 1 94.69 329 ILE A CA 1
ATOM 2514 C C . ILE A 1 329 ? -7.801 -20.906 -19.297 1 94.69 329 ILE A C 1
ATOM 2516 O O . ILE A 1 329 ? -8.273 -19.859 -18.875 1 94.69 329 ILE A O 1
ATOM 2520 N N . GLY A 1 330 ? -7.398 -21.062 -20.531 1 93 330 GLY A N 1
ATOM 2521 C CA . GLY A 1 330 ? -7.469 -19.984 -21.5 1 93 330 GLY A CA 1
ATOM 2522 C C . GLY A 1 330 ? -8.883 -19.484 -21.719 1 93 330 GLY A C 1
ATOM 2523 O O . GLY A 1 330 ? -9.086 -18.281 -21.938 1 93 330 GLY A O 1
ATOM 2524 N N . ARG A 1 331 ? -9.797 -20.406 -21.625 1 92.12 331 ARG A N 1
ATOM 2525 C CA . ARG A 1 331 ? -11.203 -20.047 -21.812 1 92.12 331 ARG A CA 1
ATOM 2526 C C . ARG A 1 331 ? -11.859 -19.656 -20.5 1 92.12 331 ARG A C 1
ATOM 2528 O O . ARG A 1 331 ? -13.039 -19.312 -20.469 1 92.12 331 ARG A O 1
ATOM 2535 N N . ARG A 1 332 ? -11.117 -19.75 -19.438 1 91.94 332 ARG A N 1
ATOM 2536 C CA . ARG A 1 332 ? -11.602 -19.406 -18.094 1 91.94 332 ARG A CA 1
ATOM 2537 C C . ARG A 1 332 ? -12.773 -20.297 -17.688 1 91.94 332 ARG A C 1
ATOM 2539 O O . ARG A 1 332 ? -13.742 -19.828 -17.094 1 91.94 332 ARG A O 1
ATOM 2546 N N . ASP A 1 333 ? -12.641 -21.531 -18.031 1 94.31 333 ASP A N 1
ATOM 2547 C CA . ASP A 1 333 ? -13.695 -22.5 -17.719 1 94.31 333 ASP A CA 1
ATOM 2548 C C . ASP A 1 333 ? -13.477 -23.141 -16.359 1 94.31 333 ASP A C 1
ATOM 2550 O O . ASP A 1 333 ? -14.375 -23.781 -15.812 1 94.31 333 ASP A O 1
ATOM 2554 N N . ASN A 1 334 ? -12.406 -22.922 -15.852 1 96.81 334 ASN A N 1
ATOM 2555 C CA . ASN A 1 334 ? -12.023 -23.688 -14.68 1 96.81 334 ASN A CA 1
ATOM 2556 C C . ASN A 1 334 ? -12.617 -23.109 -13.398 1 96.81 334 ASN A C 1
ATOM 2558 O O . ASN A 1 334 ? -12.797 -21.906 -13.289 1 96.81 334 ASN A O 1
ATOM 2562 N N . ILE A 1 335 ? -12.906 -23.953 -12.469 1 98.19 335 ILE A N 1
ATOM 2563 C CA . ILE A 1 335 ? -13.156 -23.656 -11.07 1 98.19 335 ILE A CA 1
ATOM 2564 C C . ILE A 1 335 ? -11.992 -24.156 -10.219 1 98.19 335 ILE A C 1
ATOM 2566 O O . ILE A 1 335 ? -11.836 -25.375 -10.039 1 98.19 335 ILE A O 1
ATOM 2570 N N . GLY A 1 336 ? -11.25 -23.234 -9.734 1 98.25 336 GLY A N 1
ATOM 2571 C CA . GLY A 1 336 ? -10.023 -23.609 -9.047 1 98.25 336 GLY A CA 1
ATOM 2572 C C . GLY A 1 336 ? -8.883 -23.922 -9.992 1 98.25 336 GLY A C 1
ATOM 2573 O O . GLY A 1 336 ? -8.758 -23.312 -11.047 1 98.25 336 GLY A O 1
ATOM 2574 N N . LYS A 1 337 ? -8 -24.75 -9.547 1 98.75 337 LYS A N 1
ATOM 2575 C CA . LYS A 1 337 ? -6.75 -25.031 -10.242 1 98.75 337 LYS A CA 1
ATOM 2576 C C . LYS A 1 337 ? -6.902 -26.219 -11.195 1 98.75 337 LYS A C 1
ATOM 2578 O O . LYS A 1 337 ? -7.508 -27.234 -10.852 1 98.75 337 LYS A O 1
ATOM 2583 N N . VAL A 1 338 ? -6.355 -26.062 -12.406 1 98.81 338 VAL A N 1
ATOM 2584 C CA . VAL A 1 338 ? -6.203 -27.172 -13.344 1 98.81 338 VAL A CA 1
ATOM 2585 C C . VAL A 1 338 ? -4.848 -27.844 -13.125 1 98.81 338 VAL A C 1
ATOM 2587 O O . VAL A 1 338 ? -3.826 -27.172 -12.977 1 98.81 338 VAL A O 1
ATOM 2590 N N . VAL A 1 339 ? -4.887 -29.188 -13.047 1 98.81 339 VAL A N 1
ATOM 2591 C CA . VAL A 1 339 ? -3.693 -29.969 -12.75 1 98.81 339 VAL A CA 1
ATOM 2592 C C . VAL A 1 339 ? -3.414 -30.938 -13.898 1 98.81 339 VAL A C 1
ATOM 2594 O O . VAL A 1 339 ? -4.34 -31.406 -14.555 1 98.81 339 VAL A O 1
ATOM 2597 N N . ILE A 1 340 ? -2.121 -31.125 -14.133 1 98.75 340 ILE A N 1
ATOM 2598 C CA . ILE A 1 340 ? -1.74 -32.188 -15.07 1 98.75 340 ILE A CA 1
ATOM 2599 C C . ILE A 1 340 ? -0.776 -33.156 -14.391 1 98.75 340 ILE A C 1
ATOM 2601 O O . ILE A 1 340 ? 0.001 -32.75 -13.516 1 98.75 340 ILE A O 1
ATOM 2605 N N . THR A 1 341 ? -0.815 -34.406 -14.828 1 98.38 341 THR A N 1
ATOM 2606 C CA . THR A 1 341 ? 0.02 -35.438 -14.25 1 98.38 341 THR A CA 1
ATOM 2607 C C . THR A 1 341 ? 0.756 -36.219 -15.344 1 98.38 341 THR A C 1
ATOM 2609 O O . THR A 1 341 ? 0.3 -36.281 -16.484 1 98.38 341 THR A O 1
ATOM 2612 N N . PRO A 1 342 ? 1.989 -36.688 -15.086 1 94.75 342 PRO A N 1
ATOM 2613 C CA . PRO A 1 342 ? 2.717 -37.469 -16.094 1 94.75 342 PRO A CA 1
ATOM 2614 C C . PRO A 1 342 ? 1.946 -38.688 -16.562 1 94.75 342 PRO A C 1
ATOM 2616 O O . PRO A 1 342 ? 2.031 -39.094 -17.734 1 94.75 342 PRO A O 1
ATOM 2619 N N . GLU A 1 343 ? 1.486 -39.75 -15.688 1 81.12 343 GLU A N 1
ATOM 2620 C CA . GLU A 1 343 ? 0.849 -41 -16.078 1 81.12 343 GLU A CA 1
ATOM 2621 C C . GLU A 1 343 ? -0.59 -41.062 -15.578 1 81.12 343 GLU A C 1
ATOM 2623 O O . GLU A 1 343 ? -0.915 -40.5 -14.531 1 81.12 343 GLU A O 1
ATOM 2628 N N . MET B 1 1 ? -18.594 44.875 21 1 40.25 1 MET B N 1
ATOM 2629 C CA . MET B 1 1 ? -17.859 44 21.906 1 40.25 1 MET B CA 1
ATOM 2630 C C . MET B 1 1 ? -16.562 43.5 21.281 1 40.25 1 MET B C 1
ATOM 2632 O O . MET B 1 1 ? -16.547 43.125 20.109 1 40.25 1 MET B O 1
ATOM 2636 N N . SER B 1 2 ? -15.422 43.875 21.625 1 53.09 2 SER B N 1
ATOM 2637 C CA . SER B 1 2 ? -14.125 43.844 20.953 1 53.09 2 SER B CA 1
ATOM 2638 C C . SER B 1 2 ? -13.758 42.406 20.578 1 53.09 2 SER B C 1
ATOM 2640 O O . SER B 1 2 ? -13.859 41.5 21.406 1 53.09 2 SER B O 1
ATOM 2642 N N . GLY B 1 3 ? -14.047 41.969 19.391 1 68.88 3 GLY B N 1
ATOM 2643 C CA . GLY B 1 3 ? -13.742 40.656 18.891 1 68.88 3 GLY B CA 1
ATOM 2644 C C . GLY B 1 3 ? -12.289 40.25 19.109 1 68.88 3 GLY B C 1
ATOM 2645 O O . GLY B 1 3 ? -11.68 40.625 20.094 1 68.88 3 GLY B O 1
ATOM 2646 N N . GLY B 1 4 ? -11.648 39.281 18.656 1 87.31 4 GLY B N 1
ATOM 2647 C CA . GLY B 1 4 ? -10.281 38.812 18.797 1 87.31 4 GLY B CA 1
ATOM 2648 C C . GLY B 1 4 ? -9.469 38.938 17.531 1 87.31 4 GLY B C 1
ATOM 2649 O O . GLY B 1 4 ? -10.023 39.125 16.453 1 87.31 4 GLY B O 1
ATOM 2650 N N . LYS B 1 5 ? -8.164 39.062 17.625 1 94.38 5 LYS B N 1
ATOM 2651 C CA . LYS B 1 5 ? -7.215 39.156 16.516 1 94.38 5 LYS B CA 1
ATOM 2652 C C . LYS B 1 5 ? -7.227 37.875 15.672 1 94.38 5 LYS B C 1
ATOM 2654 O O . LYS B 1 5 ? -7.449 36.781 16.188 1 94.38 5 LYS B O 1
ATOM 2659 N N . CYS B 1 6 ? -7.133 38.125 14.391 1 97.12 6 CYS B N 1
ATOM 2660 C CA . CYS B 1 6 ? -6.977 37 13.477 1 97.12 6 CYS B CA 1
ATOM 2661 C C . CYS B 1 6 ? -5.996 37.344 12.359 1 97.12 6 CYS B C 1
ATOM 2663 O O . CYS B 1 6 ? -5.648 38.5 12.164 1 97.12 6 CYS B O 1
ATOM 2665 N N . VAL B 1 7 ? -5.465 36.344 11.688 1 98.06 7 VAL B N 1
ATOM 2666 C CA . VAL B 1 7 ? -4.598 36.5 10.531 1 98.06 7 VAL B CA 1
ATOM 2667 C C . VAL B 1 7 ? -5.402 36.312 9.242 1 98.06 7 VAL B C 1
ATOM 2669 O O . VAL B 1 7 ? -5.887 35.219 8.961 1 98.06 7 VAL B O 1
ATOM 2672 N N . VAL B 1 8 ? -5.457 37.375 8.445 1 97.88 8 VAL B N 1
ATOM 2673 C CA . VAL B 1 8 ? -6.301 37.375 7.258 1 97.88 8 VAL B CA 1
ATOM 2674 C C . VAL B 1 8 ? -5.43 37.406 6.004 1 97.88 8 VAL B C 1
ATOM 2676 O O . VAL B 1 8 ? -4.461 38.188 5.934 1 97.88 8 VAL B O 1
ATOM 2679 N N . LEU B 1 9 ? -5.719 36.5 5.113 1 98 9 LEU B N 1
ATOM 2680 C CA . LEU B 1 9 ? -5.207 36.594 3.75 1 98 9 LEU B CA 1
ATOM 2681 C C . LEU B 1 9 ? -6.094 37.469 2.881 1 98 9 LEU B C 1
ATOM 2683 O O . LEU B 1 9 ? -7.234 37.094 2.58 1 98 9 LEU B O 1
ATOM 2687 N N . LYS B 1 10 ? -5.574 38.5 2.385 1 97.62 10 LYS B N 1
ATOM 2688 C CA . LYS B 1 10 ? -6.379 39.5 1.668 1 97.62 10 LYS B CA 1
ATOM 2689 C C . LYS B 1 10 ? -6.449 39.156 0.179 1 97.62 10 LYS B C 1
ATOM 2691 O O . LYS B 1 10 ? -7.41 39.531 -0.497 1 97.62 10 LYS B O 1
ATOM 2696 N N . GLY B 1 11 ? -5.547 38.531 -0.346 1 96.62 11 GLY B N 1
ATOM 2697 C CA . GLY B 1 11 ? -5.379 38.094 -1.717 1 96.62 11 GLY B CA 1
ATOM 2698 C C . GLY B 1 11 ? -4.277 37.062 -1.871 1 96.62 11 GLY B C 1
ATOM 2699 O O . GLY B 1 11 ? -3.455 36.875 -0.969 1 96.62 11 GLY B O 1
ATOM 2700 N N . PHE B 1 12 ? -4.355 36.406 -2.994 1 95.12 12 PHE B N 1
ATOM 2701 C CA . PHE B 1 12 ? -3.262 35.5 -3.244 1 95.12 12 PHE B CA 1
ATOM 2702 C C . PHE B 1 12 ? -1.981 36.25 -3.592 1 95.12 12 PHE B C 1
ATOM 2704 O O . PHE B 1 12 ? -2.023 37.281 -4.266 1 95.12 12 PHE B O 1
ATOM 2711 N N . GLY B 1 13 ? -0.862 35.781 -3.117 1 93.88 13 GLY B N 1
ATOM 2712 C CA . GLY B 1 13 ? 0.393 36.438 -3.447 1 93.88 13 GLY B CA 1
ATOM 2713 C C . GLY B 1 13 ? 1.459 36.281 -2.385 1 93.88 13 GLY B C 1
ATOM 2714 O O . GLY B 1 13 ? 1.593 35.188 -1.807 1 93.88 13 GLY B O 1
ATOM 2715 N N . GLY B 1 14 ? 2.275 37.344 -2.254 1 94.69 14 GLY B N 1
ATOM 2716 C CA . GLY B 1 14 ? 3.371 37.281 -1.298 1 94.69 14 GLY B CA 1
ATOM 2717 C C . GLY B 1 14 ? 2.938 37.594 0.12 1 94.69 14 GLY B C 1
ATOM 2718 O O . GLY B 1 14 ? 1.751 37.531 0.443 1 94.69 14 GLY B O 1
ATOM 2719 N N . TYR B 1 15 ? 3.918 37.844 0.993 1 95.88 15 TYR B N 1
ATOM 2720 C CA . TYR B 1 15 ? 3.676 38.062 2.416 1 95.88 15 TYR B CA 1
ATOM 2721 C C . TYR B 1 15 ? 2.895 39.344 2.658 1 95.88 15 TYR B C 1
ATOM 2723 O O . TYR B 1 15 ? 2.273 39.5 3.711 1 95.88 15 TYR B O 1
ATOM 2731 N N . GLU B 1 16 ? 2.928 40.219 1.715 1 96 16 GLU B N 1
ATOM 2732 C CA . GLU B 1 16 ? 2.219 41.469 1.834 1 96 16 GLU B CA 1
ATOM 2733 C C . GLU B 1 16 ? 0.709 41.281 1.877 1 96 16 GLU B C 1
ATOM 2735 O O . GLU B 1 16 ? -0.039 42.156 2.271 1 96 16 GLU B O 1
ATOM 2740 N N . MET B 1 17 ? 0.281 40.094 1.484 1 96.94 17 MET B N 1
ATOM 2741 C CA . MET B 1 17 ? -1.146 39.781 1.451 1 96.94 17 MET B CA 1
ATOM 2742 C C . MET B 1 17 ? -1.647 39.375 2.834 1 96.94 17 MET B C 1
ATOM 2744 O O . MET B 1 17 ? -2.852 39.219 3.041 1 96.94 17 MET B O 1
ATOM 2748 N N . LEU B 1 18 ? -0.742 39.219 3.783 1 97.25 18 LEU B N 1
ATOM 2749 C CA . LEU B 1 18 ? -1.096 38.844 5.141 1 97.25 18 LEU B CA 1
ATOM 2750 C C . LEU B 1 18 ? -1.292 40.062 6.027 1 97.25 18 LEU B C 1
ATOM 2752 O O . LEU B 1 18 ? -0.478 41 6.004 1 97.25 18 LEU B O 1
ATOM 2756 N N . ASN B 1 19 ? -2.414 40 6.742 1 95.44 19 ASN B N 1
ATOM 2757 C CA . ASN B 1 19 ? -2.713 41.094 7.684 1 95.44 19 ASN B CA 1
ATOM 2758 C C . ASN B 1 19 ? -3.312 40.562 8.977 1 95.44 19 ASN B C 1
ATOM 2760 O O . ASN B 1 19 ? -4.07 39.594 8.961 1 95.44 19 ASN B O 1
ATOM 2764 N N . THR B 1 20 ? -2.93 41.188 10.055 1 95.5 20 THR B N 1
ATOM 2765 C CA . THR B 1 20 ? -3.629 40.906 11.312 1 95.5 20 THR B CA 1
ATOM 2766 C C . THR B 1 20 ? -4.75 41.938 11.531 1 95.5 20 THR B C 1
ATOM 2768 O O . THR B 1 20 ? -4.52 43.125 11.469 1 95.5 20 THR B O 1
ATOM 2771 N N . GLU B 1 21 ? -5.906 41.375 11.773 1 94.12 21 GLU B N 1
ATOM 2772 C CA . GLU B 1 21 ? -7.07 42.25 11.953 1 94.12 21 GLU B CA 1
ATOM 2773 C C . GLU B 1 21 ? -7.91 41.781 13.148 1 94.12 21 GLU B C 1
ATOM 2775 O O . GLU B 1 21 ? -7.73 40.688 13.656 1 94.12 21 GLU B O 1
ATOM 2780 N N . GLU B 1 22 ? -8.719 42.75 13.562 1 93.62 22 GLU B N 1
ATOM 2781 C CA . GLU B 1 22 ? -9.727 42.438 14.562 1 93.62 22 GLU B CA 1
ATOM 2782 C C . GLU B 1 22 ? -11.039 42 13.914 1 93.62 22 GLU B C 1
ATOM 2784 O O . GLU B 1 22 ? -11.461 42.594 12.922 1 93.62 22 GLU B O 1
ATOM 2789 N N . ARG B 1 23 ? -11.516 40.969 14.516 1 89.88 23 ARG B N 1
ATOM 2790 C CA . ARG B 1 23 ? -12.797 40.5 14.023 1 89.88 23 ARG B CA 1
ATOM 2791 C C . ARG B 1 23 ? -13.805 40.344 15.156 1 89.88 23 ARG B C 1
ATOM 2793 O O . ARG B 1 23 ? -13.422 40.25 16.328 1 89.88 23 ARG B O 1
ATOM 2800 N N . PRO B 1 24 ? -15.094 40.406 14.734 1 90.94 24 PRO B N 1
ATOM 2801 C CA . PRO B 1 24 ? -16.125 40.219 15.75 1 90.94 24 PRO B CA 1
ATOM 2802 C C . PRO B 1 24 ? -16.031 38.875 16.438 1 90.94 24 PRO B C 1
ATOM 2804 O O . PRO B 1 24 ? -15.562 37.906 15.836 1 90.94 24 PRO B O 1
ATOM 2807 N N . ASP B 1 25 ? -16.438 38.844 17.609 1 93.56 25 ASP B N 1
ATOM 2808 C CA . ASP B 1 25 ? -16.5 37.594 18.375 1 93.56 25 ASP B CA 1
ATOM 2809 C C . ASP B 1 25 ? -17.422 36.594 17.688 1 93.56 25 ASP B C 1
ATOM 2811 O O . ASP B 1 25 ? -18.609 36.844 17.5 1 93.56 25 ASP B O 1
ATOM 2815 N N . PRO B 1 26 ? -16.828 35.469 17.312 1 94.94 26 PRO B N 1
ATOM 2816 C CA . PRO B 1 26 ? -17.688 34.5 16.656 1 94.94 26 PRO B CA 1
ATOM 2817 C C . PRO B 1 26 ? -18.734 33.906 17.594 1 94.94 26 PRO B C 1
ATOM 2819 O O . PRO B 1 26 ? -18.469 33.719 18.781 1 94.94 26 PRO B O 1
ATOM 2822 N N . LYS B 1 27 ? -19.859 33.594 17.062 1 94.38 27 LYS B N 1
ATOM 2823 C CA . LYS B 1 27 ? -20.969 33.062 17.859 1 94.38 27 LYS B CA 1
ATOM 2824 C C . LYS B 1 27 ? -21.359 31.672 17.406 1 94.38 27 LYS B C 1
ATOM 2826 O O . LYS B 1 27 ? -21.266 31.344 16.219 1 94.38 27 LYS B O 1
ATOM 2831 N N . ILE B 1 28 ? -21.719 30.859 18.344 1 96.38 28 ILE B N 1
ATOM 2832 C CA . ILE B 1 28 ? -22.297 29.562 18.031 1 96.38 28 ILE B CA 1
ATOM 2833 C C . ILE B 1 28 ? -23.641 29.734 17.359 1 96.38 28 ILE B C 1
ATOM 2835 O O . ILE B 1 28 ? -24.531 30.422 17.875 1 96.38 28 ILE B O 1
ATOM 2839 N N . THR B 1 29 ? -23.797 29.172 16.203 1 96.5 29 THR B N 1
ATOM 2840 C CA . THR B 1 29 ? -25.047 29.297 15.461 1 96.5 29 THR B CA 1
ATOM 2841 C C . THR B 1 29 ? -25.703 27.938 15.258 1 96.5 29 THR B C 1
ATOM 2843 O O . THR B 1 29 ? -26.906 27.844 15 1 96.5 29 THR B O 1
ATOM 2846 N N . LEU B 1 30 ? -24.984 26.875 15.312 1 97.44 30 LEU B N 1
ATOM 2847 C CA . LEU B 1 30 ? -25.484 25.5 15.172 1 97.44 30 LEU B CA 1
ATOM 2848 C C . LEU B 1 30 ? -25.344 24.734 16.469 1 97.44 30 LEU B C 1
ATOM 2850 O O . LEU B 1 30 ? -24.422 24.984 17.25 1 97.44 30 LEU B O 1
ATOM 2854 N N . SER B 1 31 ? -26.203 23.75 16.625 1 98.06 31 SER B N 1
ATOM 2855 C CA . SER B 1 31 ? -26.312 23.031 17.891 1 98.06 31 SER B CA 1
ATOM 2856 C C . SER B 1 31 ? -25.109 22.109 18.109 1 98.06 31 SER B C 1
ATOM 2858 O O . SER B 1 31 ? -24.859 21.656 19.234 1 98.06 31 SER B O 1
ATOM 2860 N N . ASN B 1 32 ? -24.328 21.812 17.094 1 98.31 32 ASN B N 1
ATOM 2861 C CA . ASN B 1 32 ? -23.203 20.891 17.203 1 98.31 32 ASN B CA 1
ATOM 2862 C C . ASN B 1 32 ? -21.875 21.641 17.25 1 98.31 32 ASN B C 1
ATOM 2864 O O . ASN B 1 32 ? -20.812 21.031 17.094 1 98.31 32 ASN B O 1
ATOM 2868 N N . GLU B 1 33 ? -21.891 22.922 17.438 1 98.56 33 GLU B N 1
ATOM 2869 C CA . GLU B 1 33 ? -20.688 23.734 17.359 1 98.56 33 GLU B CA 1
ATOM 2870 C C . GLU B 1 33 ? -20.094 23.969 18.75 1 98.56 33 GLU B C 1
ATOM 2872 O O . GLU B 1 33 ? -20.781 23.844 19.766 1 98.56 33 GLU B O 1
ATOM 2877 N N . VAL B 1 34 ? -18.828 24.281 18.75 1 98.62 34 VAL B N 1
ATOM 2878 C CA . VAL B 1 34 ? -18.047 24.609 19.938 1 98.62 34 VAL B CA 1
ATOM 2879 C C . VAL B 1 34 ? -17.266 25.891 19.688 1 98.62 34 VAL B C 1
ATOM 2881 O O . VAL B 1 34 ? -16.703 26.094 18.609 1 98.62 34 VAL B O 1
ATOM 2884 N N . LYS B 1 35 ? -17.281 26.75 20.656 1 98.44 35 LYS B N 1
ATOM 2885 C CA . LYS B 1 35 ? -16.422 27.938 20.625 1 98.44 35 LYS B CA 1
ATOM 2886 C C . LYS B 1 35 ? -15.156 27.719 21.453 1 98.44 35 LYS B C 1
ATOM 2888 O O . LYS B 1 35 ? -15.219 27.281 22.609 1 98.44 35 LYS B O 1
ATOM 2893 N N . VAL B 1 36 ? -14.07 28 20.875 1 98.5 36 VAL B N 1
ATOM 2894 C CA . VAL B 1 36 ? -12.781 27.734 21.5 1 98.5 36 VAL B CA 1
ATOM 2895 C C . VAL B 1 36 ? -11.969 29.031 21.578 1 98.5 36 VAL B C 1
ATOM 2897 O O . VAL B 1 36 ? -11.867 29.766 20.594 1 98.5 36 VAL B O 1
ATOM 2900 N N . GLN B 1 37 ? -11.469 29.312 22.766 1 98.25 37 GLN B N 1
ATOM 2901 C CA . GLN B 1 37 ? -10.422 30.312 22.906 1 98.25 37 GLN B CA 1
ATOM 2902 C C . GLN B 1 37 ? -9.055 29.766 22.516 1 98.25 37 GLN B C 1
ATOM 2904 O O . GLN B 1 37 ? -8.484 28.938 23.234 1 98.25 37 GLN B O 1
ATOM 2909 N N . VAL B 1 38 ? -8.531 30.312 21.453 1 98.56 38 VAL B N 1
ATOM 2910 C CA . VAL B 1 38 ? -7.316 29.75 20.875 1 98.56 38 VAL B CA 1
ATOM 2911 C C . VAL B 1 38 ? -6.098 30.219 21.656 1 98.56 38 VAL B C 1
ATOM 2913 O O . VAL B 1 38 ? -5.98 31.406 21.969 1 98.56 38 VAL B O 1
ATOM 2916 N N . HIS B 1 39 ? -5.191 29.266 21.922 1 98.69 39 HIS B N 1
ATOM 2917 C CA . HIS B 1 39 ? -3.959 29.609 22.625 1 98.69 39 HIS B CA 1
ATOM 2918 C C . HIS B 1 39 ? -2.744 29.438 21.719 1 98.69 39 HIS B C 1
ATOM 2920 O O . HIS B 1 39 ? -1.729 30.109 21.891 1 98.69 39 HIS B O 1
ATOM 2926 N N . ALA B 1 40 ? -2.818 28.547 20.781 1 98.88 40 ALA B N 1
ATOM 2927 C CA . ALA B 1 40 ? -1.718 28.312 19.859 1 98.88 40 ALA B CA 1
ATOM 2928 C C . ALA B 1 40 ? -2.229 27.75 18.531 1 98.88 40 ALA B C 1
ATOM 2930 O O . ALA B 1 40 ? -3.246 27.047 18.5 1 98.88 40 ALA B O 1
ATOM 2931 N N . CYS B 1 41 ? -1.577 28.062 17.453 1 98.88 41 CYS B N 1
ATOM 2932 C CA . CYS B 1 41 ? -1.858 27.531 16.125 1 98.88 41 CYS B CA 1
ATOM 2933 C C . CYS B 1 41 ? -0.599 26.953 15.484 1 98.88 41 CYS B C 1
ATOM 2935 O O . CYS B 1 41 ? 0.503 27.453 15.719 1 98.88 41 CYS B O 1
ATOM 2937 N N . GLY B 1 42 ? -0.807 25.906 14.766 1 98.81 42 GLY B N 1
ATOM 2938 C CA . GLY B 1 42 ? 0.314 25.375 14.008 1 98.81 42 GLY B CA 1
ATOM 2939 C C . GLY B 1 42 ? 0.417 25.938 12.609 1 98.81 42 GLY B C 1
ATOM 2940 O O . GLY B 1 42 ? -0.598 26.156 11.945 1 98.81 42 GLY B O 1
ATOM 2941 N N . VAL B 1 43 ? 1.66 26.266 12.156 1 98.62 43 VAL B N 1
ATOM 2942 C CA . VAL B 1 43 ? 1.9 26.703 10.789 1 98.62 43 VAL B CA 1
ATOM 2943 C C . VAL B 1 43 ? 2.277 25.516 9.914 1 98.62 43 VAL B C 1
ATOM 2945 O O . VAL B 1 43 ? 3.145 24.719 10.281 1 98.62 43 VAL B O 1
ATOM 2948 N N . ASN B 1 44 ? 1.607 25.391 8.805 1 97.12 44 ASN B N 1
ATOM 2949 C CA . ASN B 1 44 ? 1.819 24.266 7.895 1 97.12 44 ASN B CA 1
ATOM 2950 C C . ASN B 1 44 ? 2.188 24.75 6.492 1 97.12 44 ASN B C 1
ATOM 2952 O O . ASN B 1 44 ? 1.887 25.875 6.121 1 97.12 44 ASN B O 1
ATOM 2956 N N . PHE B 1 45 ? 2.805 23.891 5.742 1 95.44 45 PHE B N 1
ATOM 2957 C CA . PHE B 1 45 ? 3.062 24.203 4.344 1 95.44 45 PHE B CA 1
ATOM 2958 C C . PHE B 1 45 ? 1.762 24.5 3.609 1 95.44 45 PHE B C 1
ATOM 2960 O O . PHE B 1 45 ? 1.734 25.344 2.705 1 95.44 45 PHE B O 1
ATOM 2967 N N . ALA B 1 46 ? 0.73 23.844 4.016 1 95.31 46 ALA B N 1
ATOM 2968 C CA . ALA B 1 46 ? -0.58 24.078 3.414 1 95.31 46 ALA B CA 1
ATOM 2969 C C . ALA B 1 46 ? -0.987 25.547 3.531 1 95.31 46 ALA B C 1
ATOM 2971 O O . ALA B 1 46 ? -1.658 26.078 2.648 1 95.31 46 ALA B O 1
ATOM 2972 N N . ASP B 1 47 ? -0.597 26.219 4.57 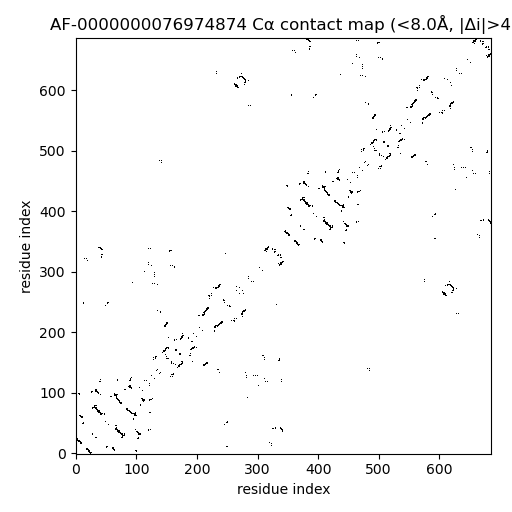1 96.56 47 ASP B N 1
ATOM 2973 C CA . ASP B 1 47 ? -0.878 27.641 4.727 1 96.56 47 ASP B CA 1
ATOM 2974 C C . ASP B 1 47 ? -0.146 28.469 3.668 1 96.56 47 ASP B C 1
ATOM 2976 O O . ASP B 1 47 ? -0.673 29.469 3.18 1 96.56 47 ASP B O 1
ATOM 2980 N N . ILE B 1 48 ? 1.061 28 3.363 1 95.69 48 ILE B N 1
ATOM 2981 C CA . ILE B 1 48 ? 1.84 28.688 2.33 1 95.69 48 ILE B CA 1
ATOM 2982 C C . ILE B 1 48 ? 1.208 28.438 0.962 1 95.69 48 ILE B C 1
ATOM 2984 O O . ILE B 1 48 ? 1.088 29.344 0.15 1 95.69 48 ILE B O 1
ATOM 2988 N N . TYR B 1 49 ? 0.774 27.156 0.739 1 94.5 49 TYR B N 1
ATOM 2989 C CA . TYR B 1 49 ? 0.079 26.859 -0.505 1 94.5 49 TYR B CA 1
ATOM 2990 C C . TYR B 1 49 ? -1.155 27.734 -0.674 1 94.5 49 TYR B C 1
ATOM 2992 O O . TYR B 1 49 ? -1.395 28.281 -1.755 1 94.5 49 TYR B O 1
ATOM 3000 N N . GLN B 1 50 ? -1.863 27.812 0.353 1 95 50 GLN B N 1
ATOM 3001 C CA . GLN B 1 50 ? -3.084 28.609 0.305 1 95 50 GLN B CA 1
ATOM 3002 C C . GLN B 1 50 ? -2.771 30.094 0.038 1 95 50 GLN B C 1
ATOM 3004 O O . GLN B 1 50 ? -3.436 30.734 -0.779 1 95 50 GLN B O 1
ATOM 3009 N N . ARG B 1 51 ? -1.814 30.562 0.716 1 96.38 51 ARG B N 1
ATOM 3010 C CA . ARG B 1 51 ? -1.438 31.969 0.521 1 96.38 51 ARG B CA 1
ATOM 3011 C C . ARG B 1 51 ? -1.083 32.25 -0.937 1 96.38 51 ARG B C 1
ATOM 3013 O O . ARG B 1 51 ? -1.441 33.281 -1.483 1 96.38 51 ARG B O 1
ATOM 3020 N N . GLN B 1 52 ? -0.465 31.281 -1.512 1 95.5 52 GLN B N 1
ATOM 3021 C CA . GLN B 1 52 ? 0.006 31.469 -2.881 1 95.5 52 GLN B CA 1
ATOM 3022 C C . GLN B 1 52 ? -1.077 31.094 -3.889 1 95.5 52 GLN B C 1
ATOM 3024 O O . GLN B 1 52 ? -0.86 31.172 -5.102 1 95.5 52 GLN B O 1
ATOM 3029 N N . GLY B 1 53 ? -2.221 30.594 -3.479 1 93.25 53 GLY B N 1
ATOM 3030 C CA . GLY B 1 53 ? -3.34 30.281 -4.352 1 93.25 53 GLY B CA 1
ATOM 3031 C C . GLY B 1 53 ? -3.211 28.922 -5.023 1 93.25 53 GLY B C 1
ATOM 3032 O O . GLY B 1 53 ? -3.691 28.734 -6.141 1 93.25 53 GLY B O 1
ATOM 3033 N N . MET B 1 54 ? -2.576 28 -4.332 1 91.75 54 MET B N 1
ATOM 3034 C CA . MET B 1 54 ? -2.275 26.719 -4.98 1 91.75 54 MET B CA 1
ATOM 3035 C C . MET B 1 54 ? -3.277 25.641 -4.562 1 91.75 54 MET B C 1
ATOM 3037 O O . MET B 1 54 ? -3.248 24.531 -5.078 1 91.75 54 MET B O 1
ATOM 3041 N N . LEU B 1 55 ? -4.125 25.938 -3.605 1 90.12 55 LEU B N 1
ATOM 3042 C CA . LEU B 1 55 ? -5.129 24.984 -3.154 1 90.12 55 LEU B CA 1
ATOM 3043 C C . LEU B 1 55 ? -6.5 25.328 -3.727 1 90.12 55 LEU B C 1
ATOM 3045 O O . LEU B 1 55 ? -7 26.438 -3.537 1 90.12 55 LEU B O 1
ATOM 3049 N N . VAL B 1 56 ? -7.098 24.438 -4.41 1 82.62 56 VAL B N 1
ATOM 3050 C CA . VAL B 1 56 ? -8.305 24.734 -5.172 1 82.62 56 VAL B CA 1
ATOM 3051 C C . VAL B 1 56 ? -9.531 24.594 -4.27 1 82.62 56 VAL B C 1
ATOM 3053 O O . VAL B 1 56 ? -10.523 25.297 -4.449 1 82.62 56 VAL B O 1
ATOM 3056 N N . ASP B 1 57 ? -9.562 23.812 -3.305 1 85.38 57 ASP B N 1
ATOM 3057 C CA . ASP B 1 57 ? -10.742 23.562 -2.492 1 85.38 57 ASP B CA 1
ATOM 3058 C C . ASP B 1 57 ? -10.711 24.359 -1.194 1 85.38 57 ASP B C 1
ATOM 3060 O O . ASP B 1 57 ? -11.172 23.891 -0.154 1 85.38 57 ASP B O 1
ATOM 3064 N N . MET B 1 58 ? -10.148 25.594 -1.269 1 92.56 58 MET B N 1
ATOM 3065 C CA . MET B 1 58 ? -10.07 26.469 -0.104 1 92.56 58 MET B CA 1
ATOM 3066 C C . MET B 1 58 ? -10.867 27.75 -0.336 1 92.56 58 MET B C 1
ATOM 3068 O O . MET B 1 58 ? -11.016 28.203 -1.475 1 92.56 58 MET B O 1
ATOM 3072 N N . PRO B 1 59 ? -11.383 28.297 0.768 1 93.25 59 PRO B N 1
ATOM 3073 C CA . PRO B 1 59 ? -12.023 29.609 0.625 1 93.25 59 PRO B CA 1
ATOM 3074 C C . PRO B 1 59 ? -11.102 30.641 -0.006 1 93.25 59 PRO B C 1
ATOM 3076 O O . PRO B 1 59 ? -9.891 30.656 0.256 1 93.25 59 PRO B O 1
ATOM 3079 N N . LYS B 1 60 ? -11.727 31.594 -0.784 1 93.62 60 LYS B N 1
ATOM 3080 C CA . LYS B 1 60 ? -10.977 32.656 -1.457 1 93.62 60 LYS B CA 1
ATOM 3081 C C . LYS B 1 60 ? -10.797 33.875 -0.547 1 93.62 60 LYS B C 1
ATOM 3083 O O . LYS B 1 60 ? -11.656 34.156 0.284 1 93.62 60 LYS B O 1
ATOM 3088 N N . PRO B 1 61 ? -9.758 34.531 -0.695 1 95.94 61 PRO B N 1
ATOM 3089 C CA . PRO B 1 61 ? -9.547 35.75 0.083 1 95.94 61 PRO B CA 1
ATOM 3090 C C . PRO B 1 61 ? -10.641 36.781 -0.141 1 95.94 61 PRO B C 1
ATOM 3092 O O . PRO B 1 61 ? -11.25 36.812 -1.216 1 95.94 61 PRO B O 1
ATOM 3095 N N . PRO B 1 62 ? -10.883 37.625 0.812 1 96.88 62 PRO B N 1
ATOM 3096 C CA . PRO B 1 62 ? -10.242 37.656 2.129 1 96.88 62 PRO B CA 1
ATOM 3097 C C . PRO B 1 62 ? -10.711 36.531 3.047 1 96.88 62 PRO B C 1
ATOM 3099 O O . PRO B 1 62 ? -11.914 36.281 3.135 1 96.88 62 PRO B O 1
ATOM 3102 N N . VAL B 1 63 ? -9.766 35.875 3.68 1 97.19 63 VAL B N 1
ATOM 3103 C CA . VAL B 1 63 ? -10.109 34.75 4.523 1 97.19 63 VAL B CA 1
ATOM 3104 C C . VAL B 1 63 ? -9.117 34.625 5.684 1 97.19 63 VAL B C 1
ATOM 3106 O O . VAL B 1 63 ? -7.973 35.094 5.57 1 97.19 63 VAL B O 1
ATOM 3109 N N . VAL B 1 64 ? -9.578 34.125 6.797 1 97.62 64 VAL B N 1
ATOM 3110 C CA . VAL B 1 64 ? -8.688 33.812 7.91 1 97.62 64 VAL B CA 1
ATOM 3111 C C . VAL B 1 64 ? -7.969 32.5 7.637 1 97.62 64 VAL B C 1
ATOM 3113 O O . VAL B 1 64 ? -8.594 31.5 7.258 1 97.62 64 VAL B O 1
ATOM 3116 N N . LEU B 1 65 ? -6.648 32.469 7.828 1 97.88 65 LEU B N 1
ATOM 3117 C CA . LEU B 1 65 ? -5.84 31.266 7.566 1 97.88 65 LEU B CA 1
ATOM 3118 C C . LEU B 1 65 ? -5.801 30.359 8.789 1 97.88 65 LEU B C 1
ATOM 3120 O O . LEU B 1 65 ? -6.41 30.672 9.812 1 97.88 65 LEU B O 1
ATOM 3124 N N . GLY B 1 66 ? -5.152 29.25 8.562 1 98.44 66 GLY B N 1
ATOM 3125 C CA . GLY B 1 66 ? -4.855 28.359 9.664 1 98.44 66 GLY B CA 1
ATOM 3126 C C . GLY B 1 66 ? -5.668 27.078 9.617 1 98.44 66 GLY B C 1
ATOM 3127 O O . GLY B 1 66 ? -6.895 27.109 9.531 1 98.44 66 GLY B O 1
ATOM 3128 N N . LEU B 1 67 ? -4.977 25.938 9.859 1 98.56 67 LEU B N 1
ATOM 3129 C CA . LEU B 1 67 ? -5.621 24.641 9.734 1 98.56 67 LEU B CA 1
ATOM 3130 C C . LEU B 1 67 ? -5.77 23.969 11.094 1 98.56 67 LEU B C 1
ATOM 3132 O O . LEU B 1 67 ? -6.598 23.078 11.266 1 98.56 67 LEU B O 1
ATOM 3136 N N . GLU B 1 68 ? -4.922 24.297 11.992 1 98.81 68 GLU B N 1
ATOM 3137 C CA . GLU B 1 68 ? -4.973 23.625 13.281 1 98.81 68 GLU B CA 1
ATOM 3138 C C . GLU B 1 68 ? -4.633 24.578 14.422 1 98.81 68 GLU B C 1
ATOM 3140 O O . GLU B 1 68 ? -3.883 25.547 14.227 1 98.81 68 GLU B O 1
ATOM 3145 N N . CYS B 1 69 ? -5.188 24.297 15.57 1 98.88 69 CYS B N 1
ATOM 3146 C CA . CYS B 1 69 ? -4.934 25.094 16.766 1 98.88 69 CYS B CA 1
ATOM 3147 C C . CYS B 1 69 ? -5.254 24.312 18.031 1 98.88 69 CYS B C 1
ATOM 3149 O O . CYS B 1 69 ? -5.723 23.172 17.953 1 98.88 69 CYS B O 1
ATOM 3151 N N . SER B 1 70 ? -4.867 24.844 19.125 1 98.88 70 SER B N 1
ATOM 3152 C CA . SER B 1 70 ? -5.238 24.344 20.453 1 98.88 70 SER B CA 1
ATOM 3153 C C . SER B 1 70 ? -5.734 25.484 21.344 1 98.88 70 SER B C 1
ATOM 3155 O O . SER B 1 70 ? -5.398 26.641 21.125 1 98.88 70 SER B O 1
ATOM 3157 N N . GLY B 1 71 ? -6.594 25.109 22.234 1 98.75 71 GLY B N 1
ATOM 3158 C CA . GLY B 1 71 ? -7.168 26.125 23.109 1 98.75 71 GLY B CA 1
ATOM 3159 C C . GLY B 1 71 ? -8.109 25.562 24.141 1 98.75 71 GLY B C 1
ATOM 3160 O O . GLY B 1 71 ? -7.996 24.391 24.516 1 98.75 71 GLY B O 1
ATOM 3161 N N . VAL B 1 72 ? -8.898 26.469 24.625 1 98.81 72 VAL B N 1
ATOM 3162 C CA . VAL B 1 72 ? -9.836 26.094 25.703 1 98.81 72 VAL B CA 1
ATOM 3163 C C . VAL B 1 72 ? -11.266 26.344 25.234 1 98.81 72 VAL B C 1
ATOM 3165 O O . VAL B 1 72 ? -11.57 27.406 24.688 1 98.81 72 VAL B O 1
ATOM 3168 N N . VAL B 1 73 ? -12.117 25.375 25.516 1 98.81 73 VAL B N 1
ATOM 3169 C CA . VAL B 1 73 ? -13.523 25.5 25.172 1 98.81 73 VAL B CA 1
ATOM 3170 C C . VAL B 1 73 ? -14.156 26.625 25.984 1 98.81 73 VAL B C 1
ATOM 3172 O O . VAL B 1 73 ? -14.07 26.625 27.219 1 98.81 73 VAL B O 1
ATOM 3175 N N . GLU B 1 74 ? -14.711 27.547 25.312 1 98.12 74 GLU B N 1
ATOM 3176 C CA . GLU B 1 74 ? -15.406 28.641 25.969 1 98.12 74 GLU B CA 1
ATOM 3177 C C . GLU B 1 74 ? -16.891 28.328 26.172 1 98.12 74 GLU B C 1
ATOM 3179 O O . GLU B 1 74 ? -17.453 28.625 27.219 1 98.12 74 GLU B O 1
ATOM 3184 N N . CYS B 1 75 ? -17.531 27.797 25.188 1 97.75 75 CYS B N 1
ATOM 3185 C CA . CYS B 1 75 ? -18.922 27.359 25.25 1 97.75 75 CYS B CA 1
ATOM 3186 C C . CYS B 1 75 ? -19.219 26.344 24.156 1 97.75 75 CYS B C 1
ATOM 3188 O O . CYS B 1 75 ? -18.453 26.203 23.203 1 97.75 75 CYS B O 1
ATOM 3190 N N . VAL B 1 76 ? -20.312 25.594 24.391 1 98.44 76 VAL B N 1
ATOM 3191 C CA . VAL B 1 76 ? -20.688 24.531 23.453 1 98.44 76 VAL B CA 1
ATOM 3192 C C . VAL B 1 76 ? -22.156 24.672 23.078 1 98.44 76 VAL B C 1
ATOM 3194 O O . VAL B 1 76 ? -22.953 25.234 23.828 1 98.44 76 VAL B O 1
ATOM 3197 N N . GLY B 1 77 ? -22.422 24.234 21.844 1 98.12 77 GLY B N 1
ATOM 3198 C CA . GLY B 1 77 ? -23.812 24.156 21.438 1 98.12 77 GLY B CA 1
ATOM 3199 C C . GLY B 1 77 ? -24.609 23.141 22.234 1 98.12 77 GLY B C 1
ATOM 3200 O O . GLY B 1 77 ? -24.047 22.281 22.891 1 98.12 77 GLY B O 1
ATOM 3201 N N . ASN B 1 78 ? -25.938 23.188 22.062 1 97.25 78 ASN B N 1
ATOM 3202 C CA . ASN B 1 78 ? -26.859 22.453 22.938 1 97.25 78 ASN B CA 1
ATOM 3203 C C . ASN B 1 78 ? -26.781 20.953 22.688 1 97.25 78 ASN B C 1
ATOM 3205 O O . ASN B 1 78 ? -27.125 20.156 23.562 1 97.25 78 ASN B O 1
ATOM 3209 N N . GLU B 1 79 ? -26.266 20.516 21.562 1 97.75 79 GLU B N 1
ATOM 3210 C CA . GLU B 1 79 ? -26.25 19.094 21.234 1 97.75 79 GLU B CA 1
ATOM 3211 C C . GLU B 1 79 ? -24.859 18.5 21.469 1 97.75 79 GLU B C 1
ATOM 3213 O O . GLU B 1 79 ? -24.656 17.297 21.281 1 97.75 79 GLU B O 1
ATOM 3218 N N . VAL B 1 80 ? -23.953 19.344 21.844 1 98.25 80 VAL B N 1
ATOM 3219 C CA . VAL B 1 80 ? -22.594 18.859 22.094 1 98.25 80 VAL B CA 1
ATOM 3220 C C . VAL B 1 80 ? -22.516 18.234 23.469 1 98.25 80 VAL B C 1
ATOM 3222 O O . VAL B 1 80 ? -22.703 18.906 24.484 1 98.25 80 VAL B O 1
ATOM 3225 N N . LEU B 1 81 ? -22.234 16.922 23.547 1 96.75 81 LEU B N 1
ATOM 3226 C CA . LEU B 1 81 ? -22.156 16.203 24.812 1 96.75 81 LEU B CA 1
ATOM 3227 C C . LEU B 1 81 ? -20.719 15.773 25.109 1 96.75 81 LEU B C 1
ATOM 3229 O O . LEU B 1 81 ? -20.391 15.484 26.266 1 96.75 81 LEU B O 1
ATOM 3233 N N . SER B 1 82 ? -19.875 15.781 24.156 1 96.12 82 SER B N 1
ATOM 3234 C CA . SER B 1 82 ? -18.547 15.219 24.266 1 96.12 82 SER B CA 1
ATOM 3235 C C . SER B 1 82 ? -17.562 16.234 24.844 1 96.12 82 SER B C 1
ATOM 3237 O O . SER B 1 82 ? -16.469 15.875 25.281 1 96.12 82 SER B O 1
ATOM 3239 N N . LEU B 1 83 ? -17.906 17.547 24.891 1 98.44 83 LEU B N 1
ATOM 3240 C CA . LEU B 1 83 ? -17.047 18.625 25.359 1 98.44 83 LEU B CA 1
ATOM 3241 C C . LEU B 1 83 ? -17.812 19.562 26.281 1 98.44 83 LEU B C 1
ATOM 3243 O O . LEU B 1 83 ? -19.031 19.641 26.219 1 98.44 83 LEU B O 1
ATOM 3247 N N . LYS B 1 84 ? -17.062 20.266 27.125 1 98.31 84 LYS B N 1
ATOM 3248 C CA . LYS B 1 84 ? -17.641 21.281 28 1 98.31 84 LYS B CA 1
ATOM 3249 C C . LYS B 1 84 ? -16.688 22.453 28.188 1 98.31 84 LYS B C 1
ATOM 3251 O O . LYS B 1 84 ? -15.492 22.344 27.891 1 98.31 84 LYS B O 1
ATOM 3256 N N . LYS B 1 85 ? -17.312 23.516 28.734 1 98.44 85 LYS B N 1
ATOM 3257 C CA . LYS B 1 85 ? -16.516 24.688 29.047 1 98.44 85 LYS B CA 1
ATOM 3258 C C . LYS B 1 85 ? -15.305 24.344 29.906 1 98.44 85 LYS B C 1
ATOM 3260 O O . LYS B 1 85 ? -15.43 23.594 30.891 1 98.44 85 LYS B O 1
ATOM 3265 N N . GLY B 1 86 ? -14.141 24.812 29.484 1 98.62 86 GLY B N 1
ATOM 3266 C CA . GLY B 1 86 ? -12.938 24.594 30.266 1 98.62 86 GLY B CA 1
ATOM 3267 C C . GLY B 1 86 ? -12.07 23.469 29.719 1 98.62 86 GLY B C 1
ATOM 3268 O O . GLY B 1 86 ? -10.898 23.359 30.078 1 98.62 86 GLY B O 1
ATOM 3269 N N . ASP B 1 87 ? -12.656 22.625 28.891 1 98.75 87 ASP B N 1
ATOM 3270 C CA . ASP B 1 87 ? -11.875 21.562 28.281 1 98.75 87 ASP B CA 1
ATOM 3271 C C . ASP B 1 87 ? -10.75 22.125 27.422 1 98.75 87 ASP B C 1
ATOM 3273 O O . ASP B 1 87 ? -10.953 23.094 26.672 1 98.75 87 ASP B O 1
ATOM 3277 N N . LYS B 1 88 ? -9.508 21.609 27.531 1 98.88 88 LYS B N 1
ATOM 3278 C CA . LYS B 1 88 ? -8.438 21.859 26.578 1 98.88 88 LYS B CA 1
ATOM 3279 C C . LYS B 1 88 ? -8.57 20.969 25.344 1 98.88 88 LYS B C 1
ATOM 3281 O O . LYS B 1 88 ? -8.766 19.766 25.469 1 98.88 88 LYS B O 1
ATOM 3286 N N . VAL B 1 89 ? -8.5 21.609 24.141 1 98.94 89 VAL B N 1
ATOM 3287 C CA . VAL B 1 89 ? -8.773 20.828 22.938 1 98.94 89 VAL B CA 1
ATOM 3288 C C . VAL B 1 89 ? -7.746 21.172 21.875 1 98.94 89 VAL B C 1
ATOM 3290 O O . VAL B 1 89 ? -7.141 22.25 21.891 1 98.94 89 VAL B O 1
ATOM 3293 N N . MET B 1 90 ? -7.441 20.25 21.016 1 98.88 90 MET B N 1
ATOM 3294 C CA . MET B 1 90 ? -6.816 20.438 19.703 1 98.88 90 MET B CA 1
ATOM 3295 C C . MET B 1 90 ? -7.867 20.453 18.609 1 98.88 90 MET B C 1
ATOM 3297 O O . MET B 1 90 ? -8.812 19.656 18.625 1 98.88 90 MET B O 1
ATOM 3301 N N . CYS B 1 91 ? -7.703 21.344 17.672 1 98.88 91 CYS B N 1
ATOM 3302 C CA . CYS B 1 91 ? -8.703 21.516 16.625 1 98.88 91 CYS B CA 1
ATOM 3303 C C . CYS B 1 91 ? -8.078 21.453 15.242 1 98.88 91 CYS B C 1
ATOM 3305 O O . CYS B 1 91 ? -6.91 21.812 15.07 1 98.88 91 CYS B O 1
ATOM 3307 N N . TYR B 1 92 ? -8.844 20.953 14.312 1 98.62 92 TYR B N 1
ATOM 3308 C CA . TYR B 1 92 ? -8.445 20.906 12.914 1 98.62 92 TYR B CA 1
ATOM 3309 C C . TYR B 1 92 ? -9.578 21.375 12.008 1 98.62 92 TYR B C 1
ATOM 3311 O O . TYR B 1 92 ? -10.742 21.031 12.234 1 98.62 92 TYR B O 1
ATOM 3319 N N . SER B 1 93 ? -9.219 22.219 11.055 1 97.69 93 SER B N 1
ATOM 3320 C CA . SER B 1 93 ? -10.148 22.641 10.016 1 97.69 93 SER B CA 1
ATOM 3321 C C . SER B 1 93 ? -9.508 22.578 8.633 1 97.69 93 SER B C 1
ATOM 3323 O O . SER B 1 93 ? -8.555 23.297 8.352 1 97.69 93 SER B O 1
ATOM 3325 N N . SER B 1 94 ? -10.125 21.781 7.758 1 95.56 94 SER B N 1
ATOM 3326 C CA . SER B 1 94 ? -9.594 21.641 6.406 1 95.56 94 SER B CA 1
ATOM 3327 C C . SER B 1 94 ? -9.859 22.891 5.578 1 95.56 94 SER B C 1
ATOM 3329 O O . SER B 1 94 ? -9.25 23.094 4.523 1 95.56 94 SER B O 1
ATOM 3331 N N . LYS B 1 95 ? -10.719 23.766 6.055 1 94.69 95 LYS B N 1
ATOM 3332 C CA . LYS B 1 95 ? -11.078 24.969 5.297 1 94.69 95 LYS B CA 1
ATOM 3333 C C . LYS B 1 95 ? -10.406 26.203 5.871 1 94.69 95 LYS B C 1
ATOM 3335 O O . LYS B 1 95 ? -10.648 27.328 5.414 1 94.69 95 LYS B O 1
ATOM 3340 N N . GLY B 1 96 ? -9.562 26.047 6.812 1 96.88 96 GLY B N 1
ATOM 3341 C CA . GLY B 1 96 ? -8.867 27.172 7.422 1 96.88 96 GLY B CA 1
ATOM 3342 C C . GLY B 1 96 ? -9.703 27.891 8.461 1 96.88 96 GLY B C 1
ATOM 3343 O O . GLY B 1 96 ? -10.641 27.328 9.023 1 96.88 96 GLY B O 1
ATOM 3344 N N . GLY B 1 97 ? -9.219 29.047 8.875 1 97.06 97 GLY B N 1
ATOM 3345 C CA . GLY B 1 97 ? -9.953 29.906 9.773 1 97.06 97 GLY B CA 1
ATOM 3346 C C . GLY B 1 97 ? -9.438 29.859 11.203 1 97.06 97 GLY B C 1
ATOM 3347 O O . GLY B 1 97 ? -9.961 30.562 12.078 1 97.06 97 GLY B O 1
ATOM 3348 N N . LEU B 1 98 ? -8.375 29.172 11.438 1 98.38 98 LEU B N 1
ATOM 3349 C CA . LEU B 1 98 ? -8.055 28.891 12.836 1 98.38 98 LEU B CA 1
ATOM 3350 C C . LEU B 1 98 ? -7.008 29.875 13.359 1 98.38 98 LEU B C 1
ATOM 3352 O O . LEU B 1 98 ? -6.75 29.922 14.562 1 98.38 98 LEU B O 1
ATOM 3356 N N . TYR B 1 99 ? -6.414 30.656 12.484 1 98.44 99 TYR B N 1
ATOM 3357 C CA . TYR B 1 99 ? -5.555 31.734 12.953 1 98.44 99 TYR B CA 1
ATOM 3358 C C . TYR B 1 99 ? -6.383 32.875 13.523 1 98.44 99 TYR B C 1
ATOM 3360 O O . TYR B 1 99 ? -6.363 34 12.992 1 98.44 99 TYR B O 1
ATOM 3368 N N . SER B 1 100 ? -7.062 32.594 14.57 1 97.88 100 SER B N 1
ATOM 3369 C CA . SER B 1 100 ? -7.949 33.531 15.242 1 97.88 100 SER B CA 1
ATOM 3370 C C . SER B 1 100 ? -7.922 33.344 16.75 1 97.88 100 SER B C 1
ATOM 3372 O O . SER B 1 100 ? -7.719 32.219 17.234 1 97.88 100 SER B O 1
ATOM 3374 N N . GLU B 1 101 ? -8.117 34.406 17.484 1 97.69 101 GLU B N 1
ATOM 3375 C CA . GLU B 1 101 ? -8.133 34.312 18.938 1 97.69 101 GLU B CA 1
ATOM 3376 C C . GLU B 1 101 ? -9.281 33.438 19.438 1 97.69 101 GLU B C 1
ATOM 3378 O O . GLU B 1 101 ? -9.18 32.812 20.484 1 97.69 101 GLU B O 1
ATOM 3383 N N . LYS B 1 102 ? -10.359 33.531 18.688 1 97.38 102 LYS B N 1
ATOM 3384 C CA . LYS B 1 102 ? -11.516 32.688 18.953 1 97.38 102 LYS B CA 1
ATOM 3385 C C . LYS B 1 102 ? -12.031 32.031 17.672 1 97.38 102 LYS B C 1
ATOM 3387 O O . LYS B 1 102 ? -12.055 32.656 16.625 1 97.38 102 LYS B O 1
ATOM 3392 N N . VAL B 1 103 ? -12.445 30.781 17.828 1 97.81 103 VAL B N 1
ATOM 3393 C CA . VAL B 1 103 ? -12.969 30.078 16.672 1 97.81 103 VAL B CA 1
ATOM 3394 C C . VAL B 1 103 ? -14.227 29.297 17.062 1 97.81 103 VAL B C 1
ATOM 3396 O O . VAL B 1 103 ? -14.398 28.953 18.234 1 97.81 103 VAL B O 1
ATOM 3399 N N . VAL B 1 104 ? -15.102 29.125 16.109 1 98.12 104 VAL B N 1
ATOM 3400 C CA . VAL B 1 104 ? -16.266 28.25 16.234 1 98.12 104 VAL B CA 1
ATOM 3401 C C . VAL B 1 104 ? -16.203 27.156 15.172 1 98.12 104 VAL B C 1
ATOM 3403 O O . VAL B 1 104 ? -16.031 27.438 13.984 1 98.12 104 VAL B O 1
ATOM 3406 N N . LEU B 1 105 ? -16.281 25.938 15.633 1 97.31 105 LEU B N 1
ATOM 3407 C CA . LEU B 1 105 ? -16.234 24.797 14.719 1 97.31 105 LEU B CA 1
ATOM 3408 C C . LEU B 1 105 ? -17.094 23.656 15.234 1 97.31 105 LEU B C 1
ATOM 3410 O O . LEU B 1 105 ? -17.5 23.641 16.406 1 97.31 105 LEU B O 1
ATOM 3414 N N . PRO B 1 106 ? -17.422 22.734 14.281 1 97.5 106 PRO B N 1
ATOM 3415 C CA . PRO B 1 106 ? -18.141 21.531 14.742 1 97.5 106 PRO B CA 1
ATOM 3416 C C . PRO B 1 106 ? -17.375 20.766 15.812 1 97.5 106 PRO B C 1
ATOM 3418 O O . PRO B 1 106 ? -16.141 20.641 15.727 1 97.5 106 PRO B O 1
ATOM 3421 N N . ALA B 1 107 ? -18.125 20.203 16.734 1 98.12 107 ALA B N 1
ATOM 3422 C CA . ALA B 1 107 ? -17.531 19.469 17.859 1 98.12 107 ALA B CA 1
ATOM 3423 C C . ALA B 1 107 ? -16.641 18.328 17.359 1 98.12 107 ALA B C 1
ATOM 3425 O O . ALA B 1 107 ? -15.633 18.016 17.984 1 98.12 107 ALA B O 1
ATOM 3426 N N . GLU B 1 108 ? -16.922 17.766 16.219 1 96.81 108 GLU B N 1
ATOM 3427 C CA . GLU B 1 108 ? -16.203 16.609 15.688 1 96.81 108 GLU B CA 1
ATOM 3428 C C . GLU B 1 108 ? -14.805 16.984 15.203 1 96.81 108 GLU B C 1
ATOM 3430 O O . GLU B 1 108 ? -13.977 16.125 14.945 1 96.81 108 GLU B O 1
ATOM 3435 N N . LYS B 1 109 ? -14.516 18.281 15.18 1 97.75 109 LYS B N 1
ATOM 3436 C CA . LYS B 1 109 ? -13.203 18.75 14.766 1 97.75 109 LYS B CA 1
ATOM 3437 C C . LYS B 1 109 ? -12.336 19.109 15.969 1 97.75 109 LYS B C 1
ATOM 3439 O O . LYS B 1 109 ? -11.227 19.625 15.812 1 97.75 109 LYS B O 1
ATOM 3444 N N . CYS B 1 110 ? -12.828 18.859 17.141 1 98.56 110 CYS B N 1
ATOM 3445 C CA . CYS B 1 110 ? -12.141 19.188 18.375 1 98.56 110 CYS B CA 1
ATOM 3446 C C . CYS B 1 110 ? -11.852 17.922 19.188 1 98.56 110 CYS B C 1
ATOM 3448 O O . CYS B 1 110 ? -12.727 17.062 19.328 1 98.56 110 CYS B O 1
ATOM 3450 N N . PHE B 1 111 ? -10.656 17.812 19.688 1 98.81 111 PHE B N 1
ATOM 3451 C CA . PHE B 1 111 ? -10.227 16.641 20.438 1 98.81 111 PHE B CA 1
ATOM 3452 C C . PHE B 1 111 ? -9.648 17.047 21.797 1 98.81 111 PHE B C 1
ATOM 3454 O O . PHE B 1 111 ? -8.844 17.984 21.875 1 98.81 111 PHE B O 1
ATOM 3461 N N . LEU B 1 112 ? -10.039 16.312 22.812 1 98.69 112 LEU B N 1
ATOM 3462 C CA . LEU B 1 112 ? -9.492 16.578 24.141 1 98.69 112 LEU B CA 1
ATOM 3463 C C . LEU B 1 112 ? -7.977 16.406 24.156 1 98.69 112 LEU B C 1
ATOM 3465 O O . LEU B 1 112 ? -7.457 15.422 23.609 1 98.69 112 LEU B O 1
ATOM 3469 N N . MET B 1 113 ? -7.328 17.312 24.75 1 98.19 113 MET B N 1
ATOM 3470 C CA . MET B 1 113 ? -5.879 17.25 24.906 1 98.19 113 MET B CA 1
ATOM 3471 C C . MET B 1 113 ? -5.492 16.391 26.094 1 98.19 113 MET B C 1
ATOM 3473 O O . MET B 1 113 ? -6.148 16.438 27.141 1 98.19 113 MET B O 1
ATOM 3477 N N . PRO B 1 114 ? -4.391 15.633 25.922 1 98 114 PRO B N 1
ATOM 3478 C CA . PRO B 1 114 ? -3.803 15.086 27.141 1 98 114 PRO B CA 1
ATOM 3479 C C . PRO B 1 114 ? -3.465 16.156 28.172 1 98 114 PRO B C 1
ATOM 3481 O O . PRO B 1 114 ? -3.049 17.266 27.812 1 98 114 PRO B O 1
ATOM 3484 N N . SER B 1 115 ? -3.547 15.805 29.406 1 95.69 115 SER B N 1
ATOM 3485 C CA . SER B 1 115 ? -3.418 16.781 30.469 1 95.69 115 SER B CA 1
ATOM 3486 C C . SER B 1 115 ? -2.021 17.406 30.5 1 95.69 115 SER B C 1
ATOM 3488 O O . SER B 1 115 ? -1.856 18.562 30.859 1 95.69 115 SER B O 1
ATOM 3490 N N . SER B 1 116 ? -1.054 16.656 30.109 1 97.25 116 SER B N 1
ATOM 3491 C CA . SER B 1 116 ? 0.324 17.125 30.219 1 97.25 116 SER B CA 1
ATOM 3492 C C . SER B 1 116 ? 0.746 17.875 28.953 1 97.25 116 SER B C 1
ATOM 3494 O O . SER B 1 116 ? 1.843 18.438 28.906 1 97.25 116 SER B O 1
ATOM 3496 N N . MET B 1 117 ? -0.079 17.969 28.047 1 98.06 117 MET B N 1
ATOM 3497 C CA . MET B 1 117 ? 0.244 18.578 26.766 1 98.06 117 MET B CA 1
ATOM 3498 C C . MET B 1 117 ? 0.15 20.109 26.844 1 98.06 117 MET B C 1
ATOM 3500 O O . MET B 1 117 ? -0.807 20.641 27.406 1 98.06 117 MET B O 1
ATOM 3504 N N . THR B 1 118 ? 1.245 20.812 26.391 1 98.69 118 THR B N 1
ATOM 3505 C CA . THR B 1 118 ? 1.155 22.266 26.25 1 98.69 118 THR B CA 1
ATOM 3506 C C . THR B 1 118 ? 0.311 22.641 25.047 1 98.69 118 THR B C 1
ATOM 3508 O O . THR B 1 118 ? 0.084 21.828 24.156 1 98.69 118 THR B O 1
ATOM 3511 N N . PHE B 1 119 ? -0.177 23.844 25.016 1 98.75 119 PHE B N 1
ATOM 3512 C CA . PHE B 1 119 ? -0.969 24.297 23.875 1 98.75 119 PHE B CA 1
ATOM 3513 C C . PHE B 1 119 ? -0.13 24.312 22.609 1 98.75 119 PHE B C 1
ATOM 3515 O O . PHE B 1 119 ? -0.64 24.031 21.516 1 98.75 119 PHE B O 1
ATOM 3522 N N . GLU B 1 120 ? 1.182 24.641 22.75 1 98.75 120 GLU B N 1
ATOM 3523 C CA . GLU B 1 120 ? 2.076 24.609 21.594 1 98.75 120 GLU B CA 1
ATOM 3524 C C . GLU B 1 120 ? 2.195 23.188 21.047 1 98.75 120 GLU B C 1
ATOM 3526 O O . GLU B 1 120 ? 2.133 22.984 19.828 1 98.75 120 GLU B O 1
ATOM 3531 N N . GLU B 1 121 ? 2.334 22.234 21.922 1 98.75 121 GLU B N 1
ATOM 3532 C CA . GLU B 1 121 ? 2.377 20.844 21.484 1 98.75 121 GLU B CA 1
ATOM 3533 C C . GLU B 1 121 ? 1.059 20.422 20.844 1 98.75 121 GLU B C 1
ATOM 3535 O O . GLU B 1 121 ? 1.053 19.703 19.844 1 98.75 121 GLU B O 1
ATOM 3540 N N . GLY B 1 122 ? -0.042 20.844 21.453 1 98.81 122 GLY B N 1
ATOM 3541 C CA . GLY B 1 122 ? -1.351 20.547 20.891 1 98.81 122 GLY B CA 1
ATOM 3542 C C . GLY B 1 122 ? -1.528 21.078 19.484 1 98.81 122 GLY B C 1
ATOM 3543 O O . GLY B 1 122 ? -2.107 20.391 18.625 1 98.81 122 GLY B O 1
ATOM 3544 N N . ALA B 1 123 ? -0.997 22.297 19.203 1 98.75 123 ALA B N 1
ATOM 3545 C CA . ALA B 1 123 ? -1.103 22.922 17.891 1 98.75 123 ALA B CA 1
ATOM 3546 C C . ALA B 1 123 ? -0.155 22.281 16.891 1 98.75 123 ALA B C 1
ATOM 3548 O O . ALA B 1 123 ? -0.177 22.609 15.703 1 98.75 123 ALA B O 1
ATOM 3549 N N . ALA B 1 124 ? 0.699 21.375 17.406 1 98.81 124 ALA B N 1
ATOM 3550 C CA . ALA B 1 124 ? 1.697 20.719 16.562 1 98.81 124 ALA B CA 1
ATOM 3551 C C . ALA B 1 124 ? 1.361 19.234 16.375 1 98.81 124 ALA B C 1
ATOM 3553 O O . ALA B 1 124 ? 2.131 18.5 15.766 1 98.81 124 ALA B O 1
ATOM 3554 N N . PHE B 1 125 ? 0.188 18.781 16.797 1 98.88 125 PHE B N 1
ATOM 3555 C CA . PHE B 1 125 ? 0.004 17.344 17.016 1 98.88 125 PHE B CA 1
ATOM 3556 C C . PHE B 1 125 ? -0.847 16.734 15.914 1 98.88 125 PHE B C 1
ATOM 3558 O O . PHE B 1 125 ? -0.421 15.789 15.242 1 98.88 125 PHE B O 1
ATOM 3565 N N . LEU B 1 126 ? -1.986 17.25 15.633 1 98.81 126 LEU B N 1
ATOM 3566 C CA . LEU B 1 126 ? -2.979 16.562 14.805 1 98.81 126 LEU B CA 1
ATOM 3567 C C . LEU B 1 126 ? -2.449 16.344 13.398 1 98.81 126 LEU B C 1
ATOM 3569 O O . LEU B 1 126 ? -2.344 15.195 12.945 1 98.81 126 LEU B O 1
ATOM 3573 N N . ILE B 1 127 ? -2.008 17.344 12.695 1 98.75 127 ILE B N 1
ATOM 3574 C CA . ILE B 1 127 ? -1.672 17.219 11.281 1 98.75 127 ILE B CA 1
ATOM 3575 C C . ILE B 1 127 ? -0.432 16.344 11.125 1 98.75 127 ILE B C 1
ATOM 3577 O O . ILE B 1 127 ? -0.433 15.391 10.336 1 98.75 127 ILE B O 1
ATOM 3581 N N . ASN B 1 128 ? 0.619 16.609 11.906 1 98.75 128 ASN B N 1
ATOM 3582 C CA . ASN B 1 128 ? 1.88 15.898 11.742 1 98.75 128 ASN B CA 1
ATOM 3583 C C . ASN B 1 128 ? 1.745 14.422 12.117 1 98.75 128 ASN B C 1
ATOM 3585 O O . ASN B 1 128 ? 2.158 13.547 11.359 1 98.75 128 ASN B O 1
ATOM 3589 N N . TYR B 1 129 ? 1.071 14.148 13.211 1 98.94 129 TYR B N 1
ATOM 3590 C CA . TYR B 1 129 ? 1.101 12.781 13.727 1 98.94 129 TYR B CA 1
ATOM 3591 C C . TYR B 1 129 ? 0.024 11.93 13.062 1 98.94 129 TYR B C 1
ATOM 3593 O O . TYR B 1 129 ? 0.199 10.719 12.898 1 98.94 129 TYR B O 1
ATOM 3601 N N . LEU B 1 130 ? -1.088 12.547 12.664 1 98.88 130 LEU B N 1
ATOM 3602 C CA . LEU B 1 130 ? -2.041 11.805 11.852 1 98.88 130 LEU B CA 1
ATOM 3603 C C . LEU B 1 130 ? -1.43 11.438 10.5 1 98.88 130 LEU B C 1
ATOM 3605 O O . LEU B 1 130 ? -1.555 10.297 10.055 1 98.88 130 LEU B O 1
ATOM 3609 N N . THR B 1 131 ? -0.74 12.406 9.844 1 98.81 131 THR B N 1
ATOM 3610 C CA . THR B 1 131 ? -0.074 12.141 8.57 1 98.81 131 THR B CA 1
ATOM 3611 C C . THR B 1 131 ? 0.93 11 8.719 1 98.81 131 THR B C 1
ATOM 3613 O O . THR B 1 131 ? 0.921 10.055 7.926 1 98.81 131 THR B O 1
ATOM 3616 N N . ALA B 1 132 ? 1.725 11.086 9.75 1 98.88 132 ALA B N 1
ATOM 3617 C CA . ALA B 1 132 ? 2.738 10.062 9.984 1 98.88 132 ALA B CA 1
ATOM 3618 C C . ALA B 1 132 ? 2.094 8.695 10.242 1 98.88 132 ALA B C 1
ATOM 3620 O O . ALA B 1 132 ? 2.521 7.688 9.68 1 98.88 132 ALA B O 1
ATOM 3621 N N . TYR B 1 133 ? 1.056 8.664 11.047 1 98.88 133 TYR B N 1
ATOM 3622 C CA . TYR B 1 133 ? 0.419 7.406 11.414 1 98.88 133 TYR B CA 1
ATOM 3623 C C . TYR B 1 133 ? -0.159 6.711 10.188 1 98.88 133 TYR B C 1
ATOM 3625 O O . TYR B 1 133 ? 0.109 5.531 9.945 1 98.88 133 TYR B O 1
ATOM 3633 N N . PHE B 1 134 ? -0.917 7.426 9.43 1 98.75 134 PHE B N 1
ATOM 3634 C CA . PHE B 1 134 ? -1.616 6.805 8.312 1 98.75 134 PHE B CA 1
ATOM 3635 C C . PHE B 1 134 ? -0.632 6.367 7.23 1 98.75 134 PHE B C 1
ATOM 3637 O O . PHE B 1 134 ? -0.829 5.336 6.586 1 98.75 134 PHE B O 1
ATOM 3644 N N . THR B 1 135 ? 0.439 7.117 7.023 1 98.69 135 THR B N 1
ATOM 3645 C CA . THR B 1 135 ? 1.412 6.73 6.008 1 98.69 135 THR B CA 1
ATOM 3646 C C . THR B 1 135 ? 2.225 5.523 6.473 1 98.69 135 THR B C 1
ATOM 3648 O O . THR B 1 135 ? 2.537 4.637 5.676 1 98.69 135 THR B O 1
ATOM 3651 N N . LEU B 1 136 ? 2.498 5.445 7.793 1 98.75 136 LEU B N 1
ATOM 3652 C CA . LEU B 1 136 ? 3.344 4.371 8.305 1 98.75 136 LEU B CA 1
ATOM 3653 C C . LEU B 1 136 ? 2.541 3.09 8.492 1 98.75 136 LEU B C 1
ATOM 3655 O O . LEU B 1 136 ? 2.979 2.012 8.078 1 98.75 136 LEU B O 1
ATOM 3659 N N . PHE B 1 137 ? 1.364 3.219 9.047 1 98.06 137 PHE B N 1
ATOM 3660 C CA . PHE B 1 137 ? 0.723 2.01 9.555 1 98.06 137 PHE B CA 1
ATOM 3661 C C . PHE B 1 137 ? -0.436 1.596 8.656 1 98.06 137 PHE B C 1
ATOM 3663 O O . PHE B 1 137 ? -0.668 0.404 8.445 1 98.06 137 PHE B O 1
ATOM 3670 N N . ASP B 1 138 ? -1.22 2.553 8.18 1 96.88 138 ASP B N 1
ATOM 3671 C CA . ASP B 1 138 ? -2.342 2.174 7.324 1 96.88 138 ASP B CA 1
ATOM 3672 C C . ASP B 1 138 ? -1.877 1.908 5.895 1 96.88 138 ASP B C 1
ATOM 3674 O O . ASP B 1 138 ? -1.996 0.788 5.395 1 96.88 138 ASP B O 1
ATOM 3678 N N . ILE B 1 139 ? -1.246 2.914 5.281 1 97.44 139 ILE B N 1
ATOM 3679 C CA . ILE B 1 139 ? -0.81 2.775 3.896 1 97.44 139 ILE B CA 1
ATOM 3680 C C . ILE B 1 139 ? 0.461 1.932 3.838 1 97.44 139 ILE B C 1
ATOM 3682 O O . ILE B 1 139 ? 0.572 1.022 3.012 1 97.44 139 ILE B O 1
ATOM 3686 N N . GLY B 1 140 ? 1.391 2.176 4.789 1 97.75 140 GLY B N 1
ATOM 3687 C CA . GLY B 1 140 ? 2.723 1.598 4.742 1 97.75 140 GLY B CA 1
ATOM 3688 C C . GLY B 1 140 ? 2.775 0.175 5.266 1 97.75 140 GLY B C 1
ATOM 3689 O O . GLY B 1 140 ? 3.641 -0.608 4.863 1 97.75 140 GLY B O 1
ATOM 3690 N N . ASN B 1 141 ? 1.831 -0.143 6.203 1 97.81 141 ASN B N 1
ATOM 3691 C CA . ASN B 1 141 ? 1.876 -1.451 6.848 1 97.81 141 ASN B CA 1
ATOM 3692 C C . ASN B 1 141 ? 3.244 -1.724 7.465 1 97.81 141 ASN B C 1
ATOM 3694 O O . ASN B 1 141 ? 3.863 -2.752 7.188 1 97.81 141 ASN B O 1
ATOM 3698 N N . LEU B 1 142 ? 3.721 -0.774 8.289 1 98.19 142 LEU B N 1
ATOM 3699 C CA . LEU B 1 142 ? 5.035 -0.878 8.914 1 98.19 142 LEU B CA 1
ATOM 3700 C C . LEU B 1 142 ? 5.105 -2.096 9.836 1 98.19 142 LEU B C 1
ATOM 3702 O O . LEU B 1 142 ? 4.238 -2.287 10.688 1 98.19 142 LEU B O 1
ATOM 3706 N N . GLN B 1 143 ? 6.125 -2.871 9.617 1 96.38 143 GLN B N 1
ATOM 3707 C CA . GLN B 1 143 ? 6.363 -4.07 10.414 1 96.38 143 GLN B CA 1
ATOM 3708 C C . GLN B 1 143 ? 7.758 -4.055 11.031 1 96.38 143 GLN B C 1
ATOM 3710 O O . GLN B 1 143 ? 8.617 -3.281 10.609 1 96.38 143 GLN B O 1
ATOM 3715 N N . ARG B 1 144 ? 7.891 -4.949 11.992 1 96.56 144 ARG B N 1
ATOM 3716 C CA . ARG B 1 144 ? 9.164 -5.078 12.703 1 96.56 144 ARG B CA 1
ATOM 3717 C C . ARG B 1 144 ? 10.312 -5.305 11.727 1 96.56 144 ARG B C 1
ATOM 3719 O O . ARG B 1 144 ? 10.172 -6.059 10.758 1 96.56 144 ARG B O 1
ATOM 3726 N N . GLY B 1 145 ? 11.414 -4.625 11.93 1 96.81 145 GLY B N 1
ATOM 3727 C CA . GLY B 1 145 ? 12.641 -4.879 11.195 1 96.81 145 GLY B CA 1
ATOM 3728 C C . GLY B 1 145 ? 12.734 -4.105 9.891 1 96.81 145 GLY B C 1
ATOM 3729 O O . GLY B 1 145 ? 13.703 -4.242 9.148 1 96.81 145 GLY B O 1
ATOM 3730 N N . GLN B 1 146 ? 11.773 -3.227 9.562 1 97.88 146 GLN B N 1
ATOM 3731 C CA . GLN B 1 146 ? 11.711 -2.562 8.266 1 97.88 146 GLN B CA 1
ATOM 3732 C C . GLN B 1 146 ? 12.445 -1.228 8.297 1 97.88 146 GLN B C 1
ATOM 3734 O O . GLN B 1 146 ? 12.875 -0.771 9.359 1 97.88 146 GLN B O 1
ATOM 3739 N N . THR B 1 147 ? 12.625 -0.68 7.184 1 98.56 147 THR B N 1
ATOM 3740 C CA . THR B 1 147 ? 13.312 0.591 6.973 1 98.56 147 THR B CA 1
ATOM 3741 C C . THR B 1 147 ? 12.344 1.652 6.465 1 98.56 147 THR B C 1
ATOM 3743 O O . THR B 1 147 ? 11.523 1.382 5.59 1 98.56 147 THR B O 1
ATOM 3746 N N . VAL B 1 148 ? 12.453 2.846 7.07 1 98.81 148 VAL B N 1
ATOM 3747 C CA . VAL B 1 148 ? 11.617 3.982 6.691 1 98.81 148 VAL B CA 1
ATOM 3748 C C . VAL B 1 148 ? 12.508 5.145 6.242 1 98.81 148 VAL B C 1
ATOM 3750 O O . VAL B 1 148 ? 13.5 5.457 6.895 1 98.81 148 VAL B O 1
ATOM 3753 N N . PHE B 1 149 ? 12.172 5.73 5.109 1 98.69 149 PHE B N 1
ATOM 3754 C CA . PHE B 1 149 ? 12.828 6.938 4.633 1 98.69 149 PHE B CA 1
ATOM 3755 C C . PHE B 1 149 ? 11.836 8.094 4.523 1 98.69 149 PHE B C 1
ATOM 3757 O O . PHE B 1 149 ? 10.742 7.922 3.988 1 98.69 149 PHE B O 1
ATOM 3764 N N . VAL B 1 150 ? 12.219 9.258 5.008 1 98.44 150 VAL B N 1
ATOM 3765 C CA . VAL B 1 150 ? 11.367 10.438 4.863 1 98.44 150 VAL B CA 1
ATOM 3766 C C . VAL B 1 150 ? 12.227 11.648 4.527 1 98.44 150 VAL B C 1
ATOM 3768 O O . VAL B 1 150 ? 13.25 11.891 5.168 1 98.44 150 VAL B O 1
ATOM 3771 N N . HIS B 1 151 ? 11.836 12.43 3.486 1 96 151 HIS B N 1
ATOM 3772 C CA . HIS B 1 151 ? 12.508 13.695 3.217 1 96 151 HIS B CA 1
ATOM 3773 C C . HIS B 1 151 ? 12.211 14.719 4.312 1 96 151 HIS B C 1
ATOM 3775 O O . HIS B 1 151 ? 11.164 14.656 4.965 1 96 151 HIS B O 1
ATOM 3781 N N . ALA B 1 152 ? 13.156 15.719 4.418 1 95.81 152 ALA B N 1
ATOM 3782 C CA . ALA B 1 152 ? 12.984 16.781 5.406 1 95.81 152 ALA B CA 1
ATOM 3783 C C . ALA B 1 152 ? 12.664 16.203 6.781 1 95.81 152 ALA B C 1
ATOM 3785 O O . ALA B 1 152 ? 11.688 16.609 7.418 1 95.81 152 ALA B O 1
ATOM 3786 N N . ILE B 1 153 ? 13.508 15.32 7.23 1 98.12 153 ILE B N 1
ATOM 3787 C CA . ILE B 1 153 ? 13.25 14.461 8.383 1 98.12 153 ILE B CA 1
ATOM 3788 C C . ILE B 1 153 ? 13.227 15.305 9.656 1 98.12 153 ILE B C 1
ATOM 3790 O O . ILE B 1 153 ? 12.703 14.875 10.688 1 98.12 153 ILE B O 1
ATOM 3794 N N . ALA B 1 154 ? 13.766 16.5 9.625 1 98 154 ALA B N 1
ATOM 3795 C CA . ALA B 1 154 ? 13.844 17.344 10.82 1 98 154 ALA B CA 1
ATOM 3796 C C . ALA B 1 154 ? 12.594 18.203 10.969 1 98 154 ALA B C 1
ATOM 3798 O O . ALA B 1 154 ? 12.398 18.844 12 1 98 154 ALA B O 1
ATOM 3799 N N . GLY B 1 155 ? 11.75 18.203 9.961 1 97.44 155 GLY B N 1
ATOM 3800 C CA . GLY B 1 155 ? 10.531 19 10.039 1 97.44 155 GLY B CA 1
ATOM 3801 C C . GLY B 1 155 ? 9.469 18.359 10.914 1 97.44 155 GLY B C 1
ATOM 3802 O O . GLY B 1 155 ? 9.742 17.406 11.641 1 97.44 155 GLY B O 1
ATOM 3803 N N . GLY B 1 156 ? 8.281 18.938 10.898 1 97.75 156 GLY B N 1
ATOM 3804 C CA . GLY B 1 156 ? 7.191 18.469 11.734 1 97.75 156 GLY B CA 1
ATOM 3805 C C . GLY B 1 156 ? 6.781 17.031 11.422 1 97.75 156 GLY B C 1
ATOM 3806 O O . GLY B 1 156 ? 6.785 16.172 12.305 1 97.75 156 GLY B O 1
ATOM 3807 N N . VAL B 1 157 ? 6.477 16.766 10.172 1 98.25 157 VAL B N 1
ATOM 3808 C CA . VAL B 1 157 ? 6.055 15.438 9.75 1 98.25 157 VAL B CA 1
ATOM 3809 C C . VAL B 1 157 ? 7.215 14.461 9.906 1 98.25 157 VAL B C 1
ATOM 3811 O O . VAL B 1 157 ? 7.027 13.328 10.367 1 98.25 157 VAL B O 1
ATOM 3814 N N . GLY B 1 158 ? 8.438 14.922 9.547 1 98.44 158 GLY B N 1
ATOM 3815 C CA . GLY B 1 158 ? 9.602 14.07 9.711 1 98.44 158 GLY B CA 1
ATOM 3816 C C . GLY B 1 158 ? 9.82 13.633 11.148 1 98.44 158 GLY B C 1
ATOM 3817 O O . GLY B 1 158 ? 10.117 12.461 11.406 1 98.44 158 GLY B O 1
ATOM 3818 N N . CYS B 1 159 ? 9.664 14.555 12.023 1 98.62 159 CYS B N 1
ATOM 3819 C CA . CYS B 1 159 ? 9.789 14.25 13.445 1 98.62 159 CYS B CA 1
ATOM 3820 C C . CYS B 1 159 ? 8.75 13.219 13.875 1 98.62 159 CYS B C 1
ATOM 3822 O O . CYS B 1 159 ? 9.078 12.258 14.578 1 98.62 159 CYS B O 1
ATOM 3824 N N . ALA B 1 160 ? 7.559 13.414 13.477 1 98.88 160 ALA B N 1
ATOM 3825 C CA . ALA B 1 160 ? 6.469 12.508 13.82 1 98.88 160 ALA B CA 1
ATOM 3826 C C . ALA B 1 160 ? 6.711 11.117 13.234 1 98.88 160 ALA B C 1
ATOM 3828 O O . ALA B 1 160 ? 6.52 10.109 13.914 1 98.88 160 ALA B O 1
ATOM 3829 N N . VAL B 1 161 ? 7.145 11.039 11.961 1 98.88 161 VAL B N 1
ATOM 3830 C CA . VAL B 1 161 ? 7.441 9.773 11.297 1 98.88 161 VAL B CA 1
ATOM 3831 C C . VAL B 1 161 ? 8.531 9.023 12.062 1 98.88 161 VAL B C 1
ATOM 3833 O O . VAL B 1 161 ? 8.414 7.82 12.305 1 98.88 161 VAL B O 1
ATOM 3836 N N . THR B 1 162 ? 9.523 9.766 12.477 1 98.94 162 THR B N 1
ATOM 3837 C CA . THR B 1 162 ? 10.633 9.164 13.195 1 98.94 162 THR B CA 1
ATOM 3838 C C . THR B 1 162 ? 10.164 8.57 14.523 1 98.94 162 THR B C 1
ATOM 3840 O O . THR B 1 162 ? 10.438 7.41 14.82 1 98.94 162 THR B O 1
ATOM 3843 N N . GLN B 1 163 ? 9.438 9.32 15.25 1 98.88 163 GLN B N 1
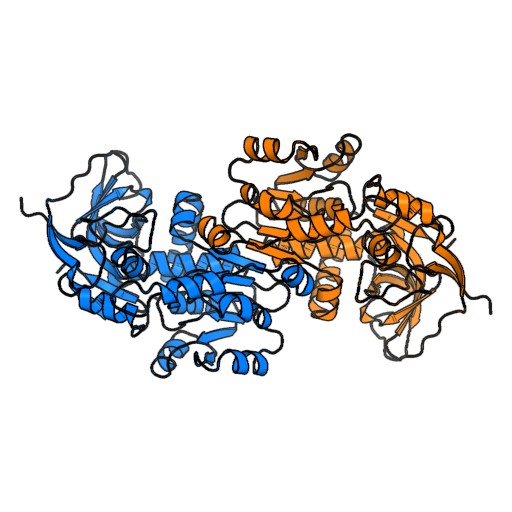ATOM 3844 C CA . GLN B 1 163 ? 9 8.875 16.578 1 98.88 163 GLN B CA 1
ATOM 3845 C C . GLN B 1 163 ? 8.062 7.68 16.469 1 98.88 163 GLN B C 1
ATOM 3847 O O . GLN B 1 163 ? 8.203 6.703 17.203 1 98.88 163 GLN B O 1
ATOM 3852 N N . LEU B 1 164 ? 7.09 7.754 15.57 1 98.94 164 LEU B N 1
ATOM 3853 C CA . LEU B 1 164 ? 6.152 6.648 15.406 1 98.94 164 LEU B CA 1
ATOM 3854 C C . LEU B 1 164 ? 6.867 5.402 14.898 1 98.94 164 LEU B C 1
ATOM 3856 O O . LEU B 1 164 ? 6.559 4.285 15.32 1 98.94 164 LEU B O 1
ATOM 3860 N N . SER B 1 165 ? 7.809 5.586 13.969 1 98.88 165 SER B N 1
ATOM 3861 C CA . SER B 1 165 ? 8.594 4.449 13.5 1 98.88 165 SER B CA 1
ATOM 3862 C C . SER B 1 165 ? 9.336 3.775 14.648 1 98.88 165 SER B C 1
ATOM 3864 O O . SER B 1 165 ? 9.32 2.549 14.773 1 98.88 165 SER B O 1
ATOM 3866 N N . LYS B 1 166 ? 9.922 4.605 15.5 1 98.5 166 LYS B N 1
ATOM 3867 C CA . LYS B 1 166 ? 10.758 4.094 16.578 1 98.5 166 LYS B CA 1
ATOM 3868 C C . LYS B 1 166 ? 9.914 3.482 17.688 1 98.5 166 LYS B C 1
ATOM 3870 O O . LYS B 1 166 ? 10.438 2.809 18.578 1 98.5 166 LYS B O 1
ATOM 3875 N N . SER B 1 167 ? 8.578 3.691 17.656 1 97.69 167 SER B N 1
ATOM 3876 C CA . SER B 1 167 ? 7.695 3.016 18.594 1 97.69 167 SER B CA 1
ATOM 3877 C C . SER B 1 167 ? 7.562 1.533 18.266 1 97.69 167 SER B C 1
ATOM 3879 O O . SER B 1 167 ? 7.082 0.749 19.078 1 97.69 167 SER B O 1
ATOM 3881 N N . MET B 1 168 ? 7.953 1.104 17.062 1 96.75 168 MET B N 1
ATOM 3882 C CA . MET B 1 168 ? 8 -0.285 16.609 1 96.75 168 MET B CA 1
ATOM 3883 C C . MET B 1 168 ? 9.398 -0.863 16.781 1 96.75 168 MET B C 1
ATOM 3885 O O . MET B 1 168 ? 10.391 -0.142 16.656 1 96.75 168 MET B O 1
ATOM 3889 N N . PRO B 1 169 ? 9.523 -2.113 17.078 1 96.38 169 PRO B N 1
ATOM 3890 C CA . PRO B 1 169 ? 10.844 -2.701 17.312 1 96.38 169 PRO B CA 1
ATOM 3891 C C . PRO B 1 169 ? 11.664 -2.824 16.031 1 96.38 169 PRO B C 1
ATOM 3893 O O . PRO B 1 169 ? 11.133 -3.189 14.977 1 96.38 169 PRO B O 1
ATOM 3896 N N . GLU B 1 170 ? 12.906 -2.498 16.172 1 97.81 170 GLU B N 1
ATOM 3897 C CA . GLU B 1 170 ? 13.93 -2.799 15.164 1 97.81 170 GLU B CA 1
ATOM 3898 C C . GLU B 1 170 ? 13.648 -2.062 13.859 1 97.81 170 GLU B C 1
ATOM 3900 O O . GLU B 1 170 ? 13.773 -2.641 12.773 1 97.81 170 GLU B O 1
ATOM 3905 N N . ILE B 1 171 ? 13.141 -0.89 13.906 1 98.62 171 ILE B N 1
ATOM 3906 C CA . ILE B 1 171 ? 12.93 -0.089 12.711 1 98.62 171 ILE B CA 1
ATOM 3907 C C . ILE B 1 171 ? 14.156 0.784 12.453 1 98.62 171 ILE B C 1
ATOM 3909 O O . ILE B 1 171 ? 14.711 1.372 13.383 1 98.62 171 ILE B O 1
ATOM 3913 N N . THR B 1 172 ? 14.617 0.832 11.234 1 98.69 172 THR B N 1
ATOM 3914 C CA . THR B 1 172 ? 15.672 1.748 10.797 1 98.69 172 THR B CA 1
ATOM 3915 C C . THR B 1 172 ? 15.07 2.971 10.117 1 98.69 172 THR B C 1
ATOM 3917 O O . THR B 1 172 ? 14.336 2.84 9.125 1 98.69 172 THR B O 1
ATOM 3920 N N . VAL B 1 173 ? 15.383 4.137 10.648 1 98.81 173 VAL B N 1
ATOM 3921 C CA . VAL B 1 173 ? 14.805 5.375 10.133 1 98.81 173 VAL B CA 1
ATOM 3922 C C . VAL B 1 173 ? 15.891 6.219 9.469 1 98.81 173 VAL B C 1
ATOM 3924 O O . VAL B 1 173 ? 16.891 6.562 10.102 1 98.81 173 VAL B O 1
ATOM 3927 N N . LEU B 1 174 ? 15.672 6.559 8.203 1 98.56 174 LEU B N 1
ATOM 3928 C CA . LEU B 1 174 ? 16.547 7.41 7.402 1 98.56 174 LEU B CA 1
ATOM 3929 C C . LEU B 1 174 ? 15.773 8.609 6.859 1 98.56 174 LEU B C 1
ATOM 3931 O O . LEU B 1 174 ? 14.555 8.555 6.695 1 98.56 174 LEU B O 1
ATOM 3935 N N . GLY B 1 175 ? 16.484 9.625 6.586 1 97.88 175 GLY B N 1
ATOM 3936 C CA . GLY B 1 175 ? 15.883 10.773 5.926 1 97.88 175 GLY B CA 1
ATOM 3937 C C . GLY B 1 175 ? 16.906 11.82 5.508 1 97.88 175 GLY B C 1
ATOM 3938 O O . GLY B 1 175 ? 18.109 11.633 5.688 1 97.88 175 GLY B O 1
ATOM 3939 N N . THR B 1 176 ? 16.406 12.805 4.84 1 96.88 176 THR B N 1
ATOM 3940 C CA . THR B 1 176 ? 17.281 13.898 4.43 1 96.88 176 THR B CA 1
ATOM 3941 C C . THR B 1 176 ? 17.062 15.125 5.312 1 96.88 176 THR B C 1
ATOM 3943 O O . THR B 1 176 ? 15.961 15.367 5.793 1 96.88 176 THR B O 1
ATOM 3946 N N . ALA B 1 177 ? 18.047 15.82 5.539 1 96.44 177 ALA B N 1
ATOM 3947 C CA . ALA B 1 177 ? 18.031 17.125 6.188 1 96.44 177 ALA B CA 1
ATOM 3948 C C . ALA B 1 177 ? 19.266 17.938 5.82 1 96.44 177 ALA B C 1
ATOM 3950 O O . ALA B 1 177 ? 20.25 17.391 5.309 1 96.44 177 ALA B O 1
ATOM 3951 N N . SER B 1 178 ? 19.172 19.219 5.996 1 93.94 178 SER B N 1
ATOM 3952 C CA . SER B 1 178 ? 20.375 20.031 5.883 1 93.94 178 SER B CA 1
ATOM 3953 C C . SER B 1 178 ? 21.344 19.734 7.027 1 93.94 178 SER B C 1
ATOM 3955 O O . SER B 1 178 ? 20.938 19.234 8.078 1 93.94 178 SER B O 1
ATOM 3957 N N . ASP B 1 179 ? 22.609 20.047 6.805 1 89.56 179 ASP B N 1
ATOM 3958 C CA . ASP B 1 179 ? 23.656 19.688 7.746 1 89.56 179 ASP B CA 1
ATOM 3959 C C . ASP B 1 179 ? 23.375 20.266 9.133 1 89.56 179 ASP B C 1
ATOM 3961 O O . ASP B 1 179 ? 23.609 19.609 10.148 1 89.56 179 ASP B O 1
ATOM 3965 N N . GLY B 1 180 ? 22.891 21.422 9.211 1 92.31 180 GLY B N 1
ATOM 3966 C CA . GLY B 1 180 ? 22.656 22.094 10.477 1 92.31 180 GLY B CA 1
ATOM 3967 C C . GLY B 1 180 ? 21.547 21.453 11.289 1 92.31 180 GLY B C 1
ATOM 3968 O O . GLY B 1 180 ? 21.406 21.703 12.484 1 92.31 180 GLY B O 1
ATOM 3969 N N . LYS B 1 181 ? 20.828 20.469 10.68 1 96.38 181 LYS B N 1
ATOM 3970 C CA . LYS B 1 181 ? 19.672 19.906 11.367 1 96.38 181 LYS B CA 1
ATOM 3971 C C . LYS B 1 181 ? 19.875 18.422 11.672 1 96.38 181 LYS B C 1
ATOM 3973 O O . LYS B 1 181 ? 19.016 17.781 12.266 1 96.38 181 LYS B O 1
ATOM 3978 N N . ALA B 1 182 ? 21.031 17.906 11.266 1 95.88 182 ALA B N 1
ATOM 3979 C CA . ALA B 1 182 ? 21.281 16.484 11.391 1 95.88 182 ALA B CA 1
ATOM 3980 C C . ALA B 1 182 ? 21.297 16.062 12.859 1 95.88 182 ALA B C 1
ATOM 3982 O O . ALA B 1 182 ? 20.797 14.984 13.211 1 95.88 182 ALA B O 1
ATOM 3983 N N . LEU B 1 183 ? 21.875 16.875 13.656 1 96.75 183 LEU B N 1
ATOM 3984 C CA . LEU B 1 183 ? 21.984 16.547 15.078 1 96.75 183 LEU B CA 1
ATOM 3985 C C . LEU B 1 183 ? 20.594 16.453 15.711 1 96.75 183 LEU B C 1
ATOM 3987 O O . LEU B 1 183 ? 20.328 15.539 16.484 1 96.75 183 LEU B O 1
ATOM 3991 N N . ALA B 1 184 ? 19.766 17.391 15.352 1 97.5 184 ALA B N 1
ATOM 3992 C CA . ALA B 1 184 ? 18.406 17.391 15.906 1 97.5 184 ALA B CA 1
ATOM 3993 C C . ALA B 1 184 ? 17.609 16.188 15.43 1 97.5 184 ALA B C 1
ATOM 3995 O O . ALA B 1 184 ? 16.859 15.586 16.203 1 97.5 184 ALA B O 1
ATOM 3996 N N . ALA B 1 185 ? 17.781 15.836 14.211 1 98.19 185 ALA B N 1
ATOM 3997 C CA . ALA B 1 185 ? 17.094 14.672 13.656 1 98.19 185 ALA B CA 1
ATOM 3998 C C . ALA B 1 185 ? 17.531 13.391 14.367 1 98.19 185 ALA B C 1
ATOM 4000 O O . ALA B 1 185 ? 16.688 12.539 14.695 1 98.19 185 ALA B O 1
ATOM 4001 N N . ARG B 1 186 ? 18.797 13.242 14.617 1 98.06 186 ARG B N 1
ATOM 4002 C CA . ARG B 1 186 ? 19.328 12.07 15.32 1 98.06 186 ARG B CA 1
ATOM 4003 C C . ARG B 1 186 ? 18.828 12.023 16.766 1 98.06 186 ARG B C 1
ATOM 4005 O O . ARG B 1 186 ? 18.5 10.953 17.281 1 98.06 186 ARG B O 1
ATOM 4012 N N . ALA B 1 187 ? 18.797 13.195 17.344 1 97.94 187 ALA B N 1
ATOM 4013 C CA . ALA B 1 187 ? 18.297 13.281 18.703 1 97.94 187 ALA B CA 1
ATOM 4014 C C . ALA B 1 187 ? 16.828 12.836 18.781 1 97.94 187 ALA B C 1
ATOM 4016 O O . ALA B 1 187 ? 16.391 12.305 19.797 1 97.94 187 ALA B O 1
ATOM 4017 N N . ASN B 1 188 ? 16.156 13.039 17.688 1 98.19 188 ASN B N 1
ATOM 4018 C CA . ASN B 1 188 ? 14.758 12.617 17.609 1 98.19 188 ASN B CA 1
ATOM 4019 C C . ASN B 1 188 ? 14.633 11.141 17.266 1 98.19 188 ASN B C 1
ATOM 4021 O O . ASN B 1 188 ? 13.531 10.594 17.219 1 98.19 188 ASN B O 1
ATOM 4025 N N . GLY B 1 189 ? 15.68 10.477 16.938 1 98.12 189 GLY B N 1
ATOM 4026 C CA . GLY B 1 189 ? 15.633 9.031 16.781 1 98.12 189 GLY B CA 1
ATOM 4027 C C . GLY B 1 189 ? 16.078 8.57 15.391 1 98.12 189 GLY B C 1
ATOM 4028 O O . GLY B 1 189 ? 16.141 7.371 15.125 1 98.12 189 GLY B O 1
ATOM 4029 N N . ALA B 1 190 ? 16.391 9.5 14.516 1 98.5 190 ALA B N 1
ATOM 4030 C CA . ALA B 1 190 ? 16.828 9.109 13.18 1 98.5 190 ALA B CA 1
ATOM 4031 C C . ALA B 1 190 ? 18.141 8.312 13.234 1 98.5 190 ALA B C 1
ATOM 4033 O O . ALA B 1 190 ? 19.062 8.68 13.969 1 98.5 190 ALA B O 1
ATOM 4034 N N . ASP B 1 191 ? 18.172 7.211 12.484 1 98.31 191 ASP B N 1
ATOM 4035 C CA . ASP B 1 191 ? 19.391 6.395 12.453 1 98.31 191 ASP B CA 1
ATOM 4036 C C . ASP B 1 191 ? 20.406 6.957 11.461 1 98.31 191 ASP B C 1
ATOM 4038 O O . ASP B 1 191 ? 21.609 6.898 11.703 1 98.31 191 ASP B O 1
ATOM 4042 N N . THR B 1 192 ? 19.938 7.43 10.359 1 97.56 192 THR B N 1
ATOM 4043 C CA . THR B 1 192 ? 20.812 7.977 9.32 1 97.56 192 THR B CA 1
ATOM 4044 C C . THR B 1 192 ? 20.203 9.242 8.727 1 97.56 192 THR B C 1
ATOM 4046 O O . THR B 1 192 ? 19.016 9.258 8.359 1 97.56 192 THR B O 1
ATOM 4049 N N . VAL B 1 193 ? 20.984 10.305 8.695 1 98 193 VAL B N 1
ATOM 4050 C CA . VAL B 1 193 ? 20.594 11.555 8.055 1 98 193 VAL B CA 1
ATOM 4051 C C . VAL B 1 193 ? 21.484 11.812 6.832 1 98 193 VAL B C 1
ATOM 4053 O O . VAL B 1 193 ? 22.703 11.836 6.941 1 98 193 VAL B O 1
ATOM 4056 N N . LEU B 1 194 ? 20.844 11.953 5.707 1 97.06 194 LEU B N 1
ATOM 4057 C CA . LEU B 1 194 ? 21.531 12.117 4.438 1 97.06 194 LEU B CA 1
ATOM 4058 C C . LEU B 1 194 ? 21.344 13.531 3.891 1 97.06 194 LEU B C 1
ATOM 4060 O O . LEU B 1 194 ? 20.406 14.227 4.285 1 97.06 194 LEU B O 1
ATOM 4064 N N . SER B 1 195 ? 22.266 13.883 2.975 1 95.25 195 SER B N 1
ATOM 4065 C CA . SER B 1 195 ? 22.109 15.164 2.283 1 95.25 195 SER B CA 1
ATOM 4066 C C . SER B 1 195 ? 21.141 15.039 1.114 1 95.25 195 SER B C 1
ATOM 4068 O O . SER B 1 195 ? 21.047 13.992 0.482 1 95.25 195 SER B O 1
ATOM 4070 N N . TYR B 1 196 ? 20.469 16.156 0.817 1 90.94 196 TYR B N 1
ATOM 4071 C CA . TYR B 1 196 ? 19.531 16.188 -0.298 1 90.94 196 TYR B CA 1
ATOM 4072 C C . TYR B 1 196 ? 20.234 15.922 -1.619 1 90.94 196 TYR B C 1
ATOM 4074 O O . TYR B 1 196 ? 19.656 15.328 -2.533 1 90.94 196 TYR B O 1
ATOM 4082 N N . SER B 1 197 ? 21.453 16.266 -1.658 1 91.56 197 SER B N 1
ATOM 4083 C CA . SER B 1 197 ? 22.172 16.203 -2.926 1 91.56 197 SER B CA 1
ATOM 4084 C C . SER B 1 197 ? 22.75 14.805 -3.164 1 91.56 197 SER B C 1
ATOM 4086 O O . SER B 1 197 ? 22.984 14.414 -4.309 1 91.56 197 SER B O 1
ATOM 4088 N N . SER B 1 198 ? 22.859 14.039 -2.119 1 92 198 SER B N 1
ATOM 4089 C CA . SER B 1 198 ? 23.578 12.789 -2.307 1 92 198 SER B CA 1
ATOM 4090 C C . SER B 1 198 ? 22.766 11.594 -1.807 1 92 198 SER B C 1
ATOM 4092 O O . SER B 1 198 ? 23.281 10.477 -1.726 1 92 198 SER B O 1
ATOM 4094 N N . PHE B 1 199 ? 21.531 11.82 -1.472 1 94.44 199 PHE B N 1
ATOM 4095 C CA . PHE B 1 199 ? 20.797 10.75 -0.81 1 94.44 199 PHE B CA 1
ATOM 4096 C C . PHE B 1 199 ? 20.641 9.547 -1.739 1 94.44 199 PHE B C 1
ATOM 4098 O O . PHE B 1 199 ? 20.656 8.406 -1.29 1 94.44 199 PHE B O 1
ATOM 4105 N N . HIS B 1 200 ? 20.547 9.727 -3.074 1 94.94 200 HIS B N 1
ATOM 4106 C CA . HIS B 1 200 ? 20.391 8.617 -4.008 1 94.94 200 HIS B CA 1
ATOM 4107 C C . HIS B 1 200 ? 21.594 7.672 -3.938 1 94.94 200 HIS B C 1
ATOM 4109 O O . HIS B 1 200 ? 21.422 6.461 -3.777 1 94.94 200 HIS B O 1
ATOM 4115 N N . GLU B 1 201 ? 22.719 8.273 -4.023 1 96.06 201 GLU B N 1
ATOM 4116 C CA . GLU B 1 201 ? 23.953 7.488 -3.986 1 96.06 201 GLU B CA 1
ATOM 4117 C C . GLU B 1 201 ? 24.125 6.801 -2.635 1 96.06 201 GLU B C 1
ATOM 4119 O O . GLU B 1 201 ? 24.531 5.633 -2.572 1 96.06 201 GLU B O 1
ATOM 4124 N N . GLU B 1 202 ? 23.844 7.512 -1.647 1 95.75 202 GLU B N 1
ATOM 4125 C CA . GLU B 1 202 ? 24.016 6.98 -0.3 1 95.75 202 GLU B CA 1
ATOM 4126 C C . GLU B 1 202 ? 23.031 5.852 -0.014 1 95.75 202 GLU B C 1
ATOM 4128 O O . GLU B 1 202 ? 23.391 4.848 0.608 1 95.75 202 GLU B O 1
ATOM 4133 N N . LEU B 1 203 ? 21.781 5.984 -0.458 1 96.38 203 LEU B N 1
ATOM 4134 C CA . LEU B 1 203 ? 20.797 4.91 -0.288 1 96.38 203 LEU B CA 1
ATOM 4135 C C . LEU B 1 203 ? 21.234 3.662 -1.055 1 96.38 203 LEU B C 1
ATOM 4137 O O . LEU B 1 203 ? 21.125 2.547 -0.543 1 96.38 203 LEU B O 1
ATOM 4141 N N . ASN B 1 204 ? 21.719 3.863 -2.252 1 95.44 204 ASN B N 1
ATOM 4142 C CA . ASN B 1 204 ? 22.172 2.74 -3.064 1 95.44 204 ASN B CA 1
ATOM 4143 C C . ASN B 1 204 ? 23.297 1.972 -2.373 1 95.44 204 ASN B C 1
ATOM 4145 O O . ASN B 1 204 ? 23.375 0.749 -2.496 1 95.44 204 ASN B O 1
ATOM 4149 N N . THR B 1 205 ? 24.125 2.658 -1.639 1 94.81 205 THR B N 1
ATOM 4150 C CA . THR B 1 205 ? 25.297 2.059 -0.998 1 94.81 205 THR B CA 1
ATOM 4151 C C . THR B 1 205 ? 24.922 1.438 0.344 1 94.81 205 THR B C 1
ATOM 4153 O O . THR B 1 205 ? 25.281 0.299 0.634 1 94.81 205 THR B O 1
ATOM 4156 N N . ARG B 1 206 ? 24.141 2.133 1.086 1 94.19 206 ARG B N 1
ATOM 4157 C CA . ARG B 1 206 ? 23.859 1.729 2.461 1 94.19 206 ARG B CA 1
ATOM 4158 C C . ARG B 1 206 ? 22.688 0.755 2.518 1 94.19 206 ARG B C 1
ATOM 4160 O O . ARG B 1 206 ? 22.625 -0.09 3.412 1 94.19 206 ARG B O 1
ATOM 4167 N N . HIS B 1 207 ? 21.797 0.91 1.586 1 95.62 207 HIS B N 1
ATOM 4168 C CA . HIS B 1 207 ? 20.609 0.073 1.521 1 95.62 207 HIS B CA 1
ATOM 4169 C C . HIS B 1 207 ? 20.359 -0.431 0.103 1 95.62 207 HIS B C 1
ATOM 4171 O O . HIS B 1 207 ? 19.344 -0.109 -0.509 1 95.62 207 HIS B O 1
ATOM 4177 N N . PRO B 1 208 ? 21.219 -1.286 -0.356 1 94.44 208 PRO B N 1
ATOM 4178 C CA . PRO B 1 208 ? 21.172 -1.705 -1.759 1 94.44 208 PRO B CA 1
ATOM 4179 C C . PRO B 1 208 ? 19.875 -2.455 -2.098 1 94.44 208 PRO B C 1
ATOM 4181 O O . PRO B 1 208 ? 19.469 -2.488 -3.26 1 94.44 208 PRO B O 1
ATOM 4184 N N . LYS B 1 209 ? 19.188 -3.043 -1.153 1 93.81 209 LYS B N 1
ATOM 4185 C CA . LYS B 1 209 ? 17.938 -3.738 -1.41 1 93.81 209 LYS B CA 1
ATOM 4186 C C . LYS B 1 209 ? 16.75 -2.777 -1.35 1 93.81 209 LYS B C 1
ATOM 4188 O O . LYS B 1 209 ? 15.617 -3.16 -1.646 1 93.81 209 LYS B O 1
ATOM 4193 N N . GLY B 1 210 ? 17.062 -1.493 -0.9 1 96.81 210 GLY B N 1
ATOM 4194 C CA . GLY B 1 210 ? 16.016 -0.479 -0.835 1 96.81 210 GLY B CA 1
ATOM 4195 C C . GLY B 1 210 ? 15.414 -0.333 0.548 1 96.81 210 GLY B C 1
ATOM 4196 O O . GLY B 1 210 ? 15.836 -1.009 1.49 1 96.81 210 GLY B O 1
ATOM 4197 N N . VAL B 1 211 ? 14.5 0.575 0.653 1 98.31 211 VAL B N 1
ATOM 4198 C CA . VAL B 1 211 ? 13.781 0.802 1.904 1 98.31 211 VAL B CA 1
ATOM 4199 C C . VAL B 1 211 ? 12.344 0.309 1.772 1 98.31 211 VAL B C 1
ATOM 4201 O O . VAL B 1 211 ? 11.82 0.19 0.662 1 98.31 211 VAL B O 1
ATOM 4204 N N . ASP B 1 212 ? 11.68 0.034 2.889 1 98.38 212 ASP B N 1
ATOM 4205 C CA . ASP B 1 212 ? 10.336 -0.539 2.877 1 98.38 212 ASP B CA 1
ATOM 4206 C C . ASP B 1 212 ? 9.281 0.541 2.66 1 98.38 212 ASP B C 1
ATOM 4208 O O . ASP B 1 212 ? 8.289 0.315 1.965 1 98.38 212 ASP B O 1
ATOM 4212 N N . ILE B 1 213 ? 9.445 1.67 3.285 1 98.75 213 ILE B N 1
ATOM 4213 C CA . ILE B 1 213 ? 8.508 2.789 3.182 1 98.75 213 ILE B CA 1
ATOM 4214 C C . ILE B 1 213 ? 9.281 4.074 2.883 1 98.75 213 ILE B C 1
ATOM 4216 O O . ILE B 1 213 ? 10.211 4.43 3.609 1 98.75 213 ILE B O 1
ATOM 4220 N N . PHE B 1 214 ? 8.969 4.688 1.764 1 98.62 214 PHE B N 1
ATOM 4221 C CA . PHE B 1 214 ? 9.523 5.977 1.354 1 98.62 214 PHE B CA 1
ATOM 4222 C C . PHE B 1 214 ? 8.445 7.051 1.349 1 98.62 214 PHE B C 1
ATOM 4224 O O . PHE B 1 214 ? 7.555 7.039 0.494 1 98.62 214 PHE B O 1
ATOM 4231 N N . ILE B 1 215 ? 8.516 7.977 2.295 1 98.31 215 ILE B N 1
ATOM 4232 C CA . ILE B 1 215 ? 7.555 9.07 2.4 1 98.31 215 ILE B CA 1
ATOM 4233 C C . ILE B 1 215 ? 8.125 10.32 1.745 1 98.31 215 ILE B C 1
ATOM 4235 O O . ILE B 1 215 ? 9.109 10.891 2.229 1 98.31 215 ILE B O 1
ATOM 4239 N N . ASP B 1 216 ? 7.449 10.758 0.708 1 95.88 216 ASP B N 1
ATOM 4240 C CA . ASP B 1 216 ? 7.922 11.898 -0.073 1 95.88 216 ASP B CA 1
ATOM 4241 C C . ASP B 1 216 ? 7.027 13.117 0.138 1 95.88 216 ASP B C 1
ATOM 4243 O O . ASP B 1 216 ? 5.84 13.086 -0.187 1 95.88 216 ASP B O 1
ATOM 4247 N N . ASN B 1 217 ? 7.605 14.148 0.637 1 94.12 217 ASN B N 1
ATOM 4248 C CA . ASN B 1 217 ? 6.879 15.398 0.799 1 94.12 217 ASN B CA 1
ATOM 4249 C C . ASN B 1 217 ? 7.477 16.516 -0.065 1 94.12 217 ASN B C 1
ATOM 4251 O O . ASN B 1 217 ? 7.102 17.672 0.069 1 94.12 217 ASN B O 1
ATOM 4255 N N . LEU B 1 218 ? 8.406 16.188 -0.856 1 89.06 218 LEU B N 1
ATOM 4256 C CA . LEU B 1 218 ? 9.023 17.156 -1.746 1 89.06 218 LEU B CA 1
ATOM 4257 C C . LEU B 1 218 ? 8.352 17.141 -3.117 1 89.06 218 LEU B C 1
ATOM 4259 O O . LEU B 1 218 ? 8.078 18.203 -3.693 1 89.06 218 LEU B O 1
ATOM 4263 N N . SER B 1 219 ? 8.047 15.953 -3.652 1 87.5 219 SER B N 1
ATOM 4264 C CA . SER B 1 219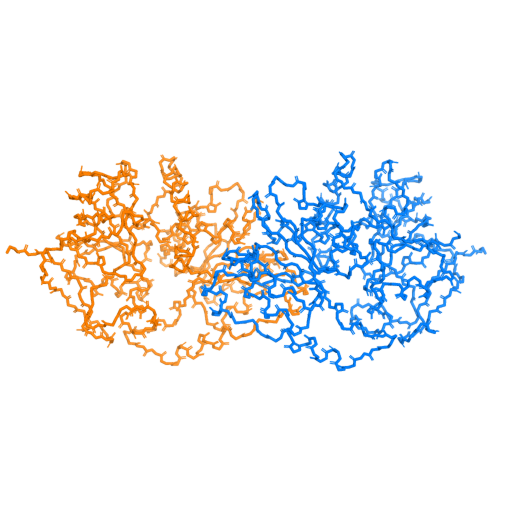 ? 7.484 15.742 -4.98 1 87.5 219 SER B CA 1
ATOM 4265 C C . SER B 1 219 ? 8.5 16.078 -6.07 1 87.5 219 SER B C 1
ATOM 4267 O O . SER B 1 219 ? 9.695 15.82 -5.906 1 87.5 219 SER B O 1
ATOM 4269 N N . GLY B 1 220 ? 7.969 16.375 -7.219 1 79.31 220 GLY B N 1
ATOM 4270 C CA . GLY B 1 220 ? 8.836 16.812 -8.297 1 79.31 220 GLY B CA 1
ATOM 4271 C C . GLY B 1 220 ? 9.398 15.664 -9.117 1 79.31 220 GLY B C 1
ATOM 4272 O O . GLY B 1 220 ? 8.836 14.57 -9.133 1 79.31 220 GLY B O 1
ATOM 4273 N N . ALA B 1 221 ? 10.547 15.922 -9.75 1 76.44 221 ALA B N 1
ATOM 4274 C CA . ALA B 1 221 ? 11.117 15.008 -10.727 1 76.44 221 ALA B CA 1
ATOM 4275 C C . ALA B 1 221 ? 11.695 13.766 -10.055 1 76.44 221 ALA B C 1
ATOM 4277 O O . ALA B 1 221 ? 11.758 12.695 -10.656 1 76.44 221 ALA B O 1
ATOM 4278 N N . GLU B 1 222 ? 11.938 13.883 -8.82 1 78.81 222 GLU B N 1
ATOM 4279 C CA . GLU B 1 222 ? 12.633 12.781 -8.148 1 78.81 222 GLU B CA 1
ATOM 4280 C C . GLU B 1 222 ? 11.648 11.766 -7.586 1 78.81 222 GLU B C 1
ATOM 4282 O O . GLU B 1 222 ? 12.039 10.656 -7.211 1 78.81 222 GLU B O 1
ATOM 4287 N N . PHE B 1 223 ? 10.391 12.109 -7.59 1 87.5 223 PHE B N 1
ATOM 4288 C CA . PHE B 1 223 ? 9.453 11.227 -6.902 1 87.5 223 PHE B CA 1
ATOM 4289 C C . PHE B 1 223 ? 9.43 9.852 -7.547 1 87.5 223 PHE B C 1
ATOM 4291 O O . PHE B 1 223 ? 9.75 8.852 -6.895 1 87.5 223 PHE B O 1
ATOM 4298 N N . ILE B 1 224 ? 9.18 9.773 -8.797 1 83.38 224 ILE B N 1
ATOM 4299 C CA . ILE B 1 224 ? 9.062 8.492 -9.484 1 83.38 224 ILE B CA 1
ATOM 4300 C C . ILE B 1 224 ? 10.43 7.828 -9.578 1 83.38 224 ILE B C 1
ATOM 4302 O O . ILE B 1 224 ? 10.539 6.602 -9.484 1 83.38 224 ILE B O 1
ATOM 4306 N N . LYS B 1 225 ? 11.484 8.656 -9.719 1 84.56 225 LYS B N 1
ATOM 4307 C CA . LYS B 1 225 ? 12.844 8.125 -9.797 1 84.56 225 LYS B CA 1
ATOM 4308 C C . LYS B 1 225 ? 13.227 7.422 -8.492 1 84.56 225 LYS B C 1
ATOM 4310 O O . LYS B 1 225 ? 14.109 6.559 -8.484 1 84.56 225 LYS B O 1
ATOM 4315 N N . SER B 1 226 ? 12.484 7.742 -7.48 1 92.06 226 SER B N 1
ATOM 4316 C CA . SER B 1 226 ? 12.836 7.211 -6.168 1 92.06 226 SER B CA 1
ATOM 4317 C C . SER B 1 226 ? 12.367 5.77 -6.012 1 92.06 226 SER B C 1
ATOM 4319 O O . SER B 1 226 ? 12.688 5.109 -5.02 1 92.06 226 SER B O 1
ATOM 4321 N N . LEU B 1 227 ? 11.641 5.273 -7.02 1 92.62 227 LEU B N 1
ATOM 4322 C CA . LEU B 1 227 ? 11.164 3.896 -6.969 1 92.62 227 LEU B CA 1
ATOM 4323 C C . LEU B 1 227 ? 12.336 2.916 -6.957 1 92.62 227 LEU B C 1
ATOM 4325 O O . LEU B 1 227 ? 12.203 1.799 -6.449 1 92.62 227 LEU B O 1
ATOM 4329 N N . VAL B 1 228 ? 13.484 3.318 -7.441 1 92.88 228 VAL B N 1
ATOM 4330 C CA . VAL B 1 228 ? 14.648 2.439 -7.5 1 92.88 228 VAL B CA 1
ATOM 4331 C C . VAL B 1 228 ? 15.141 2.135 -6.086 1 92.88 228 VAL B C 1
ATOM 4333 O O . VAL B 1 228 ? 15.867 1.166 -5.875 1 92.88 228 VAL B O 1
ATOM 4336 N N . HIS B 1 229 ? 14.695 3 -5.121 1 96.81 229 HIS B N 1
ATOM 4337 C CA . HIS B 1 229 ? 15.141 2.852 -3.74 1 96.81 229 HIS B CA 1
ATOM 4338 C C . HIS B 1 229 ? 14.102 2.127 -2.895 1 96.81 229 HIS B C 1
ATOM 4340 O O . HIS B 1 229 ? 14.227 2.059 -1.67 1 96.81 229 HIS B O 1
ATOM 4346 N N . ILE B 1 230 ? 13.062 1.61 -3.525 1 97.5 230 ILE B N 1
ATOM 4347 C CA . ILE B 1 230 ? 12.008 0.919 -2.789 1 97.5 230 ILE B CA 1
ATOM 4348 C C . ILE B 1 230 ? 12.219 -0.59 -2.889 1 97.5 230 ILE B C 1
ATOM 4350 O O . ILE B 1 230 ? 12.406 -1.126 -3.984 1 97.5 230 ILE B O 1
ATOM 4354 N N . ARG B 1 231 ? 12.188 -1.238 -1.781 1 96.69 231 ARG B N 1
ATOM 4355 C CA . ARG B 1 231 ? 12.312 -2.691 -1.732 1 96.69 231 ARG B CA 1
ATOM 4356 C C . ARG B 1 231 ? 11.062 -3.365 -2.279 1 96.69 231 ARG B C 1
ATOM 4358 O O . ARG B 1 231 ? 10 -2.746 -2.352 1 96.69 231 ARG B O 1
ATOM 4365 N N . GLY B 1 232 ? 11.242 -4.668 -2.69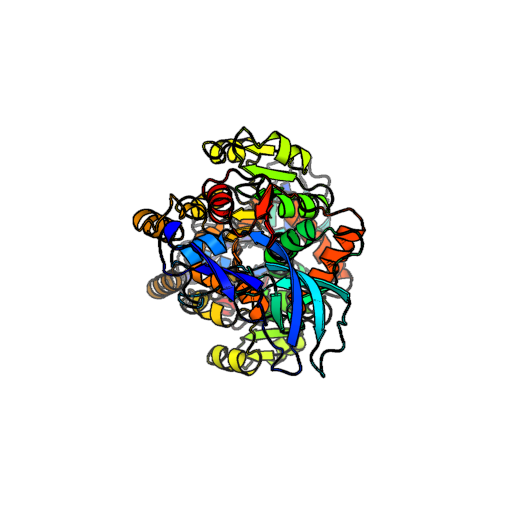7 1 96.69 232 GLY B N 1
ATOM 4366 C CA . GLY B 1 232 ? 10.047 -5.422 -3.029 1 96.69 232 GLY B CA 1
ATOM 4367 C C . GLY B 1 232 ? 9.008 -5.406 -1.925 1 96.69 232 GLY B C 1
ATOM 4368 O O . GLY B 1 232 ? 9.336 -5.559 -0.748 1 96.69 232 GLY B O 1
ATOM 4369 N N . LEU B 1 233 ? 7.723 -5.176 -2.348 1 97.62 233 LEU B N 1
ATOM 4370 C CA . LEU B 1 233 ? 6.559 -5.094 -1.47 1 97.62 233 LEU B CA 1
ATOM 4371 C C . LEU B 1 233 ? 6.559 -3.783 -0.691 1 97.62 233 LEU B C 1
ATOM 4373 O O . LEU B 1 233 ? 5.758 -3.602 0.229 1 97.62 233 LEU B O 1
ATOM 4377 N N . GLY B 1 234 ? 7.539 -2.936 -1.042 1 98.06 234 GLY B N 1
ATOM 4378 C CA . GLY B 1 234 ? 7.609 -1.643 -0.379 1 98.06 234 GLY B CA 1
ATOM 4379 C C . GLY B 1 234 ? 6.699 -0.602 -1 1 98.06 234 GLY B C 1
ATOM 4380 O O . GLY B 1 234 ? 6.016 -0.877 -1.989 1 98.06 234 GLY B O 1
ATOM 4381 N N . LYS B 1 235 ? 6.68 0.635 -0.417 1 98.12 235 LYS B N 1
ATOM 4382 C CA . LYS B 1 235 ? 5.738 1.683 -0.805 1 98.12 235 LYS B CA 1
ATOM 4383 C C . LYS B 1 235 ? 6.441 3.033 -0.925 1 98.12 235 LYS B C 1
ATOM 4385 O O . LYS B 1 235 ? 7.223 3.412 -0.052 1 98.12 235 LYS B O 1
ATOM 4390 N N . LEU B 1 236 ? 6.164 3.697 -2.031 1 97.19 236 LEU B N 1
ATOM 4391 C CA . LEU B 1 236 ? 6.469 5.113 -2.191 1 97.19 236 LEU B CA 1
ATOM 4392 C C . LEU B 1 236 ? 5.223 5.969 -1.987 1 97.19 236 LEU B C 1
ATOM 4394 O O . LEU B 1 236 ? 4.273 5.887 -2.771 1 97.19 236 LEU B O 1
ATOM 4398 N N . ILE B 1 237 ? 5.234 6.82 -0.966 1 98.06 237 ILE B N 1
ATOM 4399 C CA . ILE B 1 237 ? 4.023 7.523 -0.559 1 98.06 237 ILE B CA 1
ATOM 4400 C C . ILE B 1 237 ? 4.211 9.023 -0.747 1 98.06 237 ILE B C 1
ATOM 4402 O O . ILE B 1 237 ? 5.082 9.633 -0.115 1 98.06 237 ILE B O 1
ATOM 4406 N N . HIS B 1 238 ? 3.373 9.594 -1.569 1 96.69 238 HIS B N 1
ATOM 4407 C CA . HIS B 1 238 ? 3.383 11.031 -1.819 1 96.69 238 HIS B CA 1
ATOM 4408 C C . HIS B 1 238 ? 2.455 11.766 -0.855 1 96.69 238 HIS B C 1
ATOM 4410 O O . HIS B 1 238 ? 1.253 11.492 -0.817 1 96.69 238 HIS B O 1
ATOM 4416 N N . ILE B 1 239 ? 2.977 12.758 -0.079 1 96.81 239 ILE B N 1
ATOM 4417 C CA . ILE B 1 239 ? 2.123 13.406 0.909 1 96.81 239 ILE B CA 1
ATOM 4418 C C . ILE B 1 239 ? 2.135 14.914 0.683 1 96.81 239 ILE B C 1
ATOM 4420 O O . ILE B 1 239 ? 1.399 15.656 1.343 1 96.81 239 ILE B O 1
ATOM 4424 N N . GLY B 1 240 ? 2.967 15.414 -0.176 1 91.25 240 GLY B N 1
ATOM 4425 C CA . GLY B 1 240 ? 3.066 16.844 -0.391 1 91.25 240 GLY B CA 1
ATOM 4426 C C . GLY B 1 240 ? 4.02 17.219 -1.51 1 91.25 240 GLY B C 1
ATOM 4427 O O . GLY B 1 240 ? 4.641 16.344 -2.121 1 91.25 240 GLY B O 1
ATOM 4428 N N . ALA B 1 241 ? 4.105 18.531 -1.768 1 89.19 241 ALA B N 1
ATOM 4429 C CA . ALA B 1 241 ? 4.953 19.062 -2.838 1 89.19 241 ALA B CA 1
ATOM 4430 C C . ALA B 1 241 ? 5.715 20.297 -2.383 1 89.19 241 ALA B C 1
ATOM 4432 O O . ALA B 1 241 ? 5.629 21.359 -3.016 1 89.19 241 ALA B O 1
ATOM 4433 N N . ASN B 1 242 ? 6.52 20.031 -1.468 1 88.81 242 ASN B N 1
ATOM 4434 C CA . ASN B 1 242 ? 7.207 21.172 -0.872 1 88.81 242 ASN B CA 1
ATOM 4435 C C . ASN B 1 242 ? 8.203 21.797 -1.845 1 88.81 242 ASN B C 1
ATOM 4437 O O . ASN B 1 242 ? 8.578 22.969 -1.699 1 88.81 242 ASN B O 1
ATOM 4441 N N . SER B 1 243 ? 8.625 21.062 -2.824 1 83.69 243 SER B N 1
ATOM 4442 C CA . SER B 1 243 ? 9.609 21.547 -3.783 1 83.69 243 SER B CA 1
ATOM 4443 C C . SER B 1 243 ? 9.016 22.641 -4.668 1 83.69 243 SER B C 1
ATOM 4445 O O . SER B 1 243 ? 9.75 23.375 -5.332 1 83.69 243 SER B O 1
ATOM 4447 N N . VAL B 1 244 ? 7.719 22.766 -4.602 1 86.56 244 VAL B N 1
ATOM 4448 C CA . VAL B 1 244 ? 7.102 23.766 -5.465 1 86.56 244 VAL B CA 1
ATOM 4449 C C . VAL B 1 244 ? 7.207 25.141 -4.816 1 86.56 244 VAL B C 1
ATOM 4451 O O . VAL B 1 244 ? 6.992 26.172 -5.477 1 86.56 244 VAL B O 1
ATOM 4454 N N . ILE B 1 245 ? 7.426 25.141 -3.533 1 87.75 245 ILE B N 1
ATOM 4455 C CA . ILE B 1 245 ? 7.621 26.406 -2.834 1 87.75 245 ILE B CA 1
ATOM 4456 C C . ILE B 1 245 ? 9.062 26.875 -3.006 1 87.75 245 ILE B C 1
ATOM 4458 O O . ILE B 1 245 ? 9.961 26.406 -2.311 1 87.75 245 ILE B O 1
ATOM 4462 N N . THR B 1 246 ? 9.344 27.75 -3.895 1 86.62 246 THR B N 1
ATOM 4463 C CA . THR B 1 246 ? 10.695 28.188 -4.211 1 86.62 246 THR B CA 1
ATOM 4464 C C . THR B 1 246 ? 10.875 29.656 -3.844 1 86.62 246 THR B C 1
ATOM 4466 O O . THR B 1 246 ? 11.953 30.219 -4.043 1 86.62 246 THR B O 1
ATOM 4469 N N . GLY B 1 247 ? 9.805 30.281 -3.309 1 86.62 247 GLY B N 1
ATOM 4470 C CA . GLY B 1 247 ? 9.852 31.688 -2.943 1 86.62 247 GLY B CA 1
ATOM 4471 C C . GLY B 1 247 ? 8.531 32.219 -2.414 1 86.62 247 GLY B C 1
ATOM 4472 O O . GLY B 1 247 ? 7.688 31.438 -1.955 1 86.62 247 GLY B O 1
ATOM 4473 N N . GLU B 1 248 ? 8.516 33.5 -2.48 1 86.75 248 GLU B N 1
ATOM 4474 C CA . GLU B 1 248 ? 7.395 34.188 -1.874 1 86.75 248 GLU B CA 1
ATOM 4475 C C . GLU B 1 248 ? 6.121 34.031 -2.701 1 86.75 248 GLU B C 1
ATOM 4477 O O . GLU B 1 248 ? 5.02 34 -2.152 1 86.75 248 GLU B O 1
ATOM 4482 N N . LYS B 1 249 ? 6.262 34.031 -3.996 1 87.25 249 LYS B N 1
ATOM 4483 C CA . LYS B 1 249 ? 5.113 33.938 -4.895 1 87.25 249 LYS B CA 1
ATOM 4484 C C . LYS B 1 249 ? 5.164 32.625 -5.691 1 87.25 249 LYS B C 1
ATOM 4486 O O . LYS B 1 249 ? 6.195 31.953 -5.723 1 87.25 249 LYS B O 1
ATOM 4491 N N . ARG B 1 250 ? 4.031 32.375 -6.312 1 88.06 250 ARG B N 1
ATOM 4492 C CA . ARG B 1 250 ? 3.91 31.172 -7.113 1 88.06 250 ARG B CA 1
ATOM 4493 C C . ARG B 1 250 ? 4.965 31.125 -8.211 1 88.06 250 ARG B C 1
ATOM 4495 O O . ARG B 1 250 ? 5.266 32.156 -8.828 1 88.06 250 ARG B O 1
ATOM 4502 N N . ASN B 1 251 ? 5.531 30.016 -8.383 1 87.31 251 ASN B N 1
ATOM 4503 C CA . ASN B 1 251 ? 6.488 29.734 -9.453 1 87.31 251 ASN B CA 1
ATOM 4504 C C . ASN B 1 251 ? 5.953 28.703 -10.43 1 87.31 251 ASN B C 1
ATOM 4506 O O . ASN B 1 251 ? 6.008 27.5 -10.164 1 87.31 251 ASN B O 1
ATOM 4510 N N . PHE B 1 252 ? 5.531 29.203 -11.57 1 86.5 252 PHE B N 1
ATOM 4511 C CA . PHE B 1 252 ? 4.867 28.359 -12.555 1 86.5 252 PHE B CA 1
ATOM 4512 C C . PHE B 1 252 ? 5.801 27.25 -13.039 1 86.5 252 PHE B C 1
ATOM 4514 O O . PHE B 1 252 ? 5.371 26.109 -13.242 1 86.5 252 PHE B O 1
ATOM 4521 N N . MET B 1 253 ? 7.008 27.625 -13.133 1 85.88 253 MET B N 1
ATOM 4522 C CA . MET B 1 253 ? 7.984 26.641 -13.586 1 85.88 253 MET B CA 1
ATOM 4523 C C . M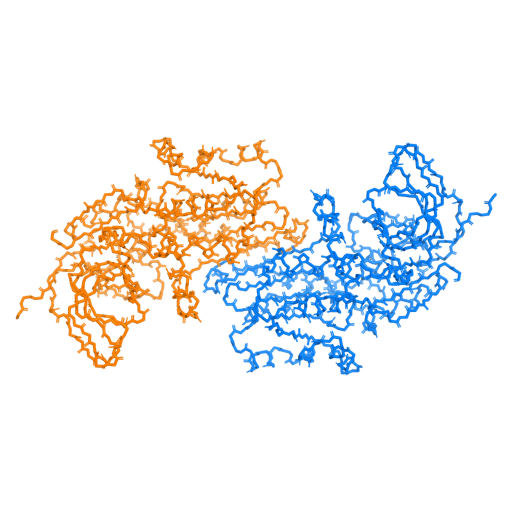ET B 1 253 ? 8.125 25.516 -12.57 1 85.88 253 MET B C 1
ATOM 4525 O O . MET B 1 253 ? 8.227 24.344 -12.945 1 85.88 253 MET B O 1
ATOM 4529 N N . ALA B 1 254 ? 8.133 25.844 -11.305 1 84.75 254 ALA B N 1
ATOM 4530 C CA . ALA B 1 254 ? 8.211 24.828 -10.25 1 84.75 254 ALA B CA 1
ATOM 4531 C C . ALA B 1 254 ? 6.988 23.922 -10.273 1 84.75 254 ALA B C 1
ATOM 4533 O O . ALA B 1 254 ? 7.105 22.719 -10.062 1 84.75 254 ALA B O 1
ATOM 4534 N N . LEU B 1 255 ? 5.859 24.484 -10.617 1 84.69 255 LEU B N 1
ATOM 4535 C CA . LEU B 1 255 ? 4.617 23.719 -10.711 1 84.69 255 LEU B CA 1
ATOM 4536 C C . LEU B 1 255 ? 4.668 22.734 -11.867 1 84.69 255 LEU B C 1
ATOM 4538 O O . LEU B 1 255 ? 4.285 21.562 -11.711 1 84.69 255 LEU B O 1
ATOM 4542 N N . VAL B 1 256 ? 5.141 23.266 -12.914 1 82.94 256 VAL B N 1
ATOM 4543 C CA . VAL B 1 256 ? 5.234 22.422 -14.102 1 82.94 256 VAL B CA 1
ATOM 4544 C C . VAL B 1 256 ? 6.207 21.281 -13.859 1 82.94 256 VAL B C 1
ATOM 4546 O O . VAL B 1 256 ? 5.934 20.125 -14.227 1 82.94 256 VAL B O 1
ATOM 4549 N N . ARG B 1 257 ? 7.258 21.547 -13.258 1 81.25 257 ARG B N 1
ATOM 4550 C CA . ARG B 1 257 ? 8.258 20.531 -12.953 1 81.25 257 ARG B CA 1
ATOM 4551 C C . ARG B 1 257 ? 7.676 19.469 -12.031 1 81.25 257 ARG B C 1
ATOM 4553 O O . ARG B 1 257 ? 7.898 18.266 -12.242 1 81.25 257 ARG B O 1
ATOM 4560 N N . ALA B 1 258 ? 7.043 19.984 -10.992 1 81.94 258 ALA B N 1
ATOM 4561 C CA . ALA B 1 258 ? 6.418 19.047 -10.055 1 81.94 258 ALA B CA 1
ATOM 4562 C C . ALA B 1 258 ? 5.41 18.156 -10.766 1 81.94 258 ALA B C 1
ATOM 4564 O O . ALA B 1 258 ? 5.414 16.938 -10.578 1 81.94 258 ALA B O 1
ATOM 4565 N N . PHE B 1 259 ? 4.664 18.781 -11.609 1 79.25 259 PHE B N 1
ATOM 4566 C CA . PHE B 1 259 ? 3.652 18.031 -12.352 1 79.25 259 PHE B CA 1
ATOM 4567 C C . PHE B 1 259 ? 4.297 16.984 -13.242 1 79.25 259 PHE B C 1
ATOM 4569 O O . PHE B 1 259 ? 3.846 15.836 -13.289 1 79.25 259 PHE B O 1
ATOM 4576 N N . TRP B 1 260 ? 5.305 17.391 -13.836 1 75.31 260 TRP B N 1
ATOM 4577 C CA . TRP B 1 260 ? 6.004 16.484 -14.734 1 75.31 260 TRP B CA 1
ATOM 4578 C C . TRP B 1 260 ? 6.621 15.312 -13.961 1 75.31 260 TRP B C 1
ATOM 4580 O O . TRP B 1 260 ? 6.645 14.18 -14.453 1 75.31 260 TRP B O 1
ATOM 4590 N N . GLY B 1 261 ? 7.094 15.664 -12.844 1 73.25 261 GLY B N 1
ATOM 4591 C CA . GLY B 1 261 ? 7.711 14.641 -12.008 1 73.25 261 GLY B CA 1
ATOM 4592 C C . GLY B 1 261 ? 6.723 13.602 -11.508 1 73.25 261 GLY B C 1
ATOM 4593 O O . GLY B 1 261 ? 7.109 12.484 -11.172 1 73.25 261 GLY B O 1
ATOM 4594 N N . LEU B 1 262 ? 5.566 14.117 -11.453 1 72.69 262 LEU B N 1
ATOM 4595 C CA . LEU B 1 262 ? 4.527 13.211 -10.961 1 72.69 262 LEU B CA 1
ATOM 4596 C C . LEU B 1 262 ? 3.893 12.445 -12.117 1 72.69 262 LEU B C 1
ATOM 4598 O O . LEU B 1 262 ? 2.846 11.812 -11.945 1 72.69 262 LEU B O 1
ATOM 4602 N N . LYS B 1 263 ? 4.805 12.695 -13.25 1 67.38 263 LYS B N 1
ATOM 4603 C CA . LYS B 1 263 ? 4.203 12.055 -14.414 1 67.38 263 LYS B CA 1
ATOM 4604 C C . LYS B 1 263 ? 4.414 10.547 -14.383 1 67.38 263 LYS B C 1
ATOM 4606 O O . LYS B 1 263 ? 5.508 10.07 -14.062 1 67.38 263 LYS B O 1
ATOM 4611 N N . ASN B 1 264 ? 3.5 9.891 -14.688 1 70.44 264 ASN B N 1
ATOM 4612 C CA . ASN B 1 264 ? 2.842 8.602 -14.883 1 70.44 264 ASN B CA 1
ATOM 4613 C C . ASN B 1 264 ? 3.697 7.449 -14.367 1 70.44 264 ASN B C 1
ATOM 4615 O O . ASN B 1 264 ? 4.926 7.488 -14.469 1 70.44 264 ASN B O 1
ATOM 4619 N N . VAL B 1 265 ? 3.148 6.828 -13.508 1 79.69 265 VAL B N 1
ATOM 4620 C CA . VAL B 1 265 ? 3.664 5.602 -12.906 1 79.69 265 VAL B CA 1
ATOM 4621 C C . VAL B 1 265 ? 3.445 4.43 -13.852 1 79.69 265 VAL B C 1
ATOM 4623 O O . VAL B 1 265 ? 2.354 4.262 -14.406 1 79.69 265 VAL B O 1
ATOM 4626 N N . SER B 1 266 ? 4.562 3.738 -14.18 1 83.69 266 SER B N 1
ATOM 4627 C CA . SER B 1 266 ? 4.441 2.514 -14.969 1 83.69 266 SER B CA 1
ATOM 4628 C C . SER B 1 266 ? 3.971 1.349 -14.102 1 83.69 266 SER B C 1
ATOM 4630 O O . SER B 1 266 ? 4.723 0.844 -13.266 1 83.69 266 SER B O 1
ATOM 4632 N N . ILE B 1 267 ? 2.773 0.955 -14.445 1 88.81 267 ILE B N 1
ATOM 4633 C CA . ILE B 1 267 ? 2.246 -0.184 -13.703 1 88.81 267 ILE B CA 1
ATOM 4634 C C . ILE B 1 267 ? 3.127 -1.408 -13.938 1 88.81 267 ILE B C 1
ATOM 4636 O O . ILE B 1 267 ? 3.334 -2.217 -13.031 1 88.81 267 ILE B O 1
ATOM 4640 N N . LEU B 1 268 ? 3.662 -1.538 -15.125 1 87.69 268 LEU B N 1
ATOM 4641 C CA . LEU B 1 268 ? 4.535 -2.662 -15.445 1 87.69 268 LEU B CA 1
ATOM 4642 C C . LEU B 1 268 ? 5.781 -2.652 -14.57 1 87.69 268 LEU B C 1
ATOM 4644 O O . LEU B 1 268 ? 6.246 -3.709 -14.133 1 87.69 268 LEU B O 1
ATOM 4648 N N . GLN B 1 269 ? 6.277 -1.456 -14.305 1 89.81 269 GLN B N 1
ATOM 4649 C CA . GLN B 1 269 ? 7.422 -1.346 -13.406 1 89.81 269 GLN B CA 1
ATOM 4650 C C . GLN B 1 269 ? 7.055 -1.77 -11.984 1 89.81 269 GLN B C 1
ATOM 4652 O O . GLN B 1 269 ? 7.828 -2.451 -11.312 1 89.81 269 GLN B O 1
ATOM 4657 N N . LEU B 1 270 ? 5.883 -1.353 -11.562 1 94.44 270 LEU B N 1
ATOM 4658 C CA . LEU B 1 270 ? 5.43 -1.737 -10.227 1 94.44 270 LEU B CA 1
ATOM 4659 C C . LEU B 1 270 ? 5.289 -3.252 -10.125 1 94.44 270 LEU B C 1
ATOM 4661 O O . LEU B 1 270 ? 5.648 -3.842 -9.102 1 94.44 270 LEU B O 1
ATOM 4665 N N . VAL B 1 271 ? 4.781 -3.84 -11.156 1 94.31 271 VAL B N 1
ATOM 4666 C CA . VAL B 1 271 ? 4.598 -5.289 -11.156 1 94.31 271 VAL B CA 1
ATOM 4667 C C . VAL B 1 271 ? 5.957 -5.98 -11.117 1 94.31 271 VAL B C 1
ATOM 4669 O O . VAL B 1 271 ? 6.191 -6.859 -10.281 1 94.31 271 VAL B O 1
ATOM 4672 N N . ASN B 1 272 ? 6.859 -5.535 -11.953 1 93.19 272 ASN B N 1
ATOM 4673 C CA . ASN B 1 272 ? 8.164 -6.172 -12.078 1 93.19 272 ASN B CA 1
ATOM 4674 C C . ASN B 1 272 ? 8.953 -6.086 -10.773 1 93.19 272 ASN B C 1
ATOM 4676 O O . ASN B 1 272 ? 9.711 -6.996 -10.438 1 93.19 272 ASN B O 1
ATOM 4680 N N . ASN B 1 273 ? 8.719 -5.016 -10.062 1 95.38 273 ASN B N 1
ATOM 4681 C CA . ASN B 1 273 ? 9.523 -4.785 -8.867 1 95.38 273 ASN B CA 1
ATOM 4682 C C . ASN B 1 273 ? 8.719 -5.055 -7.59 1 95.38 273 ASN B C 1
ATOM 4684 O O . ASN B 1 273 ? 9.242 -4.914 -6.484 1 95.38 273 ASN B O 1
ATOM 4688 N N . ASN B 1 274 ? 7.496 -5.469 -7.734 1 97.81 274 ASN B N 1
ATOM 4689 C CA . ASN B 1 274 ? 6.621 -5.699 -6.59 1 97.81 274 ASN B CA 1
ATOM 4690 C C . ASN B 1 274 ? 6.559 -4.477 -5.68 1 97.81 274 ASN B C 1
ATOM 4692 O O . ASN B 1 274 ? 6.793 -4.582 -4.473 1 97.81 274 ASN B O 1
ATOM 4696 N N . GLN B 1 275 ? 6.133 -3.352 -6.277 1 97.25 275 GLN B N 1
ATOM 4697 C CA . GLN B 1 275 ? 6.148 -2.098 -5.531 1 97.25 275 GLN B CA 1
ATOM 4698 C C . GLN B 1 275 ? 4.785 -1.413 -5.578 1 97.25 275 GLN B C 1
ATOM 4700 O O . GLN B 1 275 ? 3.902 -1.826 -6.332 1 97.25 275 GLN B O 1
ATOM 4705 N N . ALA B 1 276 ? 4.609 -0.401 -4.727 1 97.38 276 ALA B N 1
ATOM 4706 C CA . ALA B 1 276 ? 3.389 0.396 -4.656 1 97.38 276 ALA B CA 1
ATOM 4707 C C . ALA B 1 276 ? 3.705 1.889 -4.695 1 97.38 276 ALA B C 1
ATOM 4709 O O . ALA B 1 276 ? 4.707 2.332 -4.133 1 97.38 276 ALA B O 1
ATOM 4710 N N . VAL B 1 277 ? 2.857 2.58 -5.355 1 95.88 277 VAL B N 1
ATOM 4711 C CA . VAL B 1 277 ? 2.82 4.035 -5.27 1 95.88 277 VAL B CA 1
ATOM 4712 C C . VAL B 1 277 ? 1.51 4.48 -4.625 1 95.88 277 VAL B C 1
ATOM 4714 O O . VAL B 1 277 ? 0.442 3.953 -4.945 1 95.88 277 VAL B O 1
ATOM 4717 N N . CYS B 1 278 ? 1.655 5.473 -3.682 1 97 278 CYS B N 1
ATOM 4718 C CA . CYS B 1 278 ? 0.517 5.875 -2.863 1 97 278 CYS B CA 1
ATOM 4719 C C . CYS B 1 278 ? 0.447 7.395 -2.738 1 97 278 CYS B C 1
ATOM 4721 O O . CYS B 1 278 ? 1.464 8.078 -2.861 1 97 278 CYS B O 1
ATOM 4723 N N . GLY B 1 279 ? -0.767 7.812 -2.555 1 96.69 279 GLY B N 1
ATOM 4724 C CA . GLY B 1 279 ? -1.014 9.203 -2.213 1 96.69 279 GLY B CA 1
ATOM 4725 C C . GLY B 1 279 ? -1.767 9.375 -0.907 1 96.69 279 GLY B C 1
ATOM 4726 O O . GLY B 1 279 ? -2.645 8.57 -0.583 1 96.69 279 GLY B O 1
ATOM 4727 N N . PHE B 1 280 ? -1.431 10.43 -0.21 1 98.19 280 PHE B N 1
ATOM 4728 C CA . PHE B 1 280 ? -2.107 10.711 1.051 1 98.19 280 PHE B CA 1
ATOM 4729 C C . PHE B 1 280 ? -2.43 12.195 1.17 1 98.19 280 PHE B C 1
ATOM 4731 O O . PHE B 1 280 ? -1.577 13.047 0.908 1 98.19 280 PHE B O 1
ATOM 4738 N N . HIS B 1 281 ? -3.611 12.438 1.54 1 97.12 281 HIS B N 1
ATOM 4739 C CA . HIS B 1 281 ? -4.129 13.773 1.817 1 97.12 281 HIS B CA 1
ATOM 4740 C C . HIS B 1 281 ? -5.035 13.773 3.043 1 97.12 281 HIS B C 1
ATOM 4742 O O . HIS B 1 281 ? -6.199 13.367 2.957 1 97.12 281 HIS B O 1
ATOM 4748 N N . LEU B 1 282 ? -4.574 14.352 4.094 1 97.25 282 LEU B N 1
ATOM 4749 C CA . LEU B 1 282 ? -5.234 14.25 5.391 1 97.25 282 LEU B CA 1
ATOM 4750 C C . LEU B 1 282 ? -6.625 14.875 5.348 1 97.25 282 LEU B C 1
ATOM 4752 O O . LEU B 1 282 ? -7.59 14.289 5.844 1 97.25 282 LEU B O 1
ATOM 4756 N N . ALA B 1 283 ? -6.742 16.062 4.77 1 95.56 283 ALA B N 1
ATOM 4757 C CA . ALA B 1 283 ? -8.023 16.766 4.73 1 95.56 283 ALA B CA 1
ATOM 4758 C C . ALA B 1 283 ? -9.094 15.922 4.055 1 95.56 283 ALA B C 1
ATOM 4760 O O . ALA B 1 283 ? -10.219 15.805 4.559 1 95.56 283 ALA B O 1
ATOM 4761 N N . ASN B 1 284 ? -8.703 15.328 2.957 1 95.5 284 ASN B N 1
ATOM 4762 C CA . ASN B 1 284 ? -9.656 14.492 2.238 1 95.5 284 ASN B CA 1
ATOM 4763 C C . ASN B 1 284 ? -10.031 13.25 3.047 1 95.5 284 ASN B C 1
ATOM 4765 O O . ASN B 1 284 ? -11.188 12.828 3.035 1 95.5 284 ASN B O 1
ATOM 4769 N N . LEU B 1 285 ? -9.078 12.68 3.721 1 96.94 285 LEU B N 1
ATOM 4770 C CA . LEU B 1 285 ? -9.391 11.516 4.555 1 96.94 285 LEU B CA 1
ATOM 4771 C C . LEU B 1 285 ? -10.352 11.891 5.676 1 96.94 285 LEU B C 1
ATOM 4773 O O . LEU B 1 285 ? -11.289 11.148 5.965 1 96.94 285 LEU B O 1
ATOM 4777 N N . TRP B 1 286 ? -10.086 13.016 6.285 1 95.31 286 TRP B N 1
ATOM 4778 C CA . TRP B 1 286 ? -10.938 13.492 7.367 1 95.31 286 TRP B CA 1
ATOM 4779 C C . TRP B 1 286 ? -12.383 13.633 6.898 1 95.31 286 TRP B C 1
ATOM 4781 O O . TRP B 1 286 ? -13.312 13.289 7.629 1 95.31 286 TRP B O 1
ATOM 4791 N N . GLU B 1 287 ? -12.562 14.07 5.715 1 92.44 287 GLU B N 1
ATOM 4792 C CA . GLU B 1 287 ? -13.891 14.273 5.148 1 92.44 287 GLU B CA 1
ATOM 4793 C C . GLU B 1 287 ? -14.555 12.938 4.816 1 92.44 287 GLU B C 1
ATOM 4795 O O . GLU B 1 287 ? -15.766 12.789 4.98 1 92.44 287 GLU B O 1
ATOM 4800 N N . THR B 1 288 ? -13.797 11.992 4.41 1 93.25 288 THR B N 1
ATOM 4801 C CA . THR B 1 288 ? -14.375 10.758 3.891 1 93.25 288 THR B CA 1
ATOM 4802 C C . THR B 1 288 ? -14.445 9.695 4.98 1 93.25 288 THR B C 1
ATOM 4804 O O . THR B 1 288 ? -15.234 8.75 4.883 1 93.25 288 THR B O 1
ATOM 4807 N N . ASP B 1 289 ? -13.633 9.859 5.992 1 95 289 ASP B N 1
ATOM 4808 C CA . ASP B 1 289 ? -13.609 8.844 7.043 1 95 289 ASP B CA 1
ATOM 4809 C C . ASP B 1 289 ? -13.297 9.477 8.398 1 95 289 ASP B C 1
ATOM 4811 O O . ASP B 1 289 ? -12.273 9.172 9.008 1 95 289 ASP B O 1
ATOM 4815 N N . GLN B 1 290 ? -14.203 10.164 8.984 1 94.81 290 GLN B N 1
ATOM 4816 C CA . GLN B 1 290 ? -14.047 10.898 10.227 1 94.81 290 GLN B CA 1
ATOM 4817 C C . GLN B 1 290 ? -13.82 9.953 11.406 1 94.81 290 GLN B C 1
ATOM 4819 O O . GLN B 1 290 ? -13.023 10.242 12.297 1 94.81 290 GLN B O 1
ATOM 4824 N N . LEU B 1 291 ? -14.562 8.891 11.383 1 94.75 291 LEU B N 1
ATOM 4825 C CA . LEU B 1 291 ? -14.461 7.934 12.477 1 94.75 291 LEU B CA 1
ATOM 4826 C C . LEU B 1 291 ? -13.047 7.367 12.586 1 94.75 291 LEU B C 1
ATOM 4828 O O . LEU B 1 291 ? -12.5 7.254 13.68 1 94.75 291 LEU B O 1
ATOM 4832 N N . ARG B 1 292 ? -12.477 7.02 11.461 1 95.06 292 ARG B N 1
ATOM 4833 C CA . ARG B 1 292 ? -11.117 6.488 11.445 1 95.06 292 ARG B CA 1
ATOM 4834 C C . ARG B 1 292 ? -10.117 7.52 11.961 1 95.06 292 ARG B C 1
ATOM 4836 O O . ARG B 1 292 ? -9.195 7.18 12.703 1 95.06 292 ARG B O 1
ATOM 4843 N N . VAL B 1 293 ? -10.266 8.734 11.57 1 97.69 293 VAL B N 1
ATOM 4844 C CA . VAL B 1 293 ? -9.383 9.812 12.016 1 97.69 293 VAL B CA 1
ATOM 4845 C C . VAL B 1 293 ? -9.516 10 13.523 1 97.69 293 VAL B C 1
ATOM 4847 O O . VAL B 1 293 ? -8.508 10.062 14.234 1 97.69 293 VAL B O 1
ATOM 4850 N N . THR B 1 294 ? -10.734 9.977 14.008 1 97.69 294 THR B N 1
ATOM 4851 C CA . THR B 1 294 ? -10.984 10.18 15.43 1 97.69 294 THR B CA 1
ATOM 4852 C C . THR B 1 294 ? -10.367 9.047 16.266 1 97.69 294 THR B C 1
ATOM 4854 O O . THR B 1 294 ? -9.711 9.305 17.266 1 97.69 294 THR B O 1
ATOM 4857 N N . ASN B 1 295 ? -10.531 7.82 15.766 1 97.62 295 ASN B N 1
ATOM 4858 C CA . ASN B 1 295 ? -9.938 6.68 16.453 1 97.62 295 ASN B CA 1
ATOM 4859 C C . ASN B 1 295 ? -8.414 6.77 16.484 1 97.62 295 ASN B C 1
ATOM 4861 O O . ASN B 1 295 ? -7.789 6.383 17.484 1 97.62 295 ASN B O 1
ATOM 4865 N N . THR B 1 296 ? -7.918 7.27 15.445 1 98.56 296 THR B N 1
ATOM 4866 C CA . THR B 1 296 ? -6.465 7.387 15.367 1 98.56 296 THR B CA 1
ATOM 4867 C C . THR B 1 296 ? -5.961 8.477 16.312 1 98.56 296 THR B C 1
ATOM 4869 O O . THR B 1 296 ? -4.906 8.32 16.938 1 98.56 296 THR B O 1
ATOM 4872 N N . VAL B 1 297 ? -6.676 9.586 16.422 1 98.75 297 VAL B N 1
ATOM 4873 C CA . VAL B 1 297 ? -6.293 10.641 17.359 1 98.75 297 VAL B CA 1
ATOM 4874 C C . VAL B 1 297 ? -6.246 10.07 18.781 1 98.75 297 VAL B C 1
ATOM 4876 O O . VAL B 1 297 ? -5.316 10.367 19.531 1 98.75 297 VAL B O 1
ATOM 4879 N N . GLU B 1 298 ? -7.211 9.266 19.109 1 98.31 298 GLU B N 1
ATOM 4880 C CA . GLU B 1 298 ? -7.234 8.656 20.438 1 98.31 298 GLU B CA 1
ATOM 4881 C C . GLU B 1 298 ? -6 7.785 20.672 1 98.31 298 GLU B C 1
ATOM 4883 O O . GLU B 1 298 ? -5.395 7.836 21.734 1 98.31 298 GLU B O 1
ATOM 4888 N N . LYS B 1 299 ? -5.656 7.016 19.672 1 98.31 299 LYS B N 1
ATOM 4889 C CA . LYS B 1 299 ? -4.461 6.18 19.766 1 98.31 299 LYS B CA 1
ATOM 4890 C C . LYS B 1 299 ? -3.207 7.031 19.938 1 98.31 299 LYS B C 1
ATOM 4892 O O . LYS B 1 299 ? -2.34 6.707 20.75 1 98.31 299 LYS B O 1
ATOM 4897 N N . LEU B 1 300 ? -3.135 8.086 19.203 1 98.88 300 LEU B N 1
ATOM 4898 C CA . LEU B 1 300 ? -1.969 8.961 19.25 1 98.88 300 LEU B CA 1
ATOM 4899 C C . LEU B 1 300 ? -1.87 9.664 20.594 1 98.88 300 LEU B C 1
ATOM 4901 O O . LEU B 1 300 ? -0.773 9.852 21.125 1 98.88 300 LEU B O 1
ATOM 4905 N N . CYS B 1 301 ? -2.98 10.031 21.141 1 98.75 301 CYS B N 1
ATOM 4906 C CA . CYS B 1 301 ? -2.988 10.672 22.453 1 98.75 301 CYS B CA 1
ATOM 4907 C C . CYS B 1 301 ? -2.49 9.719 23.531 1 98.75 301 CYS B C 1
ATOM 4909 O O . CYS B 1 301 ? -1.756 10.117 24.438 1 98.75 301 CYS B O 1
ATOM 4911 N N . ARG B 1 302 ? -2.875 8.453 23.453 1 98.31 302 ARG B N 1
ATOM 4912 C CA . ARG B 1 302 ? -2.383 7.461 24.391 1 98.31 302 ARG B CA 1
ATOM 4913 C C . ARG B 1 302 ? -0.869 7.301 24.281 1 98.31 302 ARG B C 1
ATOM 4915 O O . ARG B 1 302 ? -0.173 7.211 25.297 1 98.31 302 ARG B O 1
ATOM 4922 N N . LEU B 1 303 ? -0.392 7.305 23.062 1 98.56 303 LEU B N 1
ATOM 4923 C CA . LEU B 1 303 ? 1.046 7.195 22.844 1 98.56 303 LEU B CA 1
ATOM 4924 C C . LEU B 1 303 ? 1.776 8.406 23.406 1 98.56 303 LEU B C 1
ATOM 4926 O O . LEU B 1 303 ? 2.891 8.281 23.922 1 98.56 303 LEU B O 1
ATOM 4930 N N . TYR B 1 304 ? 1.179 9.555 23.266 1 98.69 304 TYR B N 1
ATOM 4931 C CA . TYR B 1 304 ? 1.741 10.75 23.875 1 98.69 304 TYR B CA 1
ATOM 4932 C C . TYR B 1 304 ? 1.798 10.617 25.391 1 98.69 304 TYR B C 1
ATOM 4934 O O . TYR B 1 304 ? 2.828 10.898 26.016 1 98.69 304 TYR B O 1
ATOM 4942 N N . GLU B 1 305 ? 0.718 10.18 25.953 1 98.19 305 GLU B N 1
ATOM 4943 C CA . GLU B 1 305 ? 0.636 10.031 27.406 1 98.19 305 GLU B CA 1
ATOM 4944 C C . GLU B 1 305 ? 1.646 9.008 27.906 1 98.19 305 GLU B C 1
ATOM 4946 O O . GLU B 1 305 ? 2.184 9.148 29.016 1 98.19 305 GLU B O 1
ATOM 4951 N N . ASP B 1 306 ? 1.937 8.031 27.094 1 97.69 306 ASP B N 1
ATOM 4952 C CA . ASP B 1 306 ? 2.893 6.98 27.438 1 97.69 306 ASP B CA 1
ATOM 4953 C C . ASP B 1 306 ? 4.328 7.469 27.25 1 97.69 306 ASP B C 1
ATOM 4955 O O . ASP B 1 306 ? 5.277 6.738 27.547 1 97.69 306 ASP B O 1
ATOM 4959 N N . GLY B 1 307 ? 4.504 8.641 26.719 1 97.38 307 GLY B N 1
ATOM 4960 C CA . GLY B 1 307 ? 5.828 9.219 26.562 1 97.38 307 GLY B CA 1
ATOM 4961 C C . GLY B 1 307 ? 6.508 8.805 25.266 1 97.38 307 GLY B C 1
ATOM 4962 O O . GLY B 1 307 ? 7.691 9.078 25.078 1 97.38 307 GLY B O 1
ATOM 4963 N N . VAL B 1 308 ? 5.727 8.211 24.406 1 97.75 308 VAL B N 1
ATOM 4964 C CA . VAL B 1 308 ? 6.27 7.711 23.141 1 97.75 308 VAL B CA 1
ATOM 4965 C C . VAL B 1 308 ? 6.398 8.859 22.141 1 97.75 308 VAL B C 1
ATOM 4967 O O . VAL B 1 308 ? 7.34 8.891 21.344 1 97.75 308 VAL B O 1
ATOM 4970 N N . LEU B 1 309 ? 5.473 9.789 22.172 1 98.56 309 LEU B N 1
ATOM 4971 C CA . LEU B 1 309 ? 5.441 10.906 21.234 1 98.56 309 LEU B CA 1
ATOM 4972 C C . LEU B 1 309 ? 5.645 12.227 21.969 1 98.56 309 LEU B C 1
ATOM 4974 O O . LEU B 1 309 ? 5.137 12.422 23.078 1 98.56 309 LEU B O 1
ATOM 4978 N N . LYS B 1 310 ? 6.359 13.039 21.312 1 98.12 310 LYS B N 1
ATOM 4979 C CA . LYS B 1 310 ? 6.594 14.391 21.797 1 98.12 310 LYS B CA 1
ATOM 4980 C C . LYS B 1 310 ? 6.836 15.359 20.641 1 98.12 310 LYS B C 1
ATOM 4982 O O . LYS B 1 310 ? 7.926 15.391 20.078 1 98.12 310 LYS B O 1
ATOM 4987 N N . PRO B 1 311 ? 5.867 16.188 20.375 1 98.31 311 PRO B N 1
ATOM 4988 C CA . PRO B 1 311 ? 6.078 17.156 19.297 1 98.31 311 PRO B CA 1
ATOM 4989 C C . PRO B 1 311 ? 7.273 18.078 19.562 1 98.31 311 PRO B C 1
ATOM 4991 O O . PRO B 1 311 ? 7.477 18.531 20.688 1 98.31 311 PRO B O 1
ATOM 4994 N N . GLN B 1 312 ? 8.055 18.219 18.531 1 97.94 312 GLN B N 1
ATOM 4995 C CA . GLN B 1 312 ? 9.156 19.172 18.578 1 97.94 312 GLN B CA 1
ATOM 4996 C C . GLN B 1 312 ? 8.719 20.562 18.109 1 97.94 312 GLN B C 1
ATOM 4998 O O . GLN B 1 312 ? 8.297 20.734 16.969 1 97.94 312 GLN B O 1
ATOM 5003 N N . ILE B 1 313 ? 8.805 21.5 19.031 1 98.69 313 ILE B N 1
ATOM 5004 C CA . ILE B 1 313 ? 8.43 22.875 18.688 1 98.69 313 ILE B CA 1
ATOM 5005 C C . ILE B 1 313 ? 9.672 23.656 18.266 1 98.69 313 ILE B C 1
ATOM 5007 O O . ILE B 1 313 ? 10.648 23.734 19 1 98.69 313 ILE B O 1
ATOM 5011 N N . ASP B 1 314 ? 9.609 24.141 17.078 1 98.5 314 ASP B N 1
ATOM 5012 C CA . ASP B 1 314 ? 10.719 24.938 16.562 1 98.5 314 ASP B CA 1
ATOM 5013 C C . ASP B 1 314 ? 10.742 26.328 17.203 1 98.5 314 ASP B C 1
ATOM 5015 O O . ASP B 1 314 ? 11.711 26.688 17.891 1 98.5 314 ASP B O 1
ATOM 5019 N N . THR B 1 315 ? 9.781 27.109 16.938 1 98 315 THR B N 1
ATOM 5020 C CA . THR B 1 315 ? 9.617 28.469 17.422 1 98 315 THR B CA 1
ATOM 5021 C C . THR B 1 315 ? 8.141 28.797 17.625 1 98 315 THR B C 1
ATOM 5023 O O . THR B 1 315 ? 7.266 28.141 17.062 1 98 315 THR B O 1
ATOM 5026 N N . THR B 1 316 ? 7.949 29.75 18.5 1 98.31 316 THR B N 1
ATOM 5027 C CA . THR B 1 316 ? 6.629 30.344 18.703 1 98.31 316 THR B CA 1
ATOM 5028 C C . THR B 1 316 ? 6.648 31.828 18.406 1 98.31 316 THR B C 1
ATOM 5030 O O . THR B 1 316 ? 7.48 32.562 18.938 1 98.31 316 THR B O 1
ATOM 5033 N N . TRP B 1 317 ? 5.785 32.25 17.5 1 98.25 317 TRP B N 1
ATOM 5034 C CA . TRP B 1 317 ? 5.633 33.625 17.109 1 98.25 317 TRP B CA 1
ATOM 5035 C C . TRP B 1 317 ? 4.227 34.156 17.422 1 98.25 317 TRP B C 1
ATOM 5037 O O . TRP B 1 317 ? 3.328 33.344 17.719 1 98.25 317 TRP B O 1
ATOM 5047 N N . HIS B 1 318 ? 4.062 35.469 17.359 1 97.75 318 HIS B N 1
ATOM 5048 C CA . HIS B 1 318 ? 2.725 36.031 17.516 1 97.75 318 HIS B CA 1
ATOM 5049 C C . HIS B 1 318 ? 2.055 36.219 16.156 1 97.75 318 HIS B C 1
ATOM 5051 O O . HIS B 1 318 ? 2.727 36.219 15.117 1 97.75 318 HIS B O 1
ATOM 5057 N N . PHE B 1 319 ? 0.729 36.375 16.188 1 97.88 319 PHE B N 1
ATOM 5058 C CA . PHE B 1 319 ? -0.045 36.594 14.969 1 97.88 319 PHE B CA 1
ATOM 5059 C C . PHE B 1 319 ? 0.546 37.719 14.141 1 97.88 319 PHE B C 1
ATOM 5061 O O . PHE B 1 319 ? 0.589 37.625 12.906 1 97.88 319 PHE B O 1
ATOM 5068 N N . ASN B 1 320 ? 1.059 38.719 14.805 1 95.56 320 ASN B N 1
ATOM 5069 C CA . ASN B 1 320 ? 1.599 39.875 14.086 1 95.56 320 ASN B CA 1
ATOM 5070 C C . ASN B 1 320 ? 2.936 39.531 13.43 1 95.56 320 ASN B C 1
ATOM 5072 O O . ASN B 1 320 ? 3.438 40.312 12.617 1 95.56 320 ASN B O 1
ATOM 5076 N N . GLU B 1 321 ? 3.447 38.375 13.734 1 97.25 321 GLU B N 1
ATOM 5077 C CA . GLU B 1 321 ? 4.711 37.906 13.164 1 97.25 321 GLU B CA 1
ATOM 5078 C C . GLU B 1 321 ? 4.5 36.719 12.219 1 97.25 321 GLU B C 1
ATOM 5080 O O . GLU B 1 321 ? 5.426 35.938 11.977 1 97.25 321 GLU B O 1
ATOM 5085 N N . VAL B 1 322 ? 3.344 36.594 11.734 1 97.25 322 VAL B N 1
ATOM 5086 C CA . VAL B 1 322 ? 2.984 35.438 10.922 1 97.25 322 VAL B CA 1
ATOM 5087 C C . VAL B 1 322 ? 3.885 35.375 9.688 1 97.25 322 VAL B C 1
ATOM 5089 O O . VAL B 1 322 ? 4.238 34.281 9.219 1 97.25 322 VAL B O 1
ATOM 5092 N N . THR B 1 323 ? 4.277 36.5 9.18 1 97.12 323 THR B N 1
ATOM 5093 C CA . THR B 1 323 ? 5.172 36.531 8.023 1 97.12 323 THR B CA 1
ATOM 5094 C C . THR B 1 323 ? 6.488 35.844 8.336 1 97.12 323 THR B C 1
ATOM 5096 O O . THR B 1 323 ? 6.953 35 7.559 1 97.12 323 THR B O 1
ATOM 5099 N N . THR B 1 324 ? 7.035 36.156 9.445 1 97.31 324 THR B N 1
ATOM 5100 C CA . THR B 1 324 ? 8.281 35.562 9.875 1 97.31 324 THR B CA 1
ATOM 5101 C C . THR B 1 324 ? 8.109 34.031 10.055 1 97.31 324 THR B C 1
ATOM 5103 O O . THR B 1 324 ? 8.961 33.25 9.648 1 97.31 324 THR B O 1
ATOM 5106 N N . ALA B 1 325 ? 7.02 33.688 10.648 1 97.56 325 ALA B N 1
ATOM 5107 C CA . ALA B 1 325 ? 6.727 32.281 10.875 1 97.56 325 ALA B CA 1
ATOM 5108 C C . ALA B 1 325 ? 6.625 31.516 9.555 1 97.56 325 ALA B C 1
ATOM 5110 O O . ALA B 1 325 ? 7.219 30.438 9.406 1 97.56 325 ALA B O 1
ATOM 5111 N N . MET B 1 326 ? 5.926 32.062 8.586 1 96.81 326 MET B N 1
ATOM 5112 C CA . MET B 1 326 ? 5.738 31.406 7.293 1 96.81 326 MET B CA 1
ATOM 5113 C C . MET B 1 326 ? 7.043 31.375 6.504 1 96.81 326 MET B C 1
ATOM 5115 O O . MET B 1 326 ? 7.305 30.422 5.77 1 96.81 326 MET B O 1
ATOM 5119 N N . GLN B 1 327 ? 7.848 32.406 6.664 1 96.62 327 GLN B N 1
ATOM 5120 C CA . GLN B 1 327 ? 9.148 32.438 6.004 1 96.62 327 GLN B CA 1
ATOM 5121 C C . GLN B 1 327 ? 10.047 31.297 6.531 1 96.62 327 GLN B C 1
ATOM 5123 O O . GLN B 1 327 ? 10.781 30.672 5.762 1 96.62 327 GLN B O 1
ATOM 5128 N N . ARG B 1 328 ? 9.914 31.125 7.789 1 95.62 328 ARG B N 1
ATOM 5129 C CA . ARG B 1 328 ? 10.734 30.094 8.422 1 95.62 328 ARG B CA 1
ATOM 5130 C C . ARG B 1 328 ? 10.43 28.719 7.852 1 95.62 328 ARG B C 1
ATOM 5132 O O . ARG B 1 328 ? 11.344 27.938 7.582 1 95.62 328 ARG B O 1
ATOM 5139 N N . ILE B 1 329 ? 9.203 28.406 7.582 1 94.75 329 ILE B N 1
ATOM 5140 C CA . ILE B 1 329 ? 8.781 27.141 7.012 1 94.75 329 ILE B CA 1
ATOM 5141 C C . ILE B 1 329 ? 9.094 27.109 5.516 1 94.75 329 ILE B C 1
ATOM 5143 O O . ILE B 1 329 ? 9.578 26.094 4.996 1 94.75 329 ILE B O 1
ATOM 5147 N N . GLY B 1 330 ? 8.844 28.203 4.852 1 93.12 330 GLY B N 1
ATOM 5148 C CA . GLY B 1 330 ? 9.086 28.297 3.42 1 93.12 330 GLY B CA 1
ATOM 5149 C C . GLY B 1 330 ? 10.539 28.078 3.047 1 93.12 330 GLY B C 1
ATOM 5150 O O . GLY B 1 330 ? 10.844 27.484 2.006 1 93.12 330 GLY B O 1
ATOM 5151 N N . ARG B 1 331 ? 11.398 28.5 3.93 1 92.06 331 ARG B N 1
ATOM 5152 C CA . ARG B 1 331 ? 12.836 28.359 3.697 1 92.06 331 ARG B CA 1
ATOM 5153 C C . ARG B 1 331 ? 13.359 27.031 4.246 1 92.06 331 ARG B C 1
ATOM 5155 O O . ARG B 1 331 ? 14.547 26.734 4.133 1 92.06 331 ARG B O 1
ATOM 5162 N N . ARG B 1 332 ? 12.492 26.297 4.863 1 92.5 332 ARG B N 1
ATOM 5163 C CA . ARG B 1 332 ? 12.828 25.016 5.461 1 92.5 332 ARG B CA 1
ATOM 5164 C C . ARG B 1 332 ? 13.883 25.172 6.547 1 92.5 332 ARG B C 1
ATOM 5166 O O . ARG B 1 332 ? 14.805 24.359 6.648 1 92.5 332 ARG B O 1
ATOM 5173 N N . ASP B 1 333 ? 13.727 26.219 7.332 1 94.31 333 ASP B N 1
ATOM 5174 C CA . ASP B 1 333 ? 14.672 26.516 8.398 1 94.31 333 ASP B CA 1
ATOM 5175 C C . ASP B 1 333 ? 14.25 25.844 9.711 1 94.31 333 ASP B C 1
ATOM 5177 O O . ASP B 1 333 ? 15.047 25.75 10.648 1 94.31 333 ASP B O 1
ATOM 5181 N N . ASN B 1 334 ? 13.148 25.359 9.719 1 96.81 334 ASN B N 1
ATOM 5182 C CA . ASN B 1 334 ? 12.586 24.938 11 1 96.81 334 ASN B CA 1
ATOM 5183 C C . ASN B 1 334 ? 13.047 23.547 11.391 1 96.81 334 ASN B C 1
ATOM 5185 O O . ASN B 1 334 ? 13.273 22.703 10.523 1 96.81 334 ASN B O 1
ATOM 5189 N N . ILE B 1 335 ? 13.18 23.312 12.641 1 98.19 335 ILE B N 1
ATOM 5190 C CA . ILE B 1 335 ? 13.273 22 13.281 1 98.19 335 ILE B CA 1
ATOM 5191 C C . ILE B 1 335 ? 11.992 21.719 14.062 1 98.19 335 ILE B C 1
ATOM 5193 O O . ILE B 1 335 ? 11.742 22.328 15.109 1 98.19 335 ILE B O 1
ATOM 5197 N N . GLY B 1 336 ? 11.242 20.812 13.539 1 98.31 336 GLY B N 1
ATOM 5198 C CA . GLY B 1 336 ? 9.922 20.562 14.109 1 98.31 336 GLY B CA 1
ATOM 5199 C C . GLY B 1 336 ? 8.883 21.578 13.648 1 98.31 336 GLY B C 1
ATOM 5200 O O . GLY B 1 336 ? 8.922 22.031 12.5 1 98.31 336 GLY B O 1
ATOM 5201 N N . LYS B 1 337 ? 7.918 21.781 14.461 1 98.75 337 LYS B N 1
ATOM 5202 C CA . LYS B 1 337 ? 6.742 22.578 14.109 1 98.75 337 LYS B CA 1
ATOM 5203 C C . LYS B 1 337 ? 6.941 24.047 14.477 1 98.75 337 LYS B C 1
ATOM 5205 O O . LYS B 1 337 ? 7.445 24.359 15.555 1 98.75 337 LYS B O 1
ATOM 5210 N N . VAL B 1 338 ? 6.551 24.938 13.562 1 98.81 338 VAL B N 1
ATOM 5211 C CA . VAL B 1 338 ? 6.445 26.359 13.852 1 98.81 338 VAL B CA 1
ATOM 5212 C C . VAL B 1 338 ? 5.039 26.688 14.352 1 98.81 338 VAL B C 1
ATOM 5214 O O . VAL B 1 338 ? 4.047 26.219 13.789 1 98.81 338 VAL B O 1
ATOM 5217 N N . VAL B 1 339 ? 4.988 27.438 15.453 1 98.81 339 VAL B N 1
ATOM 5218 C CA . VAL B 1 339 ? 3.729 27.766 16.109 1 98.81 339 VAL B CA 1
ATOM 5219 C C . VAL B 1 339 ? 3.529 29.281 16.141 1 98.81 339 VAL B C 1
ATOM 5221 O O . VAL B 1 339 ? 4.5 30.031 16.219 1 98.81 339 VAL B O 1
ATOM 5224 N N . ILE B 1 340 ? 2.266 29.656 15.992 1 98.75 340 ILE B N 1
ATOM 5225 C CA . ILE B 1 340 ? 1.94 31.062 16.219 1 98.75 340 ILE B CA 1
ATOM 5226 C C . ILE B 1 340 ? 0.849 31.172 17.281 1 98.75 340 ILE B C 1
ATOM 5228 O O . ILE B 1 340 ? 0 30.297 17.406 1 98.75 340 ILE B O 1
ATOM 5232 N N . THR B 1 341 ? 0.868 32.312 18 1 98.31 341 THR B N 1
ATOM 5233 C CA . THR B 1 341 ? -0.088 32.531 19.078 1 98.31 341 THR B CA 1
ATOM 5234 C C . THR B 1 341 ? -0.733 33.906 18.938 1 98.31 341 THR B C 1
ATOM 5236 O O . THR B 1 341 ? -0.15 34.812 18.344 1 98.31 341 THR B O 1
ATOM 5239 N N . PRO B 1 342 ? -2.018 34.094 19.328 1 94.62 342 PRO B N 1
ATOM 5240 C CA . PRO B 1 342 ? -2.666 35.406 19.234 1 94.62 342 PRO B CA 1
ATOM 5241 C C . PRO B 1 342 ? -1.923 36.469 20.016 1 94.62 342 PRO B C 1
ATOM 5243 O O . PRO B 1 342 ? -1.896 37.625 19.609 1 94.62 342 PRO B O 1
ATOM 5246 N N . GLU B 1 343 ? -1.655 3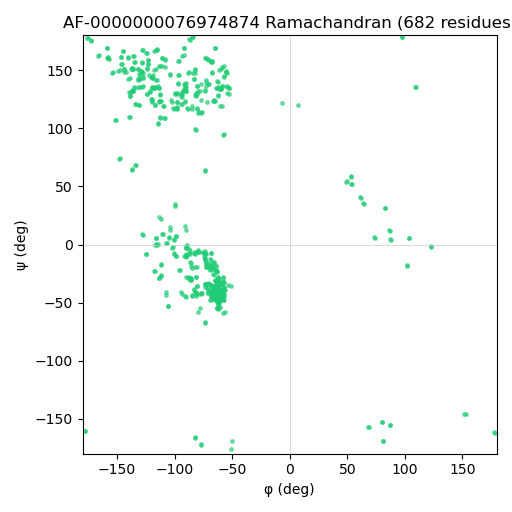6.406 21.469 1 81.06 343 GLU B N 1
ATOM 5247 C CA . GLU B 1 343 ? -1.074 37.469 22.297 1 81.06 343 GLU B CA 1
ATOM 5248 C C . GLU B 1 343 ? 0.333 37.094 22.75 1 81.06 343 GLU B C 1
ATOM 5250 O O . GLU B 1 343 ? 0.646 35.906 22.922 1 81.06 343 GLU B O 1
#

Solvent-accessible surface area (backbone atoms only — not comparable to full-atom values): 34070 Å² total; per-residue (Å²): 123,87,35,38,49,27,32,32,33,59,41,68,33,43,68,83,27,56,42,68,42,79,35,71,64,75,69,82,84,48,47,48,20,31,33,30,40,41,56,16,21,26,62,50,70,64,52,54,35,47,38,38,60,70,50,83,88,45,77,65,59,69,35,43,37,31,40,24,18,6,29,30,29,65,41,60,24,87,66,44,78,90,61,50,65,67,39,45,30,27,37,56,33,79,64,36,44,37,37,26,28,48,42,67,43,54,47,89,37,50,40,78,50,59,87,86,58,50,44,66,42,37,14,44,35,62,70,27,43,52,51,26,46,44,50,39,50,60,61,45,46,69,55,73,64,37,32,38,35,27,53,51,24,32,23,39,45,23,42,32,36,34,31,59,46,62,74,41,61,65,47,45,33,35,24,22,36,58,80,92,40,41,64,59,27,40,74,54,56,37,72,42,75,31,45,81,89,45,36,68,63,48,41,53,69,76,33,68,70,30,30,37,30,37,42,34,41,38,44,22,64,52,48,61,64,47,55,79,47,39,12,72,64,12,33,42,35,40,59,42,54,52,62,38,54,80,61,66,46,77,42,68,66,37,48,50,43,29,52,56,15,47,50,49,50,54,48,66,56,23,17,64,48,19,22,31,44,33,14,42,37,67,58,49,43,46,73,75,37,47,67,62,49,52,54,46,51,54,53,50,49,52,37,34,75,70,65,62,48,74,69,49,72,46,49,78,37,37,48,89,36,44,61,60,54,51,48,36,55,65,67,62,67,46,50,20,27,42,33,34,18,65,122,123,88,33,38,48,28,34,30,32,58,40,69,32,43,67,83,27,55,42,70,43,80,36,73,64,75,70,81,85,48,48,48,22,30,32,32,41,40,57,14,20,28,62,50,70,65,52,54,35,47,37,39,60,69,50,83,86,44,78,65,57,66,36,44,38,31,41,24,18,7,28,31,28,65,42,60,22,86,68,43,79,90,63,51,65,68,41,47,28,28,36,55,35,80,63,36,43,39,36,27,29,49,40,67,44,54,49,91,37,50,39,78,51,60,86,86,57,49,43,63,41,37,14,44,37,61,70,27,42,50,52,26,44,43,52,39,52,59,60,44,45,68,54,75,63,38,32,39,34,28,53,50,25,30,23,38,44,23,43,32,37,33,30,59,46,61,72,41,61,64,46,45,34,34,24,21,35,59,79,92,38,40,64,60,26,40,74,56,58,37,72,42,75,32,43,82,89,46,36,69,63,48,41,53,69,77,34,68,71,31,28,38,30,36,42,35,42,40,45,23,65,55,47,61,65,46,54,79,47,39,12,72,61,12,33,42,34,39,60,41,53,52,62,39,53,81,60,65,47,75,40,67,66,39,47,52,43,29,52,55,14,47,50,49,48,57,48,68,56,22,17,65,48,19,22,31,47,33,15,42,36,65,58,50,44,45,74,76,38,46,66,62,49,53,54,45,51,54,53,50,48,52,37,34,74,72,63,62,48,74,70,50,72,47,49,79,39,39,46,89,35,46,59,60,54,51,47,35,56,63,69,63,67,48,49,20,28,43,32,33,20,66,123

Secondary structure (DSSP, 8-state):
---EEEEEE-SSSSGGGEEEEEEPPP---STTEEEEEEEEEEE-HHHHHHHTT--TTSPPSSEE--SEEEEEEEEE-TT--S--TT-EEEEE-TT---SBSEEEEEGGGEEEPPTT--HHHHTTTHHHHHHHHIIIIIIS---TT-EEEESSTTBHHHHHHHHHHHTSTT-EEEEE--GGGHHHHHHTT-SEEE-TTTHHHHHHHH-TT-EEEEEESS-TTHHHHGGGGEEEEEEEEE---GGG--SSS--HHHHHHHHHHT--B-HHHHHHHT-EEEE--HHHHHHH-HHHHHHHHHHHHHHHHTTS--PPEEEEEEGGGHHHHHHHHHTT--SBEEEEE--/---EEEEEE-SSSSGGGEEEEEEPPP---STTEEEEEEEEEEE-HHHHHHHTT--TTSPPSSEE--SEEEEEEEEE-TT--S--TT-EEEEE-TT---SBSEEEEEGGGEEEPPTT--HHHHTTTHHHHHHHHIIIIIIS---TT-EEEESSTTBHHHHHHHHHHHTSTT-EEEEE--GGGHHHHHHTT-SEEE-TTTHHHHHHHH-TT-EEEEEESS-TTHHHHGGGGEEEEEEEEE---GGG--SSS--HHHHHHHHHHT--B-HHHHHHHT-EEEE--HHHHHHH-HHHHHHHHHHHHHHHHTTS--PPEEEEEEGGGHHHHHHHHHTT--SBEEEEE--

pLDDT: mean 94.94, std 6.55, range [39.56, 98.94]